Protein AF-A0A6V7Y2F0-F1 (afdb_monomer_lite)

Sequence (470 aa):
MSKYSEAANLLNNSITSSFLEENSQEMLNNNCFQNENLEDQQVGNEEQIQSLIEDQTLHFSKTYKDVIDEAKMKSLQEIKENEIEINNFDENLKEELENLKIENENLKKSKEESDQKLIEKLEENKEYFERLMENTEKLTISFEENIKLKKEKDKVLEELKKNNFIIKQLENEKLKNLNEYEGEIEKFQSKVEVLEKEKKCALDLYTNLEIKFEEDKNELISENFNLKADNDRLKIQVMEQSREEGLTSLKLSTENKKVQSENEQLKEKLKNYEFELTEYSVKHEDLKKSIDELNRQITLAKMVKLGEENAKLQADKDILIKRAEEAEFLMDEYSIEHGQLIETIATMDELIKNKEKELDEEKEKVEELNILNKSLDKEFNKIKTEHINLTAKNVKLTAKLENQSKGLHRFRLLEEQNITLTKTNSSLKEMNTEIKNELEKLNEELKKAKESYFKLIMDFFYRIFSGLMN

Radius of gyration: 94.75 Å; chains: 1; bounding box: 184×53×294 Å

pLDDT: mean 74.15, std 13.44, range [37.66, 92.0]

Organism: Meloidogyne enterolobii (NCBI:txid390850)

Secondary structure (DSSP, 8-state):
--SSSHHHHHHHTSSSSSSSSSSSSSSSSS-SS--SS-SSSSHHHHHHHHHHHHHHHHHHHHHHHHHHHHHHHHHHHHHHHHHHHHHHHHHHHHHHHHHHHHHHHHHHHHHHHHHHHHHHHHHHHHHHHHHHHHHHHHHHHHHHHHHHHHHHHHHHHHHHHHHHHHHHHHHHHHHHHHHHHHHHHHHHHHHHHHHHHHHHHHHHHHHHHHHHHHHHHHHHHHHHHHHHHHHTT-SS--SSSHHHHHHHHHHHHHHHHHHHHHHHHHHHHHHHHHHHHHHHHHHHHHHHHHHHHHHHHHHHHHHHHHHHHHHHHHHHHHHHHHHHHHHHHHHHHHHHHHHHHHHHHHHHHHHHHHHHHHHHHHHHHHHHHHHHHHHHHHHHHHHHHHHHHHHHHHHHHHHHHHHHHHHHHHHHHHHHHHHHHHHHHHHHHHHHHHHHHHHHHHHHHHHHHHHHHHHHHHHHHHHHHHHHT-

Foldseek 3Di:
DPDPPVVVVVVVVPPDDDDPPPPPVVVVPPPPDDDDDPPPPPPVVVVVVVVVVVVVVVVVVVVVVVVVVVVVVVVVVVVVVVVVVVVVVVVVVVVVVVVVVVVVVVVVVVVVVVVVVVVVVVVVVVVVVVVVVVVVVVVVVVVVVVVVVVVVVVVVVVVVVVVVVVVVVVVVVVVVVVVVLVVVLVVLVVVLVVLVVVLVVLVVVLVVLVVVLVVLVVVLVVLVVVVVVVVVVPPDDDDDPCVVSVVVNVVSVVVSVVSVVVSVVSVVVSVVSVVVSVVSVVVSVVSVVVVVVVVVVVVVVVVVVVVVVVVVVVVVVVVVVVVVVVVVVVVVVVVVVVVVVVVVVVVVVVVVVVVVVVVVVVVVVVVVVVVVVVVVVVVVVVVVVVVVVVVVVVVVVVVVVVVVVVVVVVVVVVVVVVVVVVVVVVVVVVVVVVVVVVVVVVVVVVVVVVVVVVVVVVVVVVVVVVVVVD

Structure (mmCIF, N/CA/C/O backbone):
data_AF-A0A6V7Y2F0-F1
#
_entry.id   AF-A0A6V7Y2F0-F1
#
loop_
_atom_site.group_PDB
_atom_site.id
_atom_site.type_symbol
_atom_site.label_atom_id
_atom_site.label_alt_id
_atom_site.label_comp_id
_atom_site.label_asym_id
_atom_site.label_entity_id
_atom_site.label_seq_id
_atom_site.pdbx_PDB_ins_code
_atom_site.Cartn_x
_atom_site.Cartn_y
_atom_site.Cartn_z
_atom_site.occupancy
_atom_site.B_iso_or_equiv
_atom_site.auth_seq_id
_atom_site.auth_comp_id
_atom_site.auth_asym_id
_atom_site.auth_atom_id
_atom_site.pdbx_PDB_model_num
ATOM 1 N N . MET A 1 1 ? -53.132 -24.143 59.338 1.00 44.47 1 MET A N 1
ATOM 2 C CA . MET A 1 1 ? -54.401 -24.266 60.096 1.00 44.47 1 MET A CA 1
ATOM 3 C C . MET A 1 1 ? -54.676 -25.755 60.304 1.00 44.47 1 MET A C 1
ATOM 5 O O . MET A 1 1 ? -54.351 -26.495 59.394 1.00 44.47 1 MET A O 1
ATOM 9 N N . SER A 1 2 ? -55.219 -26.140 61.474 1.00 46.97 2 SER A N 1
ATOM 10 C CA . SER A 1 2 ? -55.510 -27.506 61.998 1.00 46.97 2 SER A CA 1
ATOM 11 C C . SER A 1 2 ? -54.494 -28.257 62.900 1.00 46.97 2 SER A C 1
ATOM 13 O O . SER A 1 2 ? -54.605 -29.468 63.041 1.00 46.97 2 SER A O 1
ATOM 15 N N . LYS A 1 3 ? -53.574 -27.582 63.616 1.00 45.16 3 LYS A N 1
ATOM 16 C CA . LYS A 1 3 ? -52.798 -28.225 64.719 1.00 45.16 3 LYS A CA 1
ATOM 17 C C . LYS A 1 3 ? -52.707 -27.449 66.048 1.00 45.16 3 LYS A C 1
ATOM 19 O O . LYS A 1 3 ? -52.031 -27.887 66.964 1.00 45.16 3 LYS A O 1
ATOM 24 N N . TYR A 1 4 ? -53.422 -26.329 66.197 1.00 41.59 4 TYR A N 1
ATOM 25 C CA . TYR A 1 4 ? -53.378 -25.498 67.420 1.00 41.59 4 TYR A CA 1
ATOM 26 C C . TYR A 1 4 ? -54.684 -25.502 68.240 1.00 41.59 4 TYR A C 1
ATOM 28 O O . TYR A 1 4 ? -54.836 -24.705 69.157 1.00 41.59 4 TYR A O 1
ATOM 36 N N . SER A 1 5 ? -55.621 -26.408 67.933 1.00 49.03 5 SER A N 1
ATOM 37 C CA . SER A 1 5 ? -56.875 -26.583 68.692 1.00 49.03 5 SER A CA 1
ATOM 38 C C . SER A 1 5 ? -56.777 -27.657 69.784 1.00 49.03 5 SER A C 1
ATOM 40 O O . SER A 1 5 ? -57.563 -27.629 70.724 1.00 49.03 5 SER A O 1
ATOM 42 N N . GLU A 1 6 ? -55.826 -28.590 69.685 1.00 40.84 6 GLU A N 1
ATOM 43 C CA . GLU A 1 6 ? -55.647 -29.661 70.679 1.00 40.84 6 GLU A CA 1
ATOM 44 C C . GLU A 1 6 ? -54.831 -29.206 71.892 1.00 40.84 6 GLU A C 1
ATOM 46 O O . GLU A 1 6 ? -55.168 -29.564 73.014 1.00 40.84 6 GLU A O 1
ATOM 51 N N . ALA A 1 7 ? -53.840 -28.326 71.710 1.00 42.12 7 ALA A N 1
ATOM 52 C CA . ALA A 1 7 ? -53.070 -27.773 72.829 1.00 42.12 7 ALA A CA 1
ATOM 53 C C . ALA A 1 7 ? -53.915 -26.856 73.742 1.00 42.12 7 ALA A C 1
ATOM 55 O O . ALA A 1 7 ? -53.695 -26.815 74.948 1.00 42.12 7 ALA A O 1
ATOM 56 N N . ALA A 1 8 ? -54.925 -26.170 73.192 1.00 39.38 8 ALA A N 1
ATOM 57 C CA . ALA A 1 8 ? -55.861 -25.358 73.974 1.00 39.38 8 ALA A CA 1
ATOM 58 C C . ALA A 1 8 ? -56.905 -26.213 74.725 1.00 39.38 8 ALA A C 1
ATOM 60 O O . ALA A 1 8 ? -57.304 -25.844 75.827 1.00 39.38 8 ALA A O 1
ATOM 61 N N . ASN A 1 9 ? -57.285 -27.381 74.189 1.00 46.66 9 ASN A N 1
ATOM 62 C CA . ASN A 1 9 ? -58.114 -28.356 74.912 1.00 46.66 9 ASN A CA 1
ATOM 63 C C . ASN A 1 9 ? -57.324 -29.123 75.987 1.00 46.66 9 ASN A C 1
ATOM 65 O O . ASN A 1 9 ? -57.900 -29.490 77.005 1.00 46.66 9 ASN A O 1
ATOM 69 N N . LEU A 1 10 ? -56.011 -29.312 75.812 1.00 44.22 10 LEU A N 1
ATOM 70 C CA . LEU A 1 10 ? -55.128 -29.888 76.837 1.00 44.22 10 LEU A CA 1
ATOM 71 C C . LEU A 1 10 ? -54.867 -28.930 78.011 1.00 44.22 10 LEU A C 1
ATOM 73 O O . LEU A 1 10 ? -54.720 -29.395 79.135 1.00 44.22 10 LEU A O 1
ATOM 77 N N . LEU A 1 11 ? -54.886 -27.611 77.786 1.00 41.66 11 LEU A N 1
ATOM 78 C CA . LEU A 1 11 ? -54.768 -26.618 78.864 1.00 41.66 11 LEU A CA 1
ATOM 79 C C . LEU A 1 11 ? -56.094 -26.368 79.604 1.00 41.66 11 LEU A C 1
ATOM 81 O O . LEU A 1 11 ? -56.085 -26.083 80.797 1.00 41.66 11 LEU A O 1
ATOM 85 N N . ASN A 1 12 ? -57.236 -26.505 78.920 1.00 37.66 12 ASN A N 1
ATOM 86 C CA . ASN A 1 12 ? -58.557 -26.313 79.530 1.00 37.66 12 ASN A CA 1
ATOM 87 C C . ASN A 1 12 ? -59.043 -27.547 80.321 1.00 37.66 12 ASN A C 1
ATOM 89 O O . ASN A 1 12 ? -59.902 -27.414 81.181 1.00 37.66 12 ASN A O 1
ATOM 93 N N . ASN A 1 13 ? -58.448 -28.724 80.088 1.00 42.88 13 ASN A N 1
ATOM 94 C CA . ASN A 1 13 ? -58.724 -29.952 80.845 1.00 42.88 13 ASN A CA 1
ATOM 95 C C . ASN A 1 13 ? -57.702 -30.250 81.963 1.00 42.88 13 ASN A C 1
ATOM 97 O O . ASN A 1 13 ? -57.781 -31.315 82.566 1.00 42.88 13 ASN A O 1
ATOM 101 N N . SER A 1 14 ? -56.753 -29.350 82.267 1.00 42.59 14 SER A N 1
ATOM 102 C CA . SER A 1 14 ? -55.768 -29.568 83.346 1.00 42.59 14 SER A CA 1
ATOM 103 C C . SER A 1 14 ? -55.920 -28.640 84.563 1.00 42.59 14 SER A C 1
ATOM 105 O O . SER A 1 14 ? -55.108 -28.731 85.482 1.00 42.59 14 SER A O 1
ATOM 107 N N . ILE A 1 15 ? -56.919 -27.743 84.594 1.00 39.81 15 ILE A N 1
ATOM 108 C CA . ILE A 1 15 ? -57.130 -26.785 85.708 1.00 39.81 15 ILE A CA 1
ATOM 109 C C . ILE A 1 15 ? -58.567 -26.844 86.280 1.00 39.81 15 ILE A C 1
ATOM 111 O O . ILE A 1 15 ? -58.945 -26.042 87.127 1.00 39.81 15 ILE A O 1
ATOM 115 N N . THR A 1 16 ? -59.391 -27.828 85.911 1.00 46.00 16 THR A N 1
ATOM 116 C CA . THR A 1 16 ? -60.741 -27.964 86.494 1.00 46.00 16 THR A CA 1
ATOM 117 C C . THR A 1 16 ? -61.050 -29.397 86.932 1.00 46.00 16 THR A C 1
ATOM 119 O O . THR A 1 16 ? -61.082 -30.304 86.113 1.00 46.00 16 THR A O 1
ATOM 122 N N . SER A 1 17 ? -61.321 -29.543 88.238 1.00 47.41 17 SER A N 1
ATOM 123 C CA . SER A 1 17 ? -61.963 -30.684 88.924 1.00 47.41 17 SER A CA 1
ATOM 124 C C . SER A 1 17 ? -61.176 -32.007 89.022 1.00 47.41 17 SER A C 1
ATOM 126 O O . SER A 1 17 ? -61.432 -32.933 88.267 1.00 47.41 17 SER A O 1
ATOM 128 N N . SER A 1 18 ? -60.245 -32.110 89.994 1.00 43.97 18 SER A N 1
ATOM 129 C CA . SER A 1 18 ? -59.923 -33.378 90.711 1.00 43.97 18 SER A CA 1
ATOM 130 C C . SER A 1 18 ? -58.918 -33.212 91.885 1.00 43.97 18 SER A C 1
ATOM 132 O O . SER A 1 18 ? -58.053 -34.062 92.090 1.00 43.97 18 SER A O 1
ATOM 134 N N . PHE A 1 19 ? -58.963 -32.125 92.669 1.00 44.41 19 PHE A N 1
ATOM 135 C CA . PHE A 1 19 ? -58.170 -32.056 93.923 1.00 44.41 19 PHE A CA 1
ATOM 136 C C . PHE A 1 19 ? -58.885 -31.380 95.109 1.00 44.41 19 PHE A C 1
ATOM 138 O O . PHE A 1 19 ? -58.327 -31.283 96.194 1.00 44.41 19 PHE A O 1
ATOM 145 N N . LEU A 1 20 ? -60.139 -30.942 94.946 1.00 38.16 20 LEU A N 1
ATOM 146 C CA . LEU A 1 20 ? -60.903 -30.262 96.009 1.00 38.16 20 LEU A CA 1
ATOM 147 C C . LEU A 1 20 ? -62.302 -30.850 96.268 1.00 38.16 20 LEU A C 1
ATOM 149 O O . LEU A 1 20 ? -63.015 -30.345 97.131 1.00 38.16 20 LEU A O 1
ATOM 153 N N . GLU A 1 21 ? -62.680 -31.934 95.583 1.00 42.72 21 GLU A N 1
ATOM 154 C CA . GLU A 1 21 ? -64.010 -32.559 95.725 1.00 42.72 21 GLU A CA 1
ATOM 155 C C . GLU A 1 21 ? -64.007 -33.949 96.384 1.00 42.72 21 GLU A C 1
ATOM 157 O O . GLU A 1 21 ? -65.056 -34.382 96.841 1.00 42.72 21 GLU A O 1
ATOM 162 N N . GLU A 1 22 ? -62.858 -34.616 96.556 1.00 40.34 22 GLU A N 1
ATOM 163 C CA . GLU A 1 22 ? -62.812 -35.946 97.205 1.00 40.34 22 GLU A CA 1
ATOM 164 C C . GLU A 1 22 ? -62.387 -35.936 98.685 1.00 40.34 22 GLU A C 1
ATOM 166 O O . GLU A 1 22 ? -62.448 -36.971 99.334 1.00 40.34 22 GLU A O 1
ATOM 171 N N . ASN A 1 23 ? -62.040 -34.782 99.273 1.00 43.44 23 ASN A N 1
ATOM 172 C CA . ASN A 1 23 ? -61.664 -34.690 100.700 1.00 43.44 23 ASN A CA 1
ATOM 173 C C . ASN A 1 23 ? -62.688 -33.959 101.589 1.00 43.44 23 ASN A C 1
ATOM 175 O O . ASN A 1 23 ? -62.488 -33.837 102.795 1.00 43.44 23 ASN A O 1
ATOM 179 N N . SER A 1 24 ? -63.793 -33.463 101.025 1.00 41.41 24 SER A N 1
ATOM 180 C CA . SER A 1 24 ? -64.758 -32.608 101.737 1.00 41.41 24 SER A CA 1
ATOM 181 C C . SER A 1 24 ? -66.107 -33.277 102.036 1.00 41.41 24 SER A C 1
ATOM 183 O O . SER A 1 24 ? -66.883 -32.732 102.818 1.00 41.41 24 SER A O 1
ATOM 185 N N . GLN A 1 25 ? -66.382 -34.477 101.508 1.00 42.03 25 GLN A N 1
ATOM 186 C CA . GLN A 1 25 ? -67.642 -35.203 101.755 1.00 42.03 25 GLN A CA 1
ATOM 187 C C . GLN A 1 25 ? -67.540 -36.399 102.714 1.00 42.03 25 GLN A C 1
ATOM 189 O O . GLN A 1 25 ? -68.569 -36.864 103.202 1.00 42.03 25 GLN A O 1
ATOM 194 N N . GLU A 1 26 ? -66.335 -36.834 103.092 1.00 46.47 26 GLU A N 1
ATOM 195 C CA . GLU A 1 26 ? -66.145 -37.870 104.124 1.00 46.47 26 GLU A CA 1
ATOM 196 C C . GLU A 1 26 ? -65.926 -37.274 105.534 1.00 46.47 26 GLU A C 1
ATOM 198 O O . GLU A 1 26 ? -66.222 -37.915 106.541 1.00 46.47 26 GLU A O 1
ATOM 203 N N . MET A 1 27 ? -65.529 -35.996 105.632 1.00 49.66 27 MET A N 1
ATOM 204 C CA . MET A 1 27 ? -65.304 -35.296 106.912 1.00 49.66 27 MET A CA 1
ATOM 205 C C . MET A 1 27 ? -66.561 -34.617 107.494 1.00 49.66 27 MET A C 1
ATOM 207 O O . MET A 1 27 ? -66.572 -34.225 108.659 1.00 49.66 27 MET A O 1
ATOM 211 N N . LEU A 1 28 ? -67.638 -34.501 106.708 1.00 43.50 28 LEU A N 1
ATOM 212 C CA . LEU A 1 28 ? -68.918 -33.903 107.126 1.00 43.50 28 LEU A CA 1
ATOM 213 C C . LEU A 1 28 ? -69.929 -34.927 107.674 1.00 43.50 28 LEU A C 1
ATOM 215 O O . LEU A 1 28 ? -70.929 -34.531 108.266 1.00 43.50 28 LEU A O 1
ATOM 219 N N . ASN A 1 29 ? -69.659 -36.230 107.537 1.00 42.25 29 ASN A N 1
ATOM 220 C CA . ASN A 1 29 ? -70.584 -37.296 107.943 1.00 42.25 29 ASN A CA 1
ATOM 221 C C . ASN A 1 29 ? -70.225 -38.006 109.261 1.00 42.25 29 ASN A C 1
ATOM 223 O O . ASN A 1 29 ? -70.916 -38.950 109.634 1.00 42.25 29 ASN A O 1
ATOM 227 N N . ASN A 1 30 ? -69.196 -37.555 109.993 1.00 46.34 30 ASN A N 1
ATOM 228 C CA . ASN A 1 30 ? -68.717 -38.258 111.194 1.00 46.34 30 ASN A CA 1
ATOM 229 C C . ASN A 1 30 ? -68.550 -37.400 112.464 1.00 46.34 30 ASN A C 1
ATOM 231 O O . ASN A 1 30 ? -67.794 -37.774 113.349 1.00 46.34 30 ASN A O 1
ATOM 235 N N . ASN A 1 31 ? -69.273 -36.280 112.596 1.00 44.69 31 ASN A N 1
ATOM 236 C CA . ASN A 1 31 ? -69.247 -35.449 113.816 1.00 44.69 31 ASN A CA 1
ATOM 237 C C . ASN A 1 31 ? -70.643 -34.967 114.255 1.00 44.69 31 ASN A C 1
ATOM 239 O O . ASN A 1 31 ? -70.857 -33.800 114.573 1.00 44.69 31 ASN A O 1
ATOM 243 N N . CYS A 1 32 ? -71.619 -35.883 114.278 1.00 40.59 32 CYS A N 1
ATOM 244 C CA . CYS A 1 32 ? -72.956 -35.626 114.834 1.00 40.59 32 CYS A CA 1
ATOM 245 C C . CYS A 1 32 ? -73.286 -36.496 116.061 1.00 40.59 32 CYS A C 1
ATOM 247 O O . CYS A 1 32 ? -74.450 -36.746 116.340 1.00 40.59 32 CYS A O 1
ATOM 249 N N . PHE A 1 33 ? -72.282 -36.940 116.821 1.00 45.41 33 PHE A N 1
ATOM 250 C CA . PHE A 1 33 ? -72.449 -37.363 118.216 1.00 45.41 33 PHE A CA 1
ATOM 251 C C . PHE A 1 33 ? -71.146 -37.085 118.976 1.00 45.41 33 PHE A C 1
ATOM 253 O O . PHE A 1 33 ? -70.087 -37.466 118.497 1.00 45.41 33 PHE A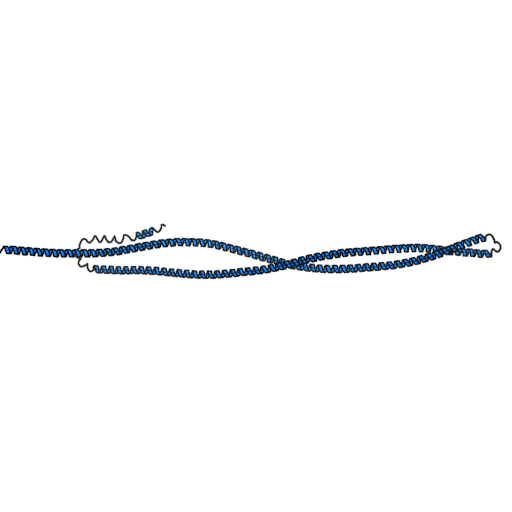 O 1
ATOM 260 N N . GLN A 1 34 ? -71.261 -36.487 120.170 1.00 45.22 34 GLN A N 1
ATOM 261 C CA . GLN A 1 34 ? -70.194 -36.105 121.120 1.00 45.22 34 GLN A CA 1
ATOM 262 C C . GLN A 1 34 ? -69.633 -34.674 120.989 1.00 45.22 34 GLN A C 1
ATOM 264 O O . GLN A 1 34 ? -68.443 -34.475 120.795 1.00 45.22 34 GLN A O 1
ATOM 269 N N . ASN A 1 35 ? -70.486 -33.663 121.194 1.00 42.56 35 ASN A N 1
ATOM 270 C CA . ASN A 1 35 ? -70.051 -32.297 121.515 1.00 42.56 35 ASN A CA 1
ATOM 271 C C . ASN A 1 35 ? -70.507 -31.922 122.926 1.00 42.56 35 ASN A C 1
ATOM 273 O O . ASN A 1 35 ? -71.529 -31.268 123.104 1.00 42.56 35 ASN A O 1
ATOM 277 N N . GLU A 1 36 ? -69.749 -32.372 123.924 1.00 40.03 36 GLU A N 1
ATOM 278 C CA . GLU A 1 36 ? -69.878 -31.900 125.307 1.00 40.03 36 GLU A CA 1
ATOM 279 C C . GLU A 1 36 ? -68.550 -32.128 126.067 1.00 40.03 36 GLU A C 1
ATOM 281 O O . GLU A 1 36 ? -68.549 -32.794 127.093 1.00 40.03 36 GLU A O 1
ATOM 286 N N . ASN A 1 37 ? -67.388 -31.709 125.513 1.00 48.41 37 ASN A N 1
ATOM 287 C CA . ASN A 1 37 ? -66.097 -31.669 126.253 1.00 48.41 37 ASN A CA 1
ATOM 288 C C . ASN A 1 37 ? -64.880 -31.023 125.521 1.00 48.41 37 ASN A C 1
ATOM 290 O O . ASN A 1 37 ? -63.759 -31.508 125.658 1.00 48.41 37 ASN A O 1
ATOM 294 N N . LEU A 1 38 ? -65.033 -29.949 124.731 1.00 48.34 38 LEU A N 1
ATOM 295 C CA . LEU A 1 38 ? -63.903 -29.362 123.968 1.00 48.34 38 LEU A CA 1
ATOM 296 C C . LEU A 1 38 ? -63.826 -27.822 124.018 1.00 48.34 38 LEU A C 1
ATOM 298 O O . LEU A 1 38 ? -63.637 -27.178 122.993 1.00 48.34 38 LEU A O 1
ATOM 302 N N . GLU A 1 39 ? -63.927 -27.220 125.206 1.00 46.78 39 GLU A N 1
ATOM 303 C CA . GLU A 1 39 ? -63.621 -25.783 125.389 1.00 46.78 39 GLU A CA 1
ATOM 304 C C . GLU A 1 39 ? -62.153 -25.505 125.782 1.00 46.78 39 GLU A C 1
ATOM 306 O O . GLU A 1 39 ? -61.693 -24.380 125.629 1.00 46.78 39 GLU A O 1
ATOM 311 N N . ASP A 1 40 ? -61.356 -26.522 126.140 1.00 48.59 40 ASP A N 1
ATOM 312 C CA . ASP A 1 40 ? -59.953 -26.325 126.565 1.00 48.59 40 ASP A CA 1
ATOM 313 C C . ASP A 1 40 ? -58.886 -26.658 125.493 1.00 48.59 40 ASP A C 1
ATOM 315 O O . ASP A 1 40 ? -57.689 -26.528 125.745 1.00 48.59 40 ASP A O 1
ATOM 319 N N . GLN A 1 41 ? -59.270 -27.055 124.270 1.00 47.56 41 GLN A N 1
ATOM 320 C CA . GLN A 1 41 ? -58.321 -27.414 123.189 1.00 47.56 41 GLN A CA 1
ATOM 321 C C . GLN A 1 41 ? -58.228 -26.400 122.031 1.00 47.56 41 GLN A C 1
ATOM 323 O O . GLN A 1 41 ? -57.467 -26.615 121.088 1.00 47.56 41 GLN A O 1
ATOM 328 N N . GLN A 1 42 ? -58.959 -25.283 122.089 1.00 48.12 42 GLN A N 1
ATOM 329 C CA . GLN A 1 42 ? -59.023 -24.305 120.993 1.00 48.12 42 GLN A CA 1
ATOM 330 C C . GLN A 1 42 ? -57.857 -23.300 120.954 1.00 48.12 42 GLN A C 1
ATOM 332 O O . GLN A 1 42 ? -57.557 -22.782 119.885 1.00 48.12 42 GLN A O 1
ATOM 337 N N . VAL A 1 43 ? -57.133 -23.082 122.057 1.00 51.25 43 VAL A N 1
ATOM 338 C CA . VAL A 1 43 ? -56.070 -22.053 122.113 1.00 51.25 43 VAL A CA 1
ATOM 339 C C . VAL A 1 43 ? -54.725 -22.542 121.539 1.00 51.25 43 VAL A C 1
ATOM 341 O O . VAL A 1 43 ? -53.956 -21.750 121.012 1.00 51.25 43 VAL A O 1
ATOM 344 N N . GLY A 1 44 ? -54.442 -23.852 121.560 1.00 47.34 44 GLY A N 1
ATOM 345 C CA . GLY A 1 44 ? -53.178 -24.407 121.037 1.00 47.34 44 GLY A CA 1
ATOM 346 C C . GLY A 1 44 ? -53.141 -24.640 119.518 1.00 47.34 44 GLY A C 1
ATOM 347 O O . GLY A 1 44 ? -52.063 -24.723 118.933 1.00 47.34 44 GLY A O 1
ATOM 348 N N . ASN A 1 45 ? -54.307 -24.734 118.869 1.00 53.66 45 ASN A N 1
ATOM 349 C CA . ASN A 1 45 ? -54.405 -25.013 117.432 1.00 53.66 45 ASN A CA 1
ATOM 350 C C . ASN A 1 45 ? -54.386 -23.741 116.567 1.00 53.66 45 ASN A C 1
ATOM 352 O O . ASN A 1 45 ? -53.984 -23.813 115.407 1.00 53.66 45 ASN A O 1
ATOM 356 N N . GLU A 1 46 ? -54.762 -22.577 117.106 1.00 53.19 46 GLU A N 1
ATOM 357 C CA . GLU A 1 46 ? -54.669 -21.305 116.373 1.00 53.19 46 GLU A CA 1
ATOM 358 C C . GLU A 1 46 ? -53.210 -20.874 116.146 1.00 53.19 46 GLU A C 1
ATOM 360 O O . GLU A 1 46 ? -52.876 -20.484 115.030 1.00 53.19 46 GLU A O 1
ATOM 365 N N . GLU A 1 47 ? -52.307 -21.059 117.120 1.00 55.59 47 GLU A N 1
ATOM 366 C CA . GLU A 1 47 ? -50.873 -20.748 116.955 1.00 55.59 47 GLU A CA 1
ATOM 367 C C . GLU A 1 47 ? -50.174 -21.653 115.923 1.00 55.59 47 GLU A C 1
ATOM 369 O O . GLU A 1 47 ? -49.339 -21.183 115.145 1.00 55.59 47 GLU A O 1
ATOM 374 N N . GLN A 1 48 ? -50.537 -22.939 115.847 1.00 55.28 48 GLN A N 1
ATOM 375 C CA . GLN A 1 48 ? -49.978 -23.855 114.841 1.00 55.28 48 GLN A CA 1
ATOM 376 C C . GLN A 1 48 ? -50.467 -23.532 113.427 1.00 55.28 48 GLN A C 1
ATOM 378 O O . GLN A 1 48 ? -49.689 -23.605 112.476 1.00 55.28 48 GLN A O 1
ATOM 383 N N . ILE A 1 49 ? -51.734 -23.139 113.275 1.00 53.97 49 ILE A N 1
ATOM 384 C CA . ILE A 1 49 ? -52.295 -22.743 111.979 1.00 53.97 49 ILE A CA 1
ATOM 385 C C . ILE A 1 49 ? -51.707 -21.401 111.523 1.00 53.97 49 ILE A C 1
ATOM 387 O O . ILE A 1 49 ? -51.367 -21.263 110.348 1.00 53.97 49 ILE A O 1
ATOM 391 N N . GLN A 1 50 ? -51.516 -20.437 112.430 1.00 54.78 50 GLN A N 1
ATOM 392 C CA . GLN A 1 50 ? -50.878 -19.160 112.097 1.00 54.78 50 GLN A CA 1
ATOM 393 C C . GLN A 1 50 ? -49.420 -19.343 111.674 1.00 54.78 50 GLN A C 1
ATOM 395 O O . GLN A 1 50 ? -49.046 -18.829 110.624 1.00 54.78 50 GLN A O 1
ATOM 400 N N . SER A 1 51 ? -48.642 -20.155 112.397 1.00 65.12 51 SER A N 1
ATOM 401 C CA . SER A 1 51 ? -47.268 -20.497 112.006 1.00 65.12 51 SER A CA 1
ATOM 402 C C . SER A 1 51 ? -47.205 -21.198 110.644 1.00 65.12 51 SER A C 1
ATOM 404 O O . SER A 1 51 ? -46.335 -20.875 109.838 1.00 65.12 51 SER A O 1
ATOM 406 N N . LEU A 1 52 ? -48.134 -22.114 110.347 1.00 63.81 52 LEU A N 1
ATOM 407 C CA . LEU A 1 52 ? -48.167 -22.831 109.069 1.00 63.81 52 LEU A CA 1
ATOM 408 C C . LEU A 1 52 ? -48.521 -21.906 107.893 1.00 63.81 52 LEU A C 1
ATOM 410 O O . LEU A 1 52 ? -47.958 -22.033 106.805 1.00 63.81 52 LEU A O 1
ATOM 414 N N . ILE A 1 53 ? -49.445 -20.964 108.104 1.00 59.53 53 ILE A N 1
ATOM 415 C CA . ILE A 1 53 ? -49.821 -19.961 107.101 1.00 59.53 53 ILE A CA 1
ATOM 416 C C . ILE A 1 53 ? -48.672 -18.979 106.882 1.00 59.53 53 ILE A C 1
ATOM 418 O O . ILE A 1 53 ? -48.389 -18.636 105.734 1.00 59.53 53 ILE A O 1
ATOM 422 N N . GLU A 1 54 ? -47.988 -18.543 107.939 1.00 68.75 54 GLU A N 1
ATOM 423 C CA . GLU A 1 54 ? -46.837 -17.645 107.829 1.00 68.75 54 GLU A CA 1
ATOM 424 C C . GLU A 1 54 ? -45.687 -18.316 107.066 1.00 68.75 54 GLU A C 1
ATOM 426 O O . GLU A 1 54 ? -45.178 -17.728 106.112 1.00 68.75 54 GLU A O 1
ATOM 431 N N . ASP A 1 55 ? -45.376 -19.581 107.371 1.00 66.56 55 ASP A N 1
ATOM 432 C CA . ASP A 1 55 ? -44.360 -20.367 106.658 1.00 66.56 55 ASP A CA 1
ATOM 433 C C . ASP A 1 55 ? -44.724 -20.599 105.183 1.00 66.56 55 ASP A C 1
ATOM 435 O O . ASP A 1 55 ? -43.880 -20.426 104.296 1.00 66.56 55 ASP A O 1
ATOM 439 N N . GLN A 1 56 ? -45.983 -20.928 104.873 1.00 57.81 56 GLN A N 1
ATOM 440 C CA . GLN A 1 56 ? -46.418 -21.096 103.482 1.00 57.81 56 GLN A CA 1
ATOM 441 C C . GLN A 1 56 ? -46.458 -19.771 102.716 1.00 57.81 56 GLN A C 1
ATOM 443 O O . GLN A 1 56 ? -46.093 -19.736 101.540 1.00 57.81 56 GLN A O 1
ATOM 448 N N . THR A 1 57 ? -46.827 -18.668 103.368 1.00 64.75 57 THR A N 1
ATOM 449 C CA . THR A 1 57 ? -46.832 -17.332 102.754 1.00 64.75 57 THR A CA 1
ATOM 450 C C . THR A 1 57 ? -45.407 -16.860 102.477 1.00 64.75 57 THR A C 1
ATOM 452 O O . THR A 1 57 ? -45.125 -16.334 101.397 1.00 64.75 57 THR A O 1
ATOM 455 N N . LEU A 1 58 ? -44.479 -17.104 103.408 1.00 67.94 58 LEU A N 1
ATOM 456 C CA . LEU A 1 58 ? -43.063 -16.795 103.237 1.00 67.94 58 LEU A CA 1
ATOM 457 C C . LEU A 1 58 ? -42.453 -17.617 102.093 1.00 67.94 58 LEU A C 1
ATOM 459 O O . LEU A 1 58 ? -41.728 -17.071 101.256 1.00 67.94 58 LEU A O 1
ATOM 463 N N . HIS A 1 59 ? -42.792 -18.908 102.012 1.00 73.56 59 HIS A N 1
ATOM 464 C CA . HIS A 1 59 ? -42.336 -19.778 100.933 1.00 73.56 59 HIS A CA 1
ATOM 465 C C . HIS A 1 59 ? -42.885 -19.325 99.578 1.00 73.56 59 HIS A C 1
ATOM 467 O O . HIS A 1 59 ? -42.116 -19.215 98.626 1.00 73.56 59 HIS A O 1
ATOM 473 N N . PHE A 1 60 ? -44.176 -18.996 99.480 1.00 64.12 60 PHE A N 1
ATOM 474 C CA . PHE A 1 60 ? -44.778 -18.538 98.226 1.00 64.12 60 PHE A CA 1
ATOM 475 C C . PHE A 1 60 ? -44.169 -17.215 97.754 1.00 64.12 60 PHE A C 1
ATOM 477 O O . PHE A 1 60 ? -43.855 -17.054 96.576 1.00 64.12 60 PHE A O 1
ATOM 484 N N . SER A 1 61 ? -43.938 -16.287 98.684 1.00 67.38 61 SER A N 1
ATOM 485 C CA . SER A 1 61 ? -43.321 -14.992 98.393 1.00 67.38 61 SER A CA 1
ATOM 486 C C . SER A 1 61 ? -41.873 -15.151 97.912 1.00 67.38 61 SER A C 1
ATOM 488 O O . SER A 1 61 ? -41.453 -14.489 96.961 1.00 67.38 61 SER A O 1
ATOM 490 N N . LYS A 1 62 ? -41.126 -16.096 98.500 1.00 73.50 62 LYS A N 1
ATOM 491 C CA . LYS A 1 62 ? -39.772 -16.447 98.057 1.00 73.50 62 LYS A CA 1
ATOM 492 C C . LYS A 1 62 ? -39.777 -17.097 96.671 1.00 73.50 62 LYS A C 1
ATOM 494 O O . LYS A 1 62 ? -39.078 -16.621 95.788 1.00 73.50 62 LYS A O 1
ATOM 499 N N . THR A 1 63 ? -40.616 -18.104 96.437 1.00 73.38 63 THR A N 1
ATOM 500 C CA . THR A 1 63 ? -40.687 -18.802 95.143 1.00 73.38 63 THR A CA 1
ATOM 501 C C . THR A 1 63 ? -41.162 -17.882 94.018 1.00 73.38 63 THR A C 1
ATOM 503 O O . THR A 1 63 ? -40.624 -17.926 92.917 1.00 73.38 63 THR A O 1
ATOM 506 N N . TYR A 1 64 ? -42.126 -17.000 94.284 1.00 63.25 64 TYR A N 1
ATOM 507 C CA . TYR A 1 64 ? -42.598 -16.027 93.300 1.00 63.25 64 TYR A CA 1
ATOM 508 C C . TYR A 1 64 ? -41.512 -15.008 92.937 1.00 63.25 64 TYR A C 1
ATOM 510 O O . TYR A 1 64 ? -41.342 -14.665 91.766 1.00 63.25 64 TYR A O 1
ATOM 518 N N . LYS A 1 65 ? -40.741 -14.556 93.932 1.00 75.50 65 LYS A N 1
ATOM 519 C CA . LYS A 1 65 ? -39.589 -13.686 93.705 1.00 75.50 65 LYS A CA 1
ATOM 520 C C . LYS A 1 65 ? -38.498 -14.394 92.900 1.00 75.50 65 LYS A C 1
ATOM 522 O O . LYS A 1 65 ? -38.033 -13.822 91.922 1.00 75.50 65 LYS A O 1
ATOM 527 N N . ASP A 1 66 ? -38.169 -15.637 93.244 1.00 75.81 66 ASP A N 1
ATOM 528 C CA . ASP A 1 66 ? -37.155 -16.428 92.540 1.00 75.81 66 ASP A CA 1
ATOM 529 C C . ASP A 1 66 ? -37.543 -16.654 91.063 1.00 75.81 66 ASP A C 1
ATOM 531 O O . ASP A 1 66 ? -36.710 -16.493 90.176 1.00 75.81 66 ASP A O 1
ATOM 535 N N . VAL A 1 67 ? -38.823 -16.916 90.769 1.00 70.56 67 VAL A N 1
ATOM 536 C CA . VAL A 1 67 ? -39.330 -17.060 89.388 1.00 70.56 67 VAL A CA 1
ATOM 537 C C . VAL A 1 67 ? -39.272 -15.739 88.611 1.00 70.56 67 VAL A C 1
ATOM 539 O O . VAL A 1 67 ? -38.926 -15.730 87.428 1.00 70.56 67 VAL A O 1
ATOM 542 N N . ILE A 1 68 ? -39.593 -14.610 89.251 1.00 68.06 68 ILE A N 1
ATOM 543 C CA . ILE A 1 68 ? -39.483 -13.286 88.619 1.00 68.06 68 ILE A CA 1
ATOM 544 C C . ILE A 1 68 ? -38.022 -12.932 88.343 1.00 68.06 68 ILE A C 1
ATOM 546 O O . ILE A 1 68 ? -37.713 -12.404 87.271 1.00 68.06 68 ILE A O 1
ATOM 550 N N . ASP A 1 69 ? -37.135 -13.215 89.292 1.00 76.62 69 ASP A N 1
ATOM 551 C CA . ASP A 1 69 ? -35.709 -12.948 89.160 1.00 76.62 69 ASP A CA 1
ATOM 552 C C . ASP A 1 69 ? -35.087 -13.852 88.076 1.00 76.62 69 ASP A C 1
ATOM 554 O O . ASP A 1 69 ? -34.299 -13.370 87.260 1.00 76.62 69 ASP A O 1
ATOM 558 N N . GLU A 1 70 ? -35.521 -15.113 87.955 1.00 72.75 70 GLU A N 1
ATOM 559 C CA . GLU A 1 70 ? -35.103 -16.023 86.880 1.00 72.75 70 GLU A CA 1
ATOM 560 C C . GLU A 1 70 ? -35.609 -15.572 85.497 1.00 72.75 70 GLU A C 1
ATOM 562 O O . GLU A 1 70 ? -34.849 -15.566 84.524 1.00 72.75 70 GLU A O 1
ATOM 567 N N . ALA A 1 71 ? -36.867 -15.133 85.392 1.00 65.38 71 ALA A N 1
ATOM 568 C CA . ALA A 1 71 ? -37.424 -14.608 84.145 1.00 65.38 71 ALA A CA 1
ATOM 569 C C . ALA A 1 71 ? -36.728 -13.307 83.704 1.00 65.38 71 ALA A C 1
ATOM 571 O O . ALA A 1 71 ? -36.440 -13.123 82.519 1.00 65.38 71 ALA A O 1
ATOM 572 N N . LYS A 1 72 ? -36.399 -12.422 84.657 1.00 70.44 72 LYS A N 1
ATOM 573 C CA . LYS A 1 72 ? -35.598 -11.217 84.396 1.00 70.44 72 LYS A CA 1
ATOM 574 C C . LYS A 1 72 ? -34.189 -11.558 83.932 1.00 70.44 72 LYS A C 1
ATOM 576 O O . LYS A 1 72 ? -33.726 -10.950 82.971 1.00 70.44 72 LYS A O 1
ATOM 581 N N . MET A 1 73 ? -33.522 -12.511 84.584 1.00 70.88 73 MET A N 1
ATOM 582 C CA . MET A 1 73 ? -32.175 -12.946 84.203 1.00 70.88 73 MET A CA 1
ATOM 583 C C . MET A 1 73 ? -32.153 -13.540 82.794 1.00 70.88 73 MET A C 1
ATOM 585 O O . MET A 1 73 ? -31.318 -13.132 81.992 1.00 70.88 73 MET A O 1
ATOM 589 N N . LYS A 1 74 ? -33.107 -14.419 82.454 1.00 73.12 74 LYS A N 1
ATOM 590 C CA . LYS A 1 74 ? -33.225 -14.992 81.102 1.00 73.12 74 LYS A CA 1
ATOM 591 C C . LYS A 1 74 ? -33.447 -13.919 80.034 1.00 73.12 74 LYS A C 1
ATOM 593 O O . LYS A 1 74 ? -32.746 -13.913 79.031 1.00 73.12 74 LYS A O 1
ATOM 598 N N . SER A 1 75 ? -34.344 -12.963 80.282 1.00 72.38 75 SER A N 1
ATOM 599 C CA . SER A 1 75 ? -34.586 -11.851 79.350 1.00 72.38 75 SER A CA 1
ATOM 600 C C . SER A 1 75 ? -33.361 -10.942 79.179 1.00 72.38 75 SER A C 1
ATOM 602 O O . SER A 1 75 ? -33.048 -10.537 78.064 1.00 72.38 75 SER A O 1
ATOM 604 N N . LEU A 1 76 ? -32.632 -10.640 80.259 1.00 74.44 76 LEU A N 1
ATOM 605 C CA . LEU A 1 76 ? -31.393 -9.853 80.200 1.00 74.44 76 LEU A CA 1
ATOM 606 C C . LEU A 1 76 ? -30.276 -10.564 79.427 1.00 74.44 76 LEU A C 1
ATOM 608 O O . LEU A 1 76 ? -29.469 -9.906 78.775 1.00 74.44 76 LEU A O 1
ATOM 612 N N . GLN A 1 77 ? -30.220 -11.890 79.511 1.00 75.19 77 GLN A N 1
ATOM 613 C CA . GLN A 1 77 ? -29.228 -12.703 78.817 1.00 75.19 77 GLN A CA 1
ATOM 614 C C . GLN A 1 77 ? -29.512 -12.761 77.309 1.00 75.19 77 GLN A C 1
ATOM 616 O O . GLN A 1 77 ? -28.604 -12.534 76.517 1.00 75.19 77 GLN A O 1
ATOM 621 N N . GLU A 1 78 ? -30.780 -12.915 76.926 1.00 75.12 78 GLU A N 1
ATOM 622 C CA . GLU A 1 78 ? -31.237 -12.887 75.530 1.00 75.12 78 GLU A CA 1
ATOM 623 C C . GLU A 1 78 ? -31.045 -11.498 74.885 1.00 75.12 78 GLU A C 1
ATOM 625 O O . GLU A 1 78 ? -30.662 -11.388 73.722 1.00 75.12 78 GLU A O 1
ATOM 630 N N . ILE A 1 79 ? -31.232 -10.408 75.645 1.00 72.25 79 ILE A N 1
ATOM 631 C CA . ILE A 1 79 ? -30.909 -9.047 75.178 1.00 72.25 79 ILE A CA 1
ATOM 632 C C . ILE A 1 79 ? -29.402 -8.900 74.927 1.00 72.25 79 ILE A C 1
ATOM 634 O O . ILE A 1 79 ? -29.020 -8.353 73.897 1.00 72.25 79 ILE A O 1
ATOM 638 N N . LYS A 1 80 ? -28.547 -9.411 75.824 1.00 76.44 80 LYS A N 1
ATOM 639 C CA . LYS A 1 80 ? -27.086 -9.354 75.648 1.00 76.44 80 LYS A CA 1
ATOM 640 C C . LYS A 1 80 ? -26.594 -10.192 74.471 1.00 76.44 80 LYS A C 1
ATOM 642 O O . LYS A 1 80 ? -25.691 -9.754 73.769 1.00 76.44 80 LYS A O 1
ATOM 647 N N . GLU A 1 81 ? -27.158 -11.377 74.254 1.00 79.00 81 GLU A N 1
ATOM 648 C CA . GLU A 1 81 ? -26.806 -12.222 73.106 1.00 79.00 81 GLU A CA 1
ATOM 649 C C . GLU A 1 81 ? -27.187 -11.548 71.784 1.00 79.00 81 GLU A C 1
ATOM 651 O O . GLU A 1 81 ? -26.352 -11.463 70.886 1.00 79.00 81 GLU A O 1
ATOM 656 N N . ASN A 1 82 ? -28.382 -10.954 71.707 1.00 76.06 82 ASN A N 1
ATOM 657 C CA . ASN A 1 82 ? -28.801 -10.182 70.535 1.00 76.06 82 ASN A CA 1
ATOM 658 C C . ASN A 1 82 ? -27.935 -8.929 70.310 1.00 76.06 82 ASN A C 1
ATOM 660 O O . ASN A 1 82 ? -27.638 -8.576 69.173 1.00 76.06 82 ASN A O 1
ATOM 664 N N . GLU A 1 83 ? -27.505 -8.249 71.375 1.00 75.12 83 GLU A N 1
ATOM 665 C CA . GLU A 1 83 ? -26.626 -7.075 71.280 1.00 75.12 83 GLU A CA 1
ATOM 666 C C . GLU A 1 83 ? -25.228 -7.451 70.749 1.00 75.12 83 GLU A C 1
ATOM 668 O O . GLU A 1 83 ? -24.640 -6.712 69.960 1.00 75.12 83 GLU A O 1
ATOM 673 N N . ILE A 1 84 ? -24.714 -8.631 71.114 1.00 76.06 84 ILE A N 1
ATOM 674 C CA . ILE A 1 84 ? -23.470 -9.187 70.557 1.00 76.06 84 ILE A CA 1
ATOM 675 C C . ILE A 1 84 ? -23.652 -9.560 69.079 1.00 76.06 84 ILE A C 1
ATOM 677 O O . ILE A 1 84 ? -22.782 -9.257 68.266 1.00 76.06 84 ILE A O 1
ATOM 681 N N . GLU A 1 85 ? -24.777 -10.178 68.711 1.00 78.25 85 GLU A N 1
ATOM 682 C CA . GLU A 1 85 ? -25.076 -10.539 67.318 1.00 78.25 85 GLU A CA 1
ATOM 683 C C . GLU A 1 85 ? -25.179 -9.309 66.407 1.00 78.25 85 GLU A C 1
ATOM 685 O O . GLU A 1 85 ? -24.620 -9.306 65.310 1.00 78.25 85 GLU A O 1
ATOM 690 N N . ILE A 1 86 ? -25.827 -8.240 66.881 1.00 75.31 86 ILE A N 1
ATOM 691 C CA . ILE A 1 86 ? -25.928 -6.969 66.153 1.00 75.31 86 ILE A CA 1
ATOM 692 C C . ILE A 1 86 ? -24.546 -6.328 65.983 1.00 75.31 86 ILE A C 1
ATOM 694 O O . ILE A 1 86 ? -24.222 -5.875 64.889 1.00 75.31 86 ILE A O 1
ATOM 698 N N . ASN A 1 87 ? -23.708 -6.332 67.023 1.00 77.75 87 ASN A N 1
ATOM 699 C CA . ASN A 1 87 ? -22.353 -5.784 66.919 1.00 77.75 87 ASN A CA 1
ATOM 700 C C . ASN A 1 87 ? -21.481 -6.581 65.938 1.00 77.75 87 ASN A C 1
ATOM 702 O O . ASN A 1 87 ? -20.796 -5.978 65.116 1.00 77.75 87 ASN A O 1
ATOM 706 N N . ASN A 1 88 ? -21.556 -7.915 65.959 1.00 81.44 88 ASN A N 1
ATOM 707 C CA . ASN A 1 88 ? -20.842 -8.756 64.993 1.00 81.44 88 ASN A CA 1
ATOM 708 C C . ASN A 1 88 ? -21.337 -8.532 63.557 1.00 81.44 88 ASN A C 1
ATOM 710 O O . ASN A 1 88 ? -20.549 -8.572 62.614 1.00 81.44 88 ASN A O 1
ATOM 714 N N . PHE A 1 89 ? -22.637 -8.288 63.373 1.00 88.19 89 PHE A N 1
ATOM 715 C CA . PHE A 1 89 ? -23.193 -7.946 62.069 1.00 88.19 89 PHE A CA 1
ATOM 716 C C . PHE A 1 89 ? -22.670 -6.596 61.565 1.00 88.19 89 PHE A C 1
ATOM 718 O O . PHE A 1 89 ? -22.228 -6.509 60.422 1.00 88.19 89 PHE A O 1
ATOM 725 N N . ASP A 1 90 ? -22.658 -5.568 62.415 1.00 84.31 90 ASP A N 1
ATOM 726 C CA . ASP A 1 90 ? -22.128 -4.243 62.071 1.00 84.31 90 ASP A CA 1
ATOM 727 C C . ASP A 1 90 ? -20.625 -4.279 61.751 1.00 84.31 90 ASP A C 1
ATOM 729 O O . ASP A 1 90 ? -20.154 -3.540 60.882 1.00 84.31 90 ASP A O 1
ATOM 733 N N . GLU A 1 91 ? -19.863 -5.131 62.437 1.00 83.81 91 GLU A N 1
ATOM 734 C CA . GLU A 1 91 ? -18.426 -5.296 62.215 1.00 83.81 91 GLU A CA 1
ATOM 735 C C . GLU A 1 91 ? -18.144 -6.017 60.887 1.00 83.81 91 GLU A C 1
ATOM 737 O O . GLU A 1 91 ? -17.360 -5.514 60.080 1.00 83.81 91 GLU A O 1
ATOM 742 N N . ASN A 1 92 ? -18.891 -7.084 60.579 1.00 85.50 92 ASN A N 1
ATOM 743 C CA . ASN A 1 92 ? -18.842 -7.743 59.268 1.00 85.50 92 ASN A CA 1
ATOM 744 C C . ASN A 1 92 ? -19.257 -6.801 58.128 1.00 85.50 92 ASN A C 1
ATOM 746 O O . ASN A 1 92 ? -18.607 -6.768 57.085 1.00 85.50 92 ASN A O 1
ATOM 750 N N . LEU A 1 93 ? -20.313 -6.002 58.321 1.00 84.25 93 LEU A N 1
ATOM 751 C CA . LEU A 1 93 ? -20.792 -5.066 57.301 1.00 84.25 93 LEU A CA 1
ATOM 752 C C . LEU A 1 93 ? -19.744 -3.986 56.991 1.00 84.25 93 LEU A C 1
ATOM 754 O O . LEU A 1 93 ? -19.592 -3.575 55.840 1.00 84.25 93 LEU A O 1
ATOM 758 N N . LYS A 1 94 ? -19.009 -3.522 58.012 1.00 87.81 94 LYS A N 1
ATOM 759 C CA . LYS A 1 94 ? -17.889 -2.589 57.829 1.00 87.81 94 LYS A CA 1
ATOM 760 C C . LYS A 1 94 ? -16.751 -3.224 57.044 1.00 87.81 94 LYS A C 1
ATOM 762 O O . LYS A 1 94 ? -16.227 -2.580 56.142 1.00 87.81 94 LYS A O 1
ATOM 767 N N . GLU A 1 95 ? -16.393 -4.462 57.361 1.00 87.81 95 GLU A N 1
ATOM 768 C CA . GLU A 1 95 ? -15.309 -5.171 56.679 1.00 87.81 95 GLU A CA 1
ATOM 769 C C . GLU A 1 95 ? -15.651 -5.438 55.201 1.00 87.81 95 GLU A C 1
ATOM 771 O O . GLU A 1 95 ? -14.829 -5.215 54.312 1.00 87.81 95 GLU A O 1
ATOM 776 N N . GLU A 1 96 ? -16.901 -5.804 54.908 1.00 87.38 96 GLU A N 1
ATOM 777 C CA . GLU A 1 96 ? -17.400 -6.008 53.544 1.00 87.38 96 GLU A CA 1
ATOM 778 C C . GLU A 1 96 ? -17.452 -4.691 52.741 1.00 87.38 96 GLU A C 1
ATOM 780 O O . GLU A 1 96 ? -17.067 -4.654 51.570 1.00 87.38 96 GLU A O 1
ATOM 785 N N . LEU A 1 97 ? -17.835 -3.579 53.384 1.00 84.19 97 LEU A N 1
ATOM 786 C CA . LEU A 1 97 ? -17.779 -2.235 52.793 1.00 84.19 97 LEU A CA 1
ATOM 787 C C . LEU A 1 97 ? -16.347 -1.777 52.495 1.00 84.19 97 LEU A C 1
ATOM 789 O O . LEU A 1 97 ? -16.113 -1.168 51.448 1.00 84.19 97 LEU A O 1
ATOM 793 N N . GLU A 1 98 ? -15.396 -2.050 53.388 1.00 87.31 98 GLU A N 1
ATOM 794 C CA . GLU A 1 98 ? -13.980 -1.724 53.187 1.00 87.31 98 GLU A CA 1
ATOM 795 C C . GLU A 1 98 ? -13.412 -2.528 52.003 1.00 87.31 98 GLU A C 1
ATOM 797 O O . GLU A 1 98 ? -12.781 -1.958 51.109 1.00 87.31 98 GLU A O 1
ATOM 802 N N . ASN A 1 99 ? -13.735 -3.824 51.926 1.00 87.25 99 ASN A N 1
ATOM 803 C CA . ASN A 1 99 ? -13.344 -4.700 50.819 1.00 87.25 99 ASN A CA 1
ATOM 804 C C . ASN A 1 99 ? -13.915 -4.226 49.474 1.00 87.25 99 ASN A C 1
ATOM 806 O O . ASN A 1 99 ? -13.168 -4.086 48.505 1.00 87.25 99 ASN A O 1
ATOM 810 N N . LEU A 1 100 ? -15.206 -3.882 49.419 1.00 81.31 100 LEU A N 1
ATOM 811 C CA . LEU A 1 100 ? -15.846 -3.340 48.212 1.00 81.31 100 LEU A CA 1
ATOM 812 C C . LEU A 1 100 ? -15.234 -2.007 47.762 1.00 81.31 100 LEU A C 1
ATOM 814 O O . LEU A 1 100 ? -15.204 -1.696 46.567 1.00 81.31 100 LEU A O 1
ATOM 818 N N . LYS A 1 101 ? -14.752 -1.198 48.708 1.00 89.69 101 LYS A N 1
ATOM 819 C CA . LYS A 1 101 ? -14.092 0.077 48.417 1.00 89.69 101 LYS A CA 1
ATOM 820 C C . LYS A 1 101 ? -12.721 -0.144 47.777 1.00 89.69 101 LYS A C 1
ATOM 822 O O . LYS A 1 101 ? -12.418 0.508 46.778 1.00 89.69 101 LYS A O 1
ATOM 827 N N . ILE A 1 102 ? -11.946 -1.093 48.304 1.00 87.31 102 ILE A N 1
ATOM 828 C CA . ILE A 1 102 ? -10.648 -1.508 47.749 1.00 87.31 102 ILE A CA 1
ATOM 829 C C . ILE A 1 102 ? -10.830 -2.113 46.350 1.00 87.31 102 ILE A C 1
ATOM 831 O O . ILE A 1 102 ? -10.098 -1.768 45.422 1.00 87.31 102 ILE A O 1
ATOM 835 N N . GLU A 1 103 ? -11.830 -2.976 46.165 1.00 85.94 103 GLU A N 1
ATOM 836 C CA . GLU A 1 103 ? -12.119 -3.609 44.875 1.00 85.94 103 GLU A CA 1
ATOM 837 C C . GLU A 1 103 ? -12.517 -2.578 43.805 1.00 85.94 103 GLU A C 1
ATOM 839 O O . GLU A 1 103 ? -12.014 -2.620 42.680 1.00 85.94 103 GLU A O 1
ATOM 844 N N . ASN A 1 104 ? -13.326 -1.575 44.169 1.00 83.31 104 ASN A N 1
ATOM 845 C CA . ASN A 1 104 ? -13.648 -0.456 43.279 1.00 83.31 104 ASN A CA 1
ATOM 846 C C . ASN A 1 104 ? -12.422 0.383 42.902 1.00 83.31 104 ASN A C 1
ATOM 848 O O . ASN A 1 104 ? -12.291 0.804 41.751 1.00 83.31 104 ASN A O 1
ATOM 852 N N . GLU A 1 105 ? -11.522 0.648 43.850 1.00 87.94 105 GLU A N 1
ATOM 853 C CA . GLU A 1 105 ? -10.288 1.389 43.570 1.00 87.94 105 GLU A CA 1
ATOM 854 C C . GLU A 1 105 ? -9.370 0.621 42.610 1.00 87.94 105 GLU A C 1
ATOM 856 O O . GLU A 1 105 ? -8.803 1.210 41.685 1.00 87.94 105 GLU A O 1
ATOM 861 N N . ASN A 1 106 ? -9.289 -0.702 42.768 1.00 85.81 106 ASN A N 1
ATOM 862 C CA . ASN A 1 106 ? -8.538 -1.575 41.870 1.00 85.81 106 ASN A CA 1
ATOM 863 C C . ASN A 1 106 ? -9.155 -1.628 40.467 1.00 85.81 106 ASN A C 1
ATOM 865 O O . ASN A 1 106 ? -8.430 -1.499 39.479 1.00 85.81 106 ASN A O 1
ATOM 869 N N . LEU A 1 107 ? -10.482 -1.744 40.359 1.00 81.62 107 LEU A N 1
ATOM 870 C CA . LEU A 1 107 ? -11.189 -1.691 39.075 1.00 81.62 107 LEU A CA 1
ATOM 871 C C . LEU A 1 107 ? -10.967 -0.354 38.360 1.00 81.62 107 LEU A C 1
ATOM 873 O O . LEU A 1 107 ? -10.756 -0.325 37.147 1.00 81.62 107 LEU A O 1
ATOM 877 N N . LYS A 1 108 ? -10.957 0.757 39.106 1.00 87.00 108 LYS A N 1
ATOM 878 C CA . LYS A 1 108 ? -10.707 2.087 38.545 1.00 87.00 108 LYS A CA 1
ATOM 879 C C . LYS A 1 108 ? -9.287 2.213 37.986 1.00 87.00 108 LYS A C 1
ATOM 881 O O . LYS A 1 108 ? -9.133 2.672 36.857 1.00 87.00 108 LYS A O 1
ATOM 886 N N . LYS A 1 109 ? -8.276 1.736 38.723 1.00 86.62 109 LYS A N 1
ATOM 887 C CA . LYS A 1 109 ? -6.883 1.684 38.242 1.00 86.62 109 LYS A CA 1
ATOM 888 C C . LYS A 1 109 ? -6.714 0.779 37.024 1.00 86.62 109 LYS A C 1
ATOM 890 O O . LYS A 1 109 ? -6.059 1.171 36.066 1.00 86.62 109 LYS A O 1
ATOM 895 N N . SER A 1 110 ? -7.323 -0.407 37.039 1.00 85.25 110 SER A N 1
ATOM 896 C CA . SER A 1 110 ? -7.254 -1.349 35.914 1.00 85.25 110 SER A CA 1
ATOM 897 C C . SER A 1 110 ? -7.875 -0.763 34.643 1.00 85.25 110 SER A C 1
ATOM 899 O O . SER A 1 110 ? -7.322 -0.915 33.552 1.00 85.25 110 SER A O 1
ATOM 901 N N . LYS A 1 111 ? -8.987 -0.033 34.782 1.00 86.00 111 LYS A N 1
ATOM 902 C CA . LYS A 1 111 ? -9.602 0.692 33.670 1.00 86.00 111 LYS A CA 1
ATOM 903 C C . LYS A 1 111 ? -8.691 1.798 33.134 1.00 86.00 111 LYS A C 1
ATOM 905 O O . LYS A 1 111 ? -8.506 1.875 31.926 1.00 86.00 111 LYS A O 1
ATOM 910 N N . GLU A 1 112 ? -8.096 2.608 34.010 1.00 87.38 112 GLU A N 1
ATOM 911 C CA . GLU A 1 112 ? -7.158 3.666 33.606 1.00 87.38 112 GLU A CA 1
ATOM 912 C C . GLU A 1 112 ? -5.930 3.098 32.866 1.00 87.38 112 GLU A C 1
ATOM 914 O O . GLU A 1 112 ? -5.551 3.631 31.827 1.00 87.38 112 GLU A O 1
ATOM 919 N N . GLU A 1 113 ? -5.364 1.971 33.313 1.00 83.81 113 GLU A N 1
ATOM 920 C CA . GLU A 1 113 ? -4.275 1.282 32.597 1.00 83.81 113 GLU A CA 1
ATOM 921 C C . GLU A 1 113 ? -4.701 0.753 31.221 1.00 83.81 113 GLU A C 1
ATOM 923 O O . GLU A 1 113 ? -3.932 0.820 30.258 1.00 83.81 113 GLU A O 1
ATOM 928 N N . SER A 1 114 ? -5.916 0.210 31.115 1.00 88.50 114 SER A N 1
ATOM 929 C CA . SER A 1 114 ? -6.462 -0.260 29.840 1.00 88.50 114 SER A CA 1
ATOM 930 C C . SER A 1 114 ? -6.674 0.898 28.863 1.00 88.50 114 SER A C 1
ATOM 932 O O . SER A 1 114 ? -6.293 0.794 27.695 1.00 88.50 114 SER A O 1
ATOM 934 N N . ASP A 1 115 ? -7.247 2.005 29.338 1.00 84.69 115 ASP A N 1
ATOM 935 C CA . ASP A 1 115 ? -7.481 3.206 28.536 1.00 84.69 115 ASP A CA 1
ATOM 936 C C . ASP A 1 115 ? -6.144 3.817 28.076 1.00 84.69 115 ASP A C 1
ATOM 938 O O . ASP A 1 115 ? -6.005 4.204 26.915 1.00 84.69 115 ASP A O 1
ATOM 942 N N . GLN A 1 116 ? -5.118 3.818 28.934 1.00 84.44 116 GLN A N 1
ATOM 943 C CA . GLN A 1 116 ? -3.786 4.316 28.588 1.00 84.44 116 GLN A CA 1
ATOM 944 C C . GLN A 1 116 ? -3.087 3.456 27.522 1.00 84.44 116 GLN A C 1
ATOM 946 O O . GLN A 1 116 ? -2.557 3.998 26.553 1.00 84.44 116 GLN A O 1
ATOM 951 N N . LYS A 1 117 ? -3.173 2.122 27.619 1.00 87.38 117 LYS A N 1
ATOM 952 C CA . LYS A 1 117 ? -2.669 1.209 26.573 1.00 87.38 117 LYS A CA 1
ATOM 953 C C . LYS A 1 117 ? -3.392 1.382 25.238 1.00 87.38 117 LYS A C 1
ATOM 955 O O . LYS A 1 117 ? -2.787 1.216 24.179 1.00 87.38 117 LYS A O 1
ATOM 960 N N . LEU A 1 118 ? -4.693 1.674 25.269 1.00 85.19 118 LEU A N 1
ATOM 961 C CA . LEU A 1 118 ? -5.464 1.935 24.056 1.00 85.19 118 LEU A CA 1
ATOM 962 C C . LEU A 1 118 ? -5.005 3.233 23.380 1.00 85.19 118 LEU A C 1
ATOM 964 O O . LEU A 1 118 ? -4.861 3.253 22.160 1.00 85.19 118 LEU A O 1
ATOM 968 N N . ILE A 1 119 ? -4.742 4.287 24.159 1.00 84.94 119 ILE A N 1
ATOM 969 C CA . ILE A 1 119 ? -4.219 5.561 23.647 1.00 84.94 119 ILE A CA 1
ATOM 970 C C . ILE A 1 119 ? -2.844 5.361 22.998 1.00 84.94 119 ILE A C 1
ATOM 972 O O . ILE A 1 119 ? -2.661 5.790 21.863 1.00 84.94 119 ILE A O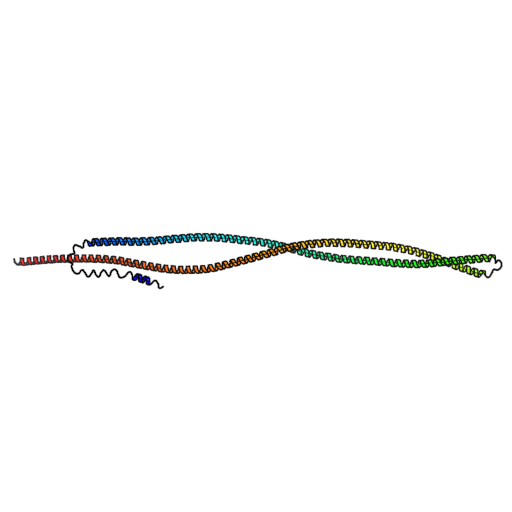 1
ATOM 976 N N . GLU A 1 120 ? -1.918 4.651 23.652 1.00 86.75 120 GLU A N 1
ATOM 977 C CA . GLU A 1 120 ? -0.590 4.358 23.084 1.00 86.75 120 GLU A CA 1
ATOM 978 C C . GLU A 1 120 ? -0.692 3.630 21.734 1.00 86.75 120 GLU A C 1
ATOM 980 O O . GLU A 1 120 ? -0.092 4.065 20.752 1.00 86.75 120 GLU A O 1
ATOM 985 N N . LYS A 1 121 ? -1.539 2.594 21.631 1.00 88.44 121 LYS A N 1
ATOM 986 C CA . LYS A 1 121 ? -1.779 1.889 20.357 1.00 88.44 121 LYS A CA 1
ATOM 987 C C . LYS A 1 121 ? -2.379 2.778 19.268 1.00 88.44 121 LYS A C 1
ATOM 989 O O . LYS A 1 121 ? -2.103 2.581 18.084 1.00 88.44 121 LYS A O 1
ATOM 994 N N . LEU A 1 122 ? -3.253 3.714 19.635 1.00 85.81 122 LEU A N 1
ATOM 995 C CA . LEU A 1 122 ? -3.835 4.654 18.676 1.00 85.81 122 LEU A CA 1
ATOM 996 C C . LEU A 1 122 ? -2.786 5.654 18.169 1.00 85.81 122 LEU A C 1
ATOM 998 O O . LEU A 1 122 ? -2.804 5.981 16.982 1.00 85.81 122 LEU A O 1
ATOM 1002 N N . GLU A 1 123 ? -1.861 6.089 19.025 1.00 87.38 123 GLU A N 1
ATOM 1003 C CA . GLU A 1 123 ? -0.747 6.971 18.654 1.00 87.38 123 GLU A CA 1
ATOM 1004 C C . GLU A 1 123 ? 0.250 6.250 17.724 1.00 87.38 123 GLU A C 1
ATOM 1006 O O . GLU A 1 123 ? 0.595 6.778 16.666 1.00 87.38 123 GLU A O 1
ATOM 1011 N N . GLU A 1 124 ? 0.622 5.002 18.039 1.00 87.62 124 GLU A N 1
ATOM 1012 C CA . GLU A 1 124 ? 1.480 4.164 17.182 1.00 87.62 124 GLU A CA 1
ATOM 1013 C C . GLU A 1 124 ? 0.875 3.969 15.782 1.00 87.62 124 GLU A C 1
ATOM 1015 O O . GLU A 1 124 ? 1.556 4.116 14.761 1.00 87.62 124 GLU A O 1
ATOM 1020 N N . ASN A 1 125 ? -0.431 3.689 15.716 1.00 83.06 125 ASN A N 1
ATOM 1021 C CA . ASN A 1 125 ? -1.141 3.545 14.447 1.00 83.06 125 ASN A CA 1
ATOM 1022 C C . ASN A 1 125 ? -1.179 4.856 13.658 1.00 83.06 125 ASN A C 1
ATOM 1024 O O . ASN A 1 125 ? -1.039 4.844 12.434 1.00 83.06 125 ASN A O 1
ATOM 1028 N N . LYS A 1 126 ? -1.354 5.993 14.335 1.00 88.75 126 LYS A N 1
ATOM 1029 C CA . LYS A 1 126 ? -1.337 7.307 13.689 1.00 88.75 126 LYS A CA 1
ATOM 1030 C C . LYS A 1 126 ? 0.021 7.585 13.037 1.00 88.75 126 LYS A C 1
ATOM 1032 O O . LYS A 1 126 ? 0.051 7.934 11.859 1.00 88.75 126 LYS A O 1
ATOM 1037 N N . GLU A 1 127 ? 1.128 7.354 13.744 1.00 88.06 127 GLU A N 1
ATOM 1038 C CA . GLU A 1 127 ? 2.478 7.508 13.178 1.00 88.06 127 GLU A CA 1
ATOM 1039 C C . GLU A 1 127 ? 2.750 6.541 12.017 1.00 88.06 127 GLU A C 1
ATOM 1041 O O . GLU A 1 127 ? 3.472 6.866 11.070 1.00 88.06 127 GLU A O 1
ATOM 1046 N N . TYR A 1 128 ? 2.199 5.326 12.073 1.00 90.12 128 TYR A N 1
ATOM 1047 C CA . TYR A 1 128 ? 2.273 4.385 10.958 1.00 90.12 128 TYR A CA 1
ATOM 1048 C C . TYR A 1 128 ? 1.546 4.924 9.716 1.00 90.12 128 TYR A C 1
ATOM 1050 O O . TYR A 1 128 ? 2.113 4.914 8.621 1.00 90.12 128 TYR A O 1
ATOM 1058 N N . PHE A 1 129 ? 0.327 5.452 9.873 1.00 82.38 129 PHE A N 1
ATOM 1059 C CA . PHE A 1 129 ? -0.432 6.030 8.761 1.00 82.38 129 PHE A CA 1
ATOM 1060 C C . PHE A 1 129 ? 0.221 7.287 8.180 1.00 82.38 129 PHE A C 1
ATOM 1062 O O . PHE A 1 129 ? 0.224 7.452 6.961 1.00 82.38 129 PHE A O 1
ATOM 1069 N N . GLU A 1 130 ? 0.810 8.148 9.013 1.00 85.81 130 GLU A N 1
ATOM 1070 C CA . GLU A 1 130 ? 1.562 9.318 8.543 1.00 85.81 130 GLU A CA 1
ATOM 1071 C C . GLU A 1 130 ? 2.762 8.899 7.677 1.00 85.81 130 GLU A C 1
ATOM 1073 O O . GLU A 1 130 ? 2.934 9.416 6.570 1.00 85.81 130 GLU A O 1
ATOM 1078 N N . ARG A 1 131 ? 3.522 7.880 8.102 1.00 87.75 131 ARG A N 1
ATOM 1079 C CA . ARG A 1 131 ? 4.620 7.308 7.299 1.00 87.75 131 ARG A CA 1
ATOM 1080 C C . ARG A 1 131 ? 4.134 6.683 5.991 1.00 87.75 131 ARG A C 1
ATOM 1082 O O . ARG A 1 131 ? 4.767 6.858 4.949 1.00 87.75 131 ARG A O 1
ATOM 1089 N N . LEU A 1 132 ? 3.012 5.963 6.023 1.00 84.56 132 LEU A N 1
ATOM 1090 C CA . LEU A 1 132 ? 2.412 5.364 4.829 1.00 84.56 132 LEU A CA 1
ATOM 1091 C C . LEU A 1 132 ? 2.006 6.444 3.810 1.00 84.56 132 LEU A C 1
ATOM 1093 O O . LEU A 1 132 ? 2.259 6.297 2.611 1.00 84.56 132 LEU A O 1
ATOM 1097 N N . MET A 1 133 ? 1.421 7.545 4.285 1.00 80.62 133 MET A N 1
ATOM 1098 C CA . MET A 1 133 ? 1.038 8.686 3.451 1.00 80.62 133 MET A CA 1
ATOM 1099 C C . MET A 1 133 ? 2.258 9.359 2.816 1.00 80.62 133 MET A C 1
ATOM 1101 O O . MET A 1 133 ? 2.266 9.568 1.603 1.00 80.62 133 MET A O 1
ATOM 1105 N N . GLU A 1 134 ? 3.314 9.616 3.592 1.00 86.56 134 GLU A N 1
ATOM 1106 C CA . GLU A 1 134 ? 4.551 10.222 3.080 1.00 86.56 134 GLU A CA 1
ATOM 1107 C C . GLU A 1 134 ? 5.213 9.345 1.999 1.00 86.56 134 GLU A C 1
ATOM 1109 O O . GLU A 1 134 ? 5.655 9.838 0.957 1.00 86.56 134 GLU A O 1
ATOM 1114 N N . ASN A 1 135 ? 5.237 8.024 2.200 1.00 82.25 135 ASN A N 1
ATOM 1115 C CA . ASN A 1 135 ? 5.758 7.088 1.203 1.00 82.25 135 ASN A CA 1
ATOM 1116 C C . ASN A 1 135 ? 4.908 7.064 -0.073 1.00 82.25 135 ASN A C 1
ATOM 1118 O O . ASN A 1 135 ? 5.453 6.996 -1.176 1.00 82.25 135 ASN A O 1
ATOM 1122 N N . THR A 1 136 ? 3.584 7.165 0.057 1.00 76.94 136 THR A N 1
ATOM 1123 C CA . THR A 1 136 ? 2.666 7.199 -1.091 1.00 76.94 136 THR A CA 1
ATOM 1124 C C . THR A 1 136 ? 2.869 8.464 -1.933 1.00 76.94 136 THR A C 1
ATOM 1126 O O . THR A 1 136 ? 2.864 8.406 -3.166 1.00 76.94 136 THR A O 1
ATOM 1129 N N . GLU A 1 137 ? 3.117 9.606 -1.288 1.00 81.38 137 GLU A N 1
ATOM 1130 C CA . GLU A 1 137 ? 3.419 10.869 -1.968 1.00 81.38 137 GLU A CA 1
ATOM 1131 C C . GLU A 1 137 ? 4.751 10.797 -2.730 1.00 81.38 137 GLU A C 1
ATOM 1133 O O . GLU A 1 137 ? 4.803 11.134 -3.916 1.00 81.38 137 GLU A O 1
ATOM 1138 N N . LYS A 1 138 ? 5.805 10.248 -2.108 1.00 84.25 138 LYS A N 1
ATOM 1139 C CA . LYS A 1 138 ? 7.099 10.006 -2.775 1.00 84.25 138 LYS A CA 1
ATOM 1140 C C . LYS A 1 138 ? 6.945 9.120 -4.012 1.00 84.25 138 LYS A C 1
ATOM 1142 O O . LYS A 1 138 ? 7.470 9.457 -5.072 1.00 84.25 138 LYS A O 1
ATOM 1147 N N . LEU A 1 139 ? 6.183 8.029 -3.902 1.00 72.56 139 LEU A N 1
ATOM 1148 C CA . LEU A 1 139 ? 5.941 7.110 -5.017 1.00 72.56 139 LEU A CA 1
ATOM 1149 C C . LEU A 1 139 ? 5.213 7.802 -6.181 1.00 72.56 139 LEU A C 1
ATOM 1151 O O . LEU A 1 139 ? 5.533 7.570 -7.348 1.00 72.56 139 LEU A O 1
ATOM 1155 N N . THR A 1 140 ? 4.265 8.685 -5.857 1.00 75.56 140 THR A N 1
ATOM 1156 C CA . THR A 1 140 ? 3.506 9.470 -6.841 1.00 75.56 140 THR A CA 1
ATOM 1157 C C . THR A 1 140 ? 4.426 10.414 -7.616 1.00 75.56 140 THR A C 1
ATOM 1159 O O . THR A 1 140 ? 4.409 10.409 -8.848 1.00 75.56 140 THR A O 1
ATOM 1162 N N . ILE A 1 141 ? 5.300 11.147 -6.916 1.00 81.12 141 ILE A N 1
ATOM 1163 C CA . ILE A 1 141 ? 6.299 12.033 -7.536 1.00 81.12 141 ILE A CA 1
ATOM 1164 C C . ILE A 1 141 ? 7.241 11.234 -8.454 1.00 81.12 141 ILE A C 1
ATOM 1166 O O . ILE A 1 141 ? 7.461 11.616 -9.606 1.00 81.12 141 ILE A O 1
ATOM 1170 N N . SER A 1 142 ? 7.754 10.089 -7.990 1.00 76.06 142 SER A N 1
ATOM 1171 C CA . SER A 1 142 ? 8.627 9.227 -8.801 1.00 76.06 142 SER A CA 1
ATOM 1172 C C . SER A 1 142 ? 7.932 8.688 -10.058 1.00 76.06 142 SER A C 1
ATOM 1174 O O . SER A 1 142 ? 8.563 8.544 -11.110 1.00 76.06 142 SER A O 1
ATOM 1176 N N . PHE A 1 143 ? 6.629 8.404 -9.989 1.00 75.56 143 PHE A N 1
ATOM 1177 C CA . PHE A 1 143 ? 5.857 7.952 -11.146 1.00 75.56 143 PHE A CA 1
ATOM 1178 C C . PHE A 1 143 ? 5.686 9.063 -12.194 1.00 75.56 143 PHE A C 1
ATOM 1180 O O . PHE A 1 143 ? 5.855 8.823 -13.395 1.00 75.56 143 PHE A O 1
ATOM 1187 N N . GLU A 1 144 ? 5.412 10.292 -11.754 1.00 79.75 144 GLU A N 1
ATOM 1188 C CA . GLU A 1 144 ? 5.321 11.462 -12.633 1.00 79.75 144 GLU A CA 1
ATOM 1189 C C . GLU A 1 144 ? 6.650 11.760 -13.342 1.00 79.75 144 GLU A C 1
ATOM 1191 O O . GLU A 1 144 ? 6.669 12.016 -14.554 1.00 79.75 144 GLU A O 1
ATOM 1196 N N . GLU A 1 145 ? 7.772 11.659 -12.625 1.00 85.69 145 GLU A N 1
ATOM 1197 C CA . GLU A 1 145 ? 9.109 11.824 -13.200 1.00 85.69 145 GLU A CA 1
ATOM 1198 C C . GLU A 1 145 ? 9.403 10.761 -14.272 1.00 85.69 145 GLU A C 1
ATOM 1200 O O . GLU A 1 145 ? 9.876 11.087 -15.365 1.00 85.69 145 GLU A O 1
ATOM 1205 N N . ASN A 1 146 ? 9.018 9.505 -14.036 1.00 74.75 146 ASN A N 1
ATOM 1206 C CA . ASN A 1 146 ? 9.168 8.429 -15.020 1.00 74.75 146 ASN A CA 1
ATOM 1207 C C . ASN A 1 146 ? 8.352 8.676 -16.301 1.00 74.75 146 ASN A C 1
ATOM 1209 O O . ASN A 1 146 ? 8.835 8.445 -17.416 1.00 74.75 146 ASN A O 1
ATOM 1213 N N . ILE A 1 147 ? 7.127 9.199 -16.175 1.00 76.00 147 ILE A N 1
ATOM 1214 C CA . ILE A 1 147 ? 6.312 9.597 -17.335 1.00 76.00 147 ILE A CA 1
ATOM 1215 C C . ILE A 1 147 ? 7.009 10.709 -18.127 1.00 76.00 147 ILE A C 1
ATOM 1217 O O . ILE A 1 147 ? 6.996 10.689 -19.364 1.00 76.00 147 ILE A O 1
ATOM 1221 N N . LYS A 1 148 ? 7.625 11.676 -17.439 1.00 84.25 148 LYS A N 1
ATOM 1222 C CA . LYS A 1 148 ? 8.367 12.767 -18.080 1.00 84.25 148 LYS A CA 1
ATOM 1223 C C . LYS A 1 148 ? 9.590 12.243 -18.840 1.00 84.25 148 LYS A C 1
ATOM 1225 O O . LYS A 1 148 ? 9.732 12.556 -20.023 1.00 84.25 148 LYS A O 1
ATOM 1230 N N . LEU A 1 149 ? 10.395 11.382 -18.217 1.00 75.88 149 LEU A N 1
ATOM 1231 C CA . LEU A 1 149 ? 11.565 10.755 -18.844 1.00 75.88 149 LEU A CA 1
ATOM 1232 C C . LEU A 1 149 ? 11.183 9.906 -20.062 1.00 75.88 149 LEU A C 1
ATOM 1234 O O . LEU A 1 149 ? 11.866 9.942 -21.087 1.00 75.88 149 LEU A O 1
ATOM 1238 N N . LYS A 1 150 ? 10.053 9.189 -20.004 1.00 80.31 150 LYS A N 1
ATOM 1239 C CA . LYS A 1 150 ? 9.534 8.430 -21.151 1.00 80.31 150 LYS A CA 1
ATOM 1240 C C . LYS A 1 150 ? 9.214 9.343 -22.339 1.00 80.31 150 LYS A C 1
ATOM 1242 O O . LYS A 1 150 ? 9.622 9.049 -23.459 1.00 80.31 150 LYS A O 1
ATOM 1247 N N . LYS A 1 151 ? 8.557 10.482 -22.094 1.00 84.69 151 LYS A N 1
ATOM 1248 C CA . LYS A 1 151 ? 8.259 11.476 -23.142 1.00 84.69 151 LYS A CA 1
ATOM 1249 C C . LYS A 1 151 ? 9.527 12.102 -23.730 1.00 84.69 151 LYS A C 1
ATOM 1251 O O . LYS A 1 151 ? 9.567 12.371 -24.927 1.00 84.69 151 LYS A O 1
ATOM 1256 N N . GLU A 1 152 ? 10.552 12.350 -22.917 1.00 84.06 152 GLU A N 1
ATOM 1257 C CA . GLU A 1 152 ? 11.845 12.853 -23.400 1.00 84.06 152 GLU A CA 1
ATOM 1258 C C . GLU A 1 152 ? 12.583 11.810 -24.249 1.00 84.06 152 GLU A C 1
ATOM 1260 O O . GLU A 1 152 ? 13.066 12.141 -25.332 1.00 84.06 152 GLU A O 1
ATOM 1265 N N . LYS A 1 153 ? 12.581 10.535 -23.838 1.00 81.81 153 LYS A N 1
ATOM 1266 C CA . LYS A 1 153 ? 13.134 9.427 -24.632 1.00 81.81 153 LYS A CA 1
ATOM 1267 C C . LYS A 1 153 ? 12.474 9.323 -26.008 1.00 81.81 153 LYS A C 1
ATOM 1269 O O . LYS A 1 153 ? 13.174 9.159 -27.007 1.00 81.81 153 LYS A O 1
ATOM 1274 N N . ASP A 1 154 ? 11.150 9.441 -26.069 1.00 82.62 154 ASP A N 1
ATOM 1275 C CA . ASP A 1 154 ? 10.412 9.363 -27.332 1.00 82.62 154 ASP A CA 1
ATOM 1276 C C . ASP A 1 154 ? 10.783 10.520 -28.280 1.00 82.62 154 ASP A C 1
ATOM 1278 O O . ASP A 1 154 ? 10.994 10.290 -29.472 1.00 82.62 154 ASP A O 1
ATOM 1282 N N . LYS A 1 155 ? 10.987 11.739 -27.754 1.00 85.75 155 LYS A N 1
ATOM 1283 C CA . LYS A 1 155 ? 11.484 12.884 -28.544 1.00 85.75 155 LYS A CA 1
ATOM 1284 C C . LYS A 1 155 ? 12.886 12.643 -29.105 1.00 85.75 155 LYS A C 1
ATOM 1286 O O . LYS A 1 155 ? 13.120 12.884 -30.288 1.00 85.75 155 LYS A O 1
ATOM 1291 N N . VAL A 1 156 ? 13.805 12.126 -28.286 1.00 76.50 156 VAL A N 1
ATOM 1292 C CA . VAL A 1 156 ? 15.174 11.804 -28.727 1.00 76.50 156 VAL A CA 1
ATOM 1293 C C . VAL A 1 156 ? 15.156 10.736 -29.828 1.00 76.50 156 VAL A C 1
ATOM 1295 O O . VAL A 1 156 ? 15.884 10.841 -30.816 1.00 76.50 156 VAL A O 1
ATOM 1298 N N . LEU A 1 157 ? 14.294 9.722 -29.711 1.00 74.25 157 LEU A N 1
ATOM 1299 C CA . LEU A 1 157 ? 14.133 8.694 -30.743 1.00 74.25 157 LEU A CA 1
ATOM 1300 C C . LEU A 1 157 ? 13.577 9.259 -32.059 1.00 74.25 157 LEU A C 1
ATOM 1302 O O . LEU A 1 157 ? 13.994 8.820 -33.134 1.00 74.25 157 LEU A O 1
ATOM 1306 N N . GLU A 1 158 ? 12.661 10.228 -32.007 1.00 80.81 158 GLU A N 1
ATOM 1307 C CA . GLU A 1 158 ? 12.174 10.916 -33.207 1.00 80.81 158 GLU A CA 1
ATOM 1308 C C . GLU A 1 158 ? 13.268 11.740 -33.897 1.00 80.81 158 GLU A C 1
ATOM 1310 O O . GLU A 1 158 ? 13.384 11.691 -35.125 1.00 80.81 158 GLU A O 1
ATOM 1315 N N . GLU A 1 159 ? 14.107 12.449 -33.140 1.00 78.62 159 GLU A N 1
ATOM 1316 C CA . GLU A 1 159 ? 15.255 13.177 -33.695 1.00 78.62 159 GLU A CA 1
ATOM 1317 C C . GLU A 1 159 ? 16.278 12.232 -34.336 1.00 78.62 159 GLU A C 1
ATOM 1319 O O . GLU A 1 159 ? 16.726 12.475 -35.459 1.00 78.62 159 GLU A O 1
ATOM 1324 N N . LEU A 1 160 ? 16.581 11.097 -33.697 1.00 71.25 160 LEU A N 1
ATOM 1325 C CA . LEU A 1 160 ? 17.460 10.074 -34.274 1.00 71.25 160 LEU A CA 1
ATOM 1326 C C . LEU A 1 160 ? 16.903 9.499 -35.584 1.00 71.25 160 LEU A C 1
ATOM 1328 O O . LEU A 1 160 ? 17.667 9.279 -36.527 1.00 71.25 160 LEU A O 1
ATOM 1332 N N . LYS A 1 161 ? 15.581 9.298 -35.691 1.00 76.88 161 LYS A N 1
ATOM 1333 C CA . LYS A 1 161 ? 14.940 8.867 -36.947 1.00 76.88 161 LYS A CA 1
ATOM 1334 C C . LYS A 1 161 ? 15.097 9.909 -38.055 1.00 76.88 161 LYS A C 1
ATOM 1336 O O . LYS A 1 161 ? 15.410 9.534 -39.186 1.00 76.88 161 LYS A O 1
ATOM 1341 N N . LYS A 1 162 ? 14.924 11.199 -37.740 1.00 80.38 162 LYS A N 1
ATOM 1342 C CA . LYS A 1 162 ? 15.150 12.298 -38.698 1.00 80.38 162 LYS A CA 1
ATOM 1343 C C . LYS A 1 162 ? 16.610 12.351 -39.154 1.00 80.38 162 LYS A C 1
ATOM 1345 O O . LYS A 1 162 ? 16.864 12.427 -40.353 1.00 80.38 162 LYS A O 1
ATOM 1350 N N . ASN A 1 163 ? 17.561 12.221 -38.232 1.00 71.56 163 ASN A N 1
ATOM 1351 C CA . ASN A 1 163 ? 18.986 12.232 -38.570 1.00 71.56 163 ASN A CA 1
ATOM 1352 C C . ASN A 1 163 ? 19.378 11.024 -39.437 1.00 71.56 163 ASN A C 1
ATOM 1354 O O . ASN A 1 163 ? 20.119 11.176 -40.406 1.00 71.56 163 ASN A O 1
ATOM 1358 N N . ASN A 1 164 ? 18.833 9.836 -39.156 1.00 73.00 164 ASN A N 1
ATOM 1359 C CA . ASN A 1 164 ? 19.072 8.642 -39.975 1.00 73.00 164 ASN A CA 1
ATOM 1360 C C . ASN A 1 164 ? 18.537 8.818 -41.411 1.00 73.00 164 ASN A C 1
ATOM 1362 O O . ASN A 1 164 ? 19.173 8.403 -42.377 1.00 73.00 164 ASN A O 1
ATOM 1366 N N . PHE A 1 165 ? 17.401 9.502 -41.578 1.00 77.44 165 PHE A N 1
ATOM 1367 C CA . PHE A 1 165 ? 16.887 9.845 -42.905 1.00 77.44 165 PHE A CA 1
ATOM 1368 C C . PHE A 1 165 ? 17.839 10.771 -43.684 1.00 77.44 165 PHE A C 1
ATOM 1370 O O . PHE A 1 165 ? 18.117 10.502 -44.852 1.00 77.44 165 PHE A O 1
ATOM 1377 N N . ILE A 1 166 ? 18.394 11.803 -43.036 1.00 72.00 166 ILE A N 1
ATOM 1378 C CA . ILE A 1 166 ? 19.377 12.715 -43.652 1.00 72.00 166 ILE A CA 1
ATOM 1379 C C . ILE A 1 166 ? 20.637 11.950 -44.083 1.00 72.00 166 ILE A C 1
ATOM 1381 O O . ILE A 1 166 ? 21.124 12.135 -45.197 1.00 72.00 166 ILE A O 1
ATOM 1385 N N . ILE A 1 167 ? 21.138 11.040 -43.241 1.00 67.19 167 ILE A N 1
ATOM 1386 C CA . ILE A 1 167 ? 22.306 10.207 -43.569 1.00 67.19 167 ILE A CA 1
ATOM 1387 C C . ILE A 1 167 ? 22.033 9.352 -44.813 1.00 67.19 167 ILE A C 1
ATOM 1389 O O . ILE A 1 167 ? 22.862 9.328 -45.720 1.00 67.19 167 ILE A O 1
ATOM 1393 N N . LYS A 1 168 ? 20.856 8.719 -44.910 1.00 75.12 168 LYS A N 1
ATOM 1394 C CA . LYS A 1 168 ? 20.471 7.944 -46.102 1.00 75.12 168 LYS A CA 1
ATOM 1395 C C . LYS A 1 168 ? 20.409 8.795 -47.371 1.00 75.12 168 LYS A C 1
ATOM 1397 O O . LYS A 1 168 ? 20.760 8.310 -48.443 1.00 75.12 168 LYS A O 1
ATOM 1402 N N . GLN A 1 169 ? 19.972 10.052 -47.273 1.00 73.25 169 GLN A N 1
ATOM 1403 C CA . GLN A 1 169 ? 19.984 10.965 -48.419 1.00 73.25 169 GLN A CA 1
ATOM 1404 C C . GLN A 1 169 ? 21.414 11.280 -48.879 1.00 73.25 169 GLN A C 1
ATOM 1406 O O . GLN A 1 169 ? 21.692 11.183 -50.072 1.00 73.25 169 GLN A O 1
ATOM 1411 N N . LEU A 1 170 ? 22.326 11.566 -47.945 1.00 70.06 170 LEU A N 1
ATOM 1412 C CA . LEU A 1 170 ? 23.739 11.828 -48.250 1.00 70.06 170 LEU A CA 1
ATOM 1413 C C . LEU A 1 170 ? 24.459 10.598 -48.828 1.00 70.06 170 LEU A C 1
ATOM 1415 O O . LEU A 1 170 ? 25.289 10.732 -49.727 1.00 70.06 170 LEU A O 1
ATOM 1419 N N . GLU A 1 171 ? 24.148 9.396 -48.335 1.00 71.06 171 GLU A N 1
ATOM 1420 C CA . GLU A 1 171 ? 24.680 8.142 -48.887 1.00 71.06 171 GLU A CA 1
ATOM 1421 C C . GLU A 1 171 ? 24.224 7.929 -50.337 1.00 71.06 171 GLU A C 1
ATOM 1423 O O . GLU A 1 171 ? 25.050 7.608 -51.193 1.00 71.06 171 GLU A O 1
ATOM 1428 N N . ASN A 1 172 ? 22.946 8.182 -50.638 1.00 74.62 172 ASN A N 1
ATOM 1429 C CA . ASN A 1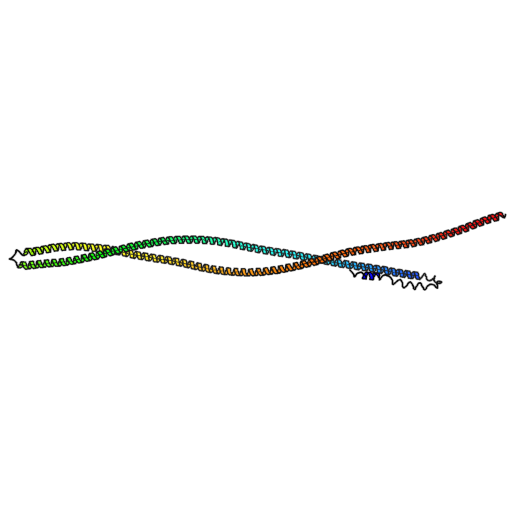 172 ? 22.412 8.085 -51.999 1.00 74.62 172 ASN A CA 1
ATOM 1430 C C . ASN A 1 172 ? 23.029 9.124 -52.949 1.00 74.62 172 ASN A C 1
ATOM 1432 O O . ASN A 1 172 ? 23.303 8.808 -54.106 1.00 74.62 172 ASN A O 1
ATOM 1436 N N . GLU A 1 173 ? 23.269 10.348 -52.475 1.00 76.69 173 GLU A N 1
ATOM 1437 C CA . GLU A 1 173 ? 23.901 11.407 -53.270 1.00 76.69 173 GLU A CA 1
ATOM 1438 C C . GLU A 1 173 ? 25.363 11.072 -53.606 1.00 76.69 173 GLU A C 1
ATOM 1440 O O . GLU A 1 173 ? 25.778 11.188 -54.758 1.00 76.69 173 GLU A O 1
ATOM 1445 N N . LYS A 1 174 ? 26.130 10.541 -52.642 1.00 74.38 174 LYS A N 1
ATOM 1446 C CA . LYS A 1 174 ? 27.492 10.045 -52.904 1.00 74.38 174 LYS A CA 1
ATOM 1447 C C . LYS A 1 174 ? 27.517 8.882 -53.894 1.00 74.38 174 LYS A C 1
ATOM 1449 O O . LYS A 1 174 ? 28.408 8.838 -54.738 1.00 74.38 174 LYS A O 1
ATOM 1454 N N . LEU A 1 175 ? 26.558 7.957 -53.803 1.00 72.31 175 LEU A N 1
ATOM 1455 C CA . LEU A 1 175 ? 26.462 6.821 -54.724 1.00 72.31 175 LEU A CA 1
ATOM 1456 C C . LEU A 1 175 ? 26.160 7.286 -56.155 1.00 72.31 175 LEU A C 1
ATOM 1458 O O . LEU A 1 175 ? 26.735 6.772 -57.110 1.00 72.31 175 LEU A O 1
ATOM 1462 N N . LYS A 1 176 ? 25.297 8.300 -56.297 1.00 77.56 176 LYS A N 1
ATOM 1463 C CA . LYS A 1 176 ? 25.001 8.928 -57.587 1.00 77.56 176 LYS A CA 1
ATOM 1464 C C . LYS A 1 176 ? 26.260 9.535 -58.216 1.00 77.56 176 LYS A C 1
ATOM 1466 O O . LYS A 1 176 ? 26.527 9.261 -59.380 1.00 77.56 176 LYS A O 1
ATOM 1471 N N . ASN A 1 177 ? 27.056 10.273 -57.441 1.00 71.06 177 ASN A N 1
ATOM 1472 C CA . ASN A 1 177 ? 28.305 10.866 -57.930 1.00 71.06 177 ASN A CA 1
ATOM 1473 C C . ASN A 1 177 ? 29.334 9.799 -58.339 1.00 71.06 177 ASN A C 1
ATOM 1475 O O . ASN A 1 177 ? 30.028 9.966 -59.335 1.00 71.06 177 ASN A O 1
ATOM 1479 N N . LEU A 1 178 ? 29.427 8.689 -57.597 1.00 70.19 178 LEU A N 1
ATOM 1480 C CA . LEU A 1 178 ? 30.334 7.586 -57.934 1.00 70.19 178 LEU A CA 1
ATOM 1481 C C . LEU A 1 178 ? 29.977 6.962 -59.294 1.00 70.19 178 LEU A C 1
ATOM 1483 O O . LEU A 1 178 ? 30.853 6.803 -60.138 1.00 70.19 178 LEU A O 1
ATOM 1487 N N . ASN A 1 179 ? 28.686 6.727 -59.541 1.00 71.38 179 ASN A N 1
ATOM 1488 C CA . ASN A 1 179 ? 28.198 6.220 -60.826 1.00 71.38 179 ASN A CA 1
ATOM 1489 C C . ASN A 1 179 ? 28.439 7.212 -61.983 1.00 71.38 179 ASN A C 1
ATOM 1491 O O . ASN A 1 179 ? 28.676 6.800 -63.117 1.00 71.38 179 ASN A O 1
ATOM 1495 N N . GLU A 1 180 ? 28.370 8.523 -61.719 1.00 73.00 180 GLU A N 1
ATOM 1496 C CA . GLU A 1 180 ? 28.685 9.555 -62.716 1.00 73.00 180 GLU A CA 1
ATOM 1497 C C . GLU A 1 180 ? 30.169 9.500 -63.124 1.00 73.00 180 GLU A C 1
ATOM 1499 O O . GLU A 1 180 ? 30.464 9.493 -64.321 1.00 73.00 180 GLU A O 1
ATOM 1504 N N . TYR A 1 181 ? 31.092 9.362 -62.163 1.00 72.25 181 TYR A N 1
ATOM 1505 C CA . TYR A 1 181 ? 32.527 9.205 -62.443 1.00 72.25 181 TYR A CA 1
ATOM 1506 C C . TYR A 1 181 ? 32.865 7.886 -63.155 1.00 72.25 181 TYR A C 1
ATOM 1508 O O . TYR A 1 181 ? 33.695 7.878 -64.066 1.00 72.25 181 TYR A O 1
ATOM 1516 N N . GLU A 1 182 ? 32.214 6.778 -62.790 1.00 67.31 182 GLU A N 1
ATOM 1517 C CA . GLU A 1 182 ? 32.364 5.496 -63.494 1.00 67.31 182 GLU A CA 1
ATOM 1518 C C . GLU A 1 182 ? 31.944 5.617 -64.969 1.00 67.31 182 GLU A C 1
ATOM 1520 O O . GLU A 1 182 ? 32.675 5.185 -65.864 1.00 67.31 182 GLU A O 1
ATOM 1525 N N . GLY A 1 183 ? 30.832 6.309 -65.248 1.00 73.94 183 GLY A N 1
ATOM 1526 C CA . GLY A 1 183 ? 30.384 6.583 -66.616 1.00 73.94 183 GLY A CA 1
ATOM 1527 C C . GLY A 1 183 ? 31.317 7.505 -67.417 1.00 73.94 183 GLY A C 1
ATOM 1528 O O . GLY A 1 183 ? 31.351 7.434 -68.648 1.00 73.94 183 GLY A O 1
ATOM 1529 N N . GLU A 1 184 ? 32.090 8.375 -66.763 1.00 72.94 184 GLU A N 1
ATOM 1530 C CA . GLU A 1 184 ? 33.130 9.172 -67.428 1.00 72.94 184 GLU A CA 1
ATOM 1531 C C . GLU A 1 184 ? 34.353 8.326 -67.808 1.00 72.94 184 GLU A C 1
ATOM 1533 O O . GLU A 1 184 ? 34.892 8.499 -68.904 1.00 72.94 184 GLU A O 1
ATOM 1538 N N . ILE A 1 185 ? 34.751 7.363 -66.970 1.00 65.38 185 ILE A N 1
ATOM 1539 C CA . ILE A 1 185 ? 35.849 6.429 -67.275 1.00 65.38 185 ILE A CA 1
ATOM 1540 C C . ILE A 1 185 ? 35.536 5.574 -68.498 1.00 65.38 185 ILE A C 1
ATOM 1542 O O . ILE A 1 185 ? 36.387 5.450 -69.380 1.00 65.38 185 ILE A O 1
ATOM 1546 N N . GLU A 1 186 ? 34.321 5.034 -68.599 1.00 72.38 186 GLU A N 1
ATOM 1547 C CA . GLU A 1 186 ? 33.909 4.236 -69.761 1.00 72.38 186 GLU A CA 1
ATOM 1548 C C . GLU A 1 186 ? 34.003 5.040 -71.069 1.00 72.38 186 GLU A C 1
ATOM 1550 O O . GLU A 1 186 ? 34.469 4.532 -72.094 1.00 72.38 186 GLU A O 1
ATOM 1555 N N . LYS A 1 187 ? 33.644 6.332 -71.035 1.00 73.50 187 LYS A N 1
ATOM 1556 C CA . LYS A 1 187 ? 33.790 7.235 -72.191 1.00 73.50 187 LYS A CA 1
ATOM 1557 C C . LYS A 1 187 ? 35.254 7.458 -72.565 1.00 73.50 187 LYS A C 1
ATOM 1559 O O . LYS A 1 187 ? 35.576 7.472 -73.755 1.00 73.50 187 LYS A O 1
ATOM 1564 N N . PHE A 1 188 ? 36.139 7.632 -71.582 1.00 72.62 188 PHE A N 1
ATOM 1565 C CA . PHE A 1 188 ? 37.575 7.772 -71.835 1.00 72.62 188 PHE A CA 1
ATOM 1566 C C . PHE A 1 188 ? 38.183 6.488 -72.404 1.00 72.62 188 PHE A C 1
ATOM 1568 O O . PHE A 1 188 ? 38.911 6.565 -73.392 1.00 72.62 188 PHE A O 1
ATOM 1575 N N . GLN A 1 189 ? 37.844 5.319 -71.853 1.00 66.12 189 GLN A N 1
ATOM 1576 C CA . GLN A 1 189 ? 38.323 4.025 -72.349 1.00 66.12 189 GLN A CA 1
ATOM 1577 C C . GLN A 1 189 ? 37.886 3.770 -73.792 1.00 66.12 189 GLN A C 1
ATOM 1579 O O . GLN A 1 189 ? 38.717 3.427 -74.630 1.00 66.12 189 GLN A O 1
ATOM 1584 N N . SER A 1 190 ? 36.615 4.027 -74.115 1.00 73.56 190 SER A N 1
ATOM 1585 C CA . SER A 1 190 ? 36.113 3.906 -75.487 1.00 73.56 190 SER A CA 1
ATOM 1586 C C . SER A 1 190 ? 36.845 4.844 -76.456 1.00 73.56 190 SER A C 1
ATOM 1588 O O . SER A 1 190 ? 37.177 4.449 -77.574 1.00 73.56 190 SER A O 1
ATOM 1590 N N . LYS A 1 191 ? 37.166 6.073 -76.028 1.00 74.31 191 LYS A N 1
ATOM 1591 C CA . LYS A 1 191 ? 37.906 7.035 -76.856 1.00 74.31 191 LYS A CA 1
ATOM 1592 C C . LYS A 1 191 ? 39.363 6.621 -77.079 1.00 74.31 191 LYS A C 1
ATOM 1594 O O . LYS A 1 191 ? 39.857 6.762 -78.195 1.00 74.31 191 LYS A O 1
ATOM 1599 N N . VAL A 1 192 ? 40.028 6.084 -76.055 1.00 71.56 192 VAL A N 1
ATOM 1600 C CA . VAL A 1 192 ? 41.379 5.511 -76.179 1.00 71.56 192 VAL A CA 1
ATOM 1601 C C . VAL A 1 192 ? 41.368 4.322 -77.142 1.00 71.56 192 VAL A C 1
ATOM 1603 O O . VAL A 1 192 ? 42.195 4.278 -78.046 1.00 71.56 192 VAL A O 1
ATOM 1606 N N . GLU A 1 193 ? 40.392 3.415 -77.032 1.00 73.69 193 GLU A N 1
ATOM 1607 C CA . GLU A 1 193 ? 40.283 2.248 -77.918 1.00 73.69 193 GLU A CA 1
ATOM 1608 C C . GLU A 1 193 ? 40.081 2.647 -79.393 1.00 73.69 193 GLU A C 1
ATOM 1610 O O . GLU A 1 193 ? 40.673 2.050 -80.297 1.00 73.69 193 GLU A O 1
ATOM 1615 N N . VAL A 1 194 ? 39.261 3.672 -79.658 1.00 78.19 194 VAL A N 1
ATOM 1616 C CA . VAL A 1 194 ? 39.069 4.213 -81.015 1.00 78.19 194 VAL A CA 1
ATOM 1617 C C . VAL A 1 194 ? 40.368 4.823 -81.545 1.00 78.19 194 VAL A C 1
ATOM 1619 O O . VAL A 1 194 ? 40.786 4.478 -82.650 1.00 78.19 194 VAL A O 1
ATOM 1622 N N . LEU A 1 195 ? 41.048 5.655 -80.749 1.00 72.06 195 LEU A N 1
ATOM 1623 C CA . LEU A 1 195 ? 42.316 6.283 -81.134 1.00 72.06 195 LEU A CA 1
ATOM 1624 C C . LEU A 1 195 ? 43.432 5.254 -81.381 1.00 72.06 195 LEU A C 1
ATOM 1626 O O . LEU A 1 195 ? 44.223 5.421 -82.306 1.00 72.06 195 LEU A O 1
ATOM 1630 N N . GLU A 1 196 ? 43.491 4.161 -80.616 1.00 72.38 196 GLU A N 1
ATOM 1631 C CA . GLU A 1 196 ? 44.440 3.065 -80.855 1.00 72.38 196 GLU A CA 1
ATOM 1632 C C . GLU A 1 196 ? 44.162 2.333 -82.175 1.00 72.38 196 GLU A C 1
ATOM 1634 O O . GLU A 1 196 ? 45.097 2.038 -82.928 1.00 72.38 196 GLU A O 1
ATOM 1639 N N . LYS A 1 197 ? 42.885 2.073 -82.498 1.00 80.81 197 LYS A N 1
ATOM 1640 C CA . LYS A 1 197 ? 42.485 1.465 -83.780 1.00 80.81 197 LYS A CA 1
ATOM 1641 C C . LYS A 1 197 ? 42.814 2.377 -84.962 1.00 80.81 197 LYS A C 1
ATOM 1643 O O . LYS A 1 197 ? 43.362 1.905 -85.959 1.00 80.81 197 LYS A O 1
ATOM 1648 N N . GLU A 1 198 ? 42.525 3.671 -84.847 1.00 76.62 198 GLU A N 1
ATOM 1649 C CA . GLU A 1 198 ? 42.824 4.670 -85.878 1.00 76.62 198 GLU A CA 1
ATOM 1650 C C . GLU A 1 198 ? 44.332 4.866 -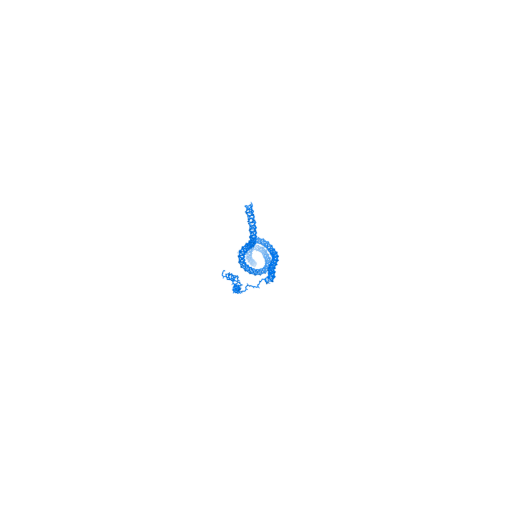86.065 1.00 76.62 198 GLU A C 1
ATOM 1652 O O . GLU A 1 198 ? 44.808 4.871 -87.203 1.00 76.62 198 GLU A O 1
ATOM 1657 N N . LYS A 1 199 ? 45.104 4.932 -84.969 1.00 78.44 199 LYS A N 1
ATOM 1658 C CA . LYS A 1 199 ? 46.571 4.984 -85.013 1.00 78.44 199 LYS A CA 1
ATOM 1659 C C . LYS A 1 199 ? 47.143 3.752 -85.706 1.00 78.44 199 LYS A C 1
ATOM 1661 O O . LYS A 1 199 ? 48.006 3.899 -86.567 1.00 78.44 199 LYS A O 1
ATOM 1666 N N . LYS A 1 200 ? 46.668 2.550 -85.362 1.00 79.69 200 LYS A N 1
ATOM 1667 C CA . LYS A 1 200 ? 47.124 1.304 -85.993 1.00 79.69 200 LYS A CA 1
ATOM 1668 C C . LYS A 1 200 ? 46.834 1.300 -87.494 1.00 79.69 200 LYS A C 1
ATOM 1670 O O . LYS A 1 200 ? 47.731 1.021 -88.277 1.00 79.69 200 LYS A O 1
ATOM 1675 N N . CYS A 1 201 ? 45.628 1.695 -87.901 1.00 76.50 201 CYS A N 1
ATOM 1676 C CA . CYS A 1 201 ? 45.266 1.797 -89.315 1.00 76.50 201 CYS A CA 1
ATOM 1677 C C . CYS A 1 201 ? 46.126 2.827 -90.069 1.00 76.50 201 CYS A C 1
ATOM 1679 O O . CYS A 1 201 ? 46.533 2.580 -91.204 1.00 76.50 201 CYS A O 1
ATOM 1681 N N . ALA A 1 202 ? 46.405 3.981 -89.455 1.00 73.88 202 ALA A N 1
ATOM 1682 C CA . ALA A 1 202 ? 47.271 5.004 -90.036 1.00 73.88 202 ALA A CA 1
ATOM 1683 C C . ALA A 1 202 ? 48.731 4.531 -90.138 1.00 73.88 202 ALA A C 1
ATOM 1685 O O . ALA A 1 202 ? 49.396 4.836 -91.125 1.00 73.88 202 ALA A O 1
ATOM 1686 N N . LEU A 1 203 ? 49.213 3.760 -89.158 1.00 75.12 203 LEU A N 1
ATOM 1687 C CA . LEU A 1 203 ? 50.555 3.180 -89.162 1.00 75.12 203 LEU A CA 1
ATOM 1688 C C . LEU A 1 203 ? 50.685 2.110 -90.251 1.00 75.12 203 LEU A C 1
ATOM 1690 O O . LEU A 1 203 ? 51.621 2.171 -91.037 1.00 75.12 203 LEU A O 1
ATOM 1694 N N . ASP A 1 204 ? 49.715 1.198 -90.353 1.00 77.94 204 ASP A N 1
ATOM 1695 C CA . ASP A 1 204 ? 49.678 0.168 -91.396 1.00 77.94 204 ASP A CA 1
ATOM 1696 C C . ASP A 1 204 ? 49.661 0.809 -92.799 1.00 77.94 204 ASP A C 1
ATOM 1698 O O . ASP A 1 204 ? 50.371 0.369 -93.704 1.00 77.94 204 ASP A O 1
ATOM 1702 N N . LEU A 1 205 ? 48.891 1.892 -92.986 1.00 77.94 205 LEU A N 1
ATOM 1703 C CA . LEU A 1 205 ? 48.853 2.639 -94.247 1.00 77.94 205 LEU A CA 1
ATOM 1704 C C . LEU A 1 205 ? 50.181 3.353 -94.540 1.00 77.94 205 LEU A C 1
ATOM 1706 O O . LEU A 1 205 ? 50.649 3.305 -95.675 1.00 77.94 205 LEU A O 1
ATOM 1710 N N . TYR A 1 206 ? 50.792 3.983 -93.531 1.00 76.25 206 TYR A N 1
ATOM 1711 C CA . TYR A 1 206 ? 52.113 4.608 -93.639 1.00 76.25 206 TYR A CA 1
ATOM 1712 C C . TYR A 1 206 ? 53.171 3.581 -94.058 1.00 76.25 206 TYR A C 1
ATOM 1714 O O . TYR A 1 206 ? 53.873 3.805 -95.039 1.00 76.25 206 TYR A O 1
ATOM 1722 N N . THR A 1 207 ? 53.235 2.427 -93.386 1.00 74.38 207 THR A N 1
ATOM 1723 C CA . THR A 1 207 ? 54.195 1.360 -93.701 1.00 74.38 207 THR A CA 1
ATOM 1724 C C . THR A 1 207 ? 53.983 0.814 -95.110 1.00 74.38 207 THR A C 1
ATOM 1726 O O . THR A 1 207 ? 54.948 0.651 -95.849 1.00 74.38 207 THR A O 1
ATOM 1729 N N . ASN A 1 208 ? 52.733 0.595 -95.529 1.00 76.75 208 ASN A N 1
ATOM 1730 C CA . ASN A 1 208 ? 52.437 0.148 -96.891 1.00 76.75 208 ASN A CA 1
ATOM 1731 C C . ASN A 1 208 ? 52.845 1.184 -97.953 1.00 76.75 208 ASN A C 1
ATOM 1733 O O . ASN A 1 208 ? 53.381 0.810 -98.994 1.00 76.75 208 ASN A O 1
ATOM 1737 N N . LEU A 1 209 ? 52.611 2.479 -97.709 1.00 75.94 209 LEU A N 1
ATOM 1738 C CA . LEU A 1 209 ? 53.039 3.551 -98.616 1.00 75.94 209 LEU A CA 1
ATOM 1739 C C . LEU A 1 209 ? 54.560 3.725 -98.636 1.00 75.94 209 LEU A C 1
ATOM 1741 O O . LEU A 1 209 ? 55.108 4.047 -99.683 1.00 75.94 209 LEU A O 1
ATOM 1745 N N . GLU A 1 210 ? 55.242 3.513 -97.511 1.00 73.31 210 GLU A N 1
ATOM 1746 C CA . GLU A 1 210 ? 56.703 3.583 -97.414 1.00 73.31 210 GLU A CA 1
ATOM 1747 C C . GLU A 1 210 ? 57.370 2.411 -98.145 1.00 73.31 210 GLU A C 1
ATOM 1749 O O . GLU A 1 210 ? 58.295 2.637 -98.921 1.00 73.31 210 GLU A O 1
ATOM 1754 N N . ILE A 1 211 ? 56.835 1.191 -98.002 1.00 73.94 211 ILE A N 1
ATOM 1755 C CA . ILE A 1 211 ? 57.260 0.024 -98.792 1.00 73.94 211 ILE A CA 1
ATOM 1756 C C . ILE A 1 211 ? 57.052 0.299 -100.281 1.00 73.94 211 ILE A C 1
ATOM 1758 O O . ILE A 1 211 ? 57.991 0.164 -101.060 1.00 73.94 211 ILE A O 1
ATOM 1762 N N . LYS A 1 212 ? 55.856 0.761 -100.673 1.00 74.19 212 LYS A N 1
ATOM 1763 C CA . LYS A 1 212 ? 55.559 1.095 -102.070 1.00 74.19 212 LYS A CA 1
ATOM 1764 C C . LYS A 1 212 ? 56.479 2.197 -102.606 1.00 74.19 212 LYS A C 1
ATOM 1766 O O . LYS A 1 212 ? 56.943 2.116 -103.732 1.00 74.19 212 LYS A O 1
ATOM 1771 N N . PHE A 1 213 ? 56.793 3.203 -101.791 1.00 74.62 213 PHE A N 1
ATOM 1772 C CA . PHE A 1 213 ? 57.743 4.256 -102.148 1.00 74.62 213 PHE A CA 1
ATOM 1773 C C . PHE A 1 213 ? 59.162 3.707 -102.360 1.00 74.62 213 PHE A C 1
ATOM 1775 O O . PHE A 1 213 ? 59.848 4.134 -103.289 1.00 74.62 213 PHE A O 1
ATOM 1782 N N . GLU A 1 214 ? 59.629 2.777 -101.520 1.00 73.81 214 GLU A N 1
ATOM 1783 C CA . GLU A 1 214 ? 60.929 2.123 -101.706 1.00 73.81 214 GLU A CA 1
ATOM 1784 C C . GLU A 1 214 ? 60.953 1.207 -102.935 1.00 73.81 214 GLU A C 1
ATOM 1786 O O . GLU A 1 214 ? 61.946 1.211 -103.666 1.00 73.81 214 GLU A O 1
ATOM 1791 N N . GLU A 1 215 ? 59.870 0.476 -103.201 1.00 73.06 215 GLU A N 1
ATOM 1792 C CA . GLU A 1 215 ? 59.679 -0.312 -104.423 1.00 73.06 215 GLU A CA 1
ATOM 1793 C C . GLU A 1 215 ? 59.717 0.587 -105.671 1.00 73.06 215 GLU A C 1
ATOM 1795 O O . GLU A 1 215 ? 60.587 0.389 -106.519 1.00 73.06 215 GLU A O 1
ATOM 1800 N N . ASP A 1 216 ? 58.898 1.645 -105.727 1.00 72.81 216 ASP A N 1
ATOM 1801 C CA . ASP A 1 216 ? 58.848 2.617 -106.833 1.00 72.81 216 ASP A CA 1
ATOM 1802 C C . ASP A 1 216 ? 60.205 3.328 -107.029 1.00 72.81 216 ASP A C 1
ATOM 1804 O O . ASP A 1 216 ? 60.633 3.621 -108.149 1.00 72.81 216 ASP A O 1
ATOM 1808 N N . LYS A 1 217 ? 60.932 3.619 -105.940 1.00 73.44 217 LYS A N 1
ATOM 1809 C CA . LYS A 1 217 ? 62.285 4.197 -105.997 1.00 73.44 217 LYS A CA 1
ATOM 1810 C C . LYS A 1 217 ? 63.298 3.204 -106.564 1.00 73.44 217 LYS A C 1
ATOM 1812 O O . LYS A 1 217 ? 64.174 3.608 -107.329 1.00 73.44 217 LYS A O 1
ATOM 1817 N N . ASN A 1 218 ? 63.205 1.932 -106.189 1.00 70.50 218 ASN A N 1
ATOM 1818 C CA . ASN A 1 218 ? 64.068 0.878 -106.714 1.00 70.50 218 ASN A CA 1
ATOM 1819 C C . ASN A 1 218 ? 63.754 0.590 -108.190 1.00 70.50 218 ASN A C 1
ATOM 1821 O O . ASN A 1 218 ? 64.691 0.393 -108.969 1.00 70.50 218 ASN A O 1
ATOM 1825 N N . GLU A 1 219 ? 62.485 0.662 -108.604 1.00 66.25 219 GLU A N 1
ATOM 1826 C CA . GLU A 1 219 ? 62.069 0.651 -110.014 1.00 66.25 219 GLU A CA 1
ATOM 1827 C C . GLU A 1 219 ? 62.651 1.849 -110.775 1.00 66.25 219 GLU A C 1
ATOM 1829 O O . GLU A 1 219 ? 63.327 1.661 -111.780 1.00 66.25 219 GLU A O 1
ATOM 1834 N N . LEU A 1 220 ? 62.546 3.073 -110.245 1.00 65.06 220 LEU A N 1
ATOM 1835 C CA . LEU A 1 220 ? 63.175 4.263 -110.841 1.00 65.06 220 LEU A CA 1
ATOM 1836 C C . LEU A 1 220 ? 64.700 4.136 -110.967 1.00 65.06 220 LEU A C 1
ATOM 1838 O O . LEU A 1 220 ? 65.290 4.626 -111.933 1.00 65.06 220 LEU A O 1
ATOM 1842 N N . ILE A 1 221 ? 65.370 3.524 -109.988 1.00 63.97 221 ILE A N 1
ATOM 1843 C CA . ILE A 1 221 ? 66.819 3.288 -110.041 1.00 63.97 221 ILE A CA 1
ATOM 1844 C C . ILE A 1 221 ? 67.149 2.244 -111.110 1.00 63.97 221 ILE A C 1
ATOM 1846 O O . ILE A 1 221 ? 68.114 2.439 -111.848 1.00 63.97 221 ILE A O 1
ATOM 1850 N N . SER A 1 222 ? 66.365 1.171 -111.223 1.00 62.53 222 SER A N 1
ATOM 1851 C CA . SER A 1 222 ? 66.582 0.105 -112.208 1.00 62.53 222 SER A CA 1
ATOM 1852 C C . SER A 1 222 ? 66.220 0.530 -113.636 1.00 62.53 222 SER A C 1
ATOM 1854 O O . SER A 1 222 ? 66.994 0.246 -114.550 1.00 62.53 222 SER A O 1
ATOM 1856 N N . GLU A 1 223 ? 65.163 1.324 -113.832 1.00 59.81 223 GLU A N 1
ATOM 1857 C CA . GLU A 1 223 ? 64.879 2.018 -115.095 1.00 59.81 223 GLU A CA 1
ATOM 1858 C C . GLU A 1 223 ? 66.028 2.963 -115.476 1.00 59.81 223 GLU A C 1
ATOM 1860 O O . GLU A 1 223 ? 66.518 2.912 -116.603 1.00 59.81 223 GLU A O 1
ATOM 1865 N N . ASN A 1 224 ? 66.546 3.765 -114.534 1.00 59.19 224 ASN A N 1
ATOM 1866 C CA . ASN A 1 224 ? 67.701 4.638 -114.789 1.00 59.19 224 ASN A CA 1
ATOM 1867 C C . ASN A 1 224 ? 69.000 3.864 -115.077 1.00 59.19 224 ASN A C 1
ATOM 1869 O O . ASN A 1 224 ? 69.850 4.353 -115.824 1.00 59.19 224 ASN A O 1
ATOM 1873 N N . PHE A 1 225 ? 69.189 2.682 -114.483 1.00 59.03 225 PHE A N 1
ATOM 1874 C CA . PHE A 1 225 ? 70.363 1.841 -114.731 1.00 59.03 225 PHE A CA 1
ATOM 1875 C C . PHE A 1 225 ? 70.299 1.191 -116.119 1.00 59.03 225 PHE A C 1
ATOM 1877 O O . PHE A 1 225 ? 71.305 1.196 -116.830 1.00 59.03 225 PHE A O 1
ATOM 1884 N N . ASN A 1 226 ? 69.114 0.736 -116.545 1.00 55.69 226 ASN A N 1
ATOM 1885 C CA . ASN A 1 226 ? 68.870 0.274 -117.915 1.00 55.69 226 ASN A CA 1
ATOM 1886 C C . ASN A 1 226 ? 69.066 1.417 -118.928 1.00 55.69 226 ASN A C 1
ATOM 1888 O O . ASN A 1 226 ? 69.815 1.260 -119.889 1.00 55.69 226 ASN A O 1
ATOM 1892 N N . LEU A 1 227 ? 68.554 2.621 -118.636 1.00 54.31 227 LEU A N 1
ATOM 1893 C CA . LEU A 1 227 ? 68.780 3.835 -119.438 1.00 54.31 227 LEU A CA 1
ATOM 1894 C C . LEU A 1 227 ? 70.262 4.240 -119.545 1.00 54.31 227 LEU A C 1
ATOM 1896 O O . LEU A 1 227 ? 70.652 4.902 -120.509 1.00 54.31 227 LEU A O 1
ATOM 1900 N N . LYS A 1 228 ? 71.115 3.857 -118.585 1.00 54.91 228 LYS A N 1
ATOM 1901 C CA . LYS A 1 228 ? 72.571 4.077 -118.657 1.00 54.91 228 LYS A CA 1
ATOM 1902 C C . LYS A 1 228 ? 73.304 2.978 -119.429 1.00 54.91 228 LYS A C 1
ATOM 1904 O O . LYS A 1 228 ? 74.258 3.295 -120.130 1.00 54.91 228 LYS A O 1
ATOM 1909 N N . ALA A 1 229 ? 72.854 1.726 -119.343 1.00 53.03 229 ALA A N 1
ATOM 1910 C CA . ALA A 1 229 ? 73.424 0.610 -120.100 1.00 53.03 229 ALA A CA 1
ATOM 1911 C C . ALA A 1 229 ? 73.067 0.662 -121.601 1.00 53.03 229 ALA A C 1
ATOM 1913 O O . ALA A 1 229 ? 73.888 0.278 -122.436 1.00 53.03 229 ALA A O 1
ATOM 1914 N N . ASP A 1 230 ? 71.902 1.213 -121.953 1.00 52.47 230 ASP A N 1
ATOM 1915 C CA . ASP A 1 230 ? 71.475 1.381 -123.348 1.00 52.47 230 ASP A CA 1
ATOM 1916 C C . ASP A 1 230 ? 72.025 2.664 -124.006 1.00 52.47 230 ASP A C 1
ATOM 1918 O O . ASP A 1 230 ? 72.219 2.703 -125.224 1.00 52.47 230 ASP A O 1
ATOM 1922 N N . ASN A 1 231 ? 72.413 3.683 -123.224 1.00 49.75 231 ASN A N 1
ATOM 1923 C CA . ASN A 1 231 ? 73.055 4.901 -123.749 1.00 49.75 231 ASN A CA 1
ATOM 1924 C C . ASN A 1 231 ? 74.478 4.675 -124.300 1.00 49.75 231 ASN A C 1
ATOM 1926 O O . ASN A 1 231 ? 74.873 5.357 -125.248 1.00 49.75 231 ASN A O 1
ATOM 1930 N N . ASP A 1 232 ? 75.233 3.694 -123.793 1.00 52.22 232 ASP A N 1
ATOM 1931 C CA . ASP A 1 232 ? 76.562 3.352 -124.334 1.00 52.22 232 ASP A CA 1
ATOM 1932 C C . ASP A 1 232 ? 76.487 2.481 -125.610 1.00 52.22 232 ASP A C 1
ATOM 1934 O O . ASP A 1 232 ? 77.496 2.276 -126.291 1.00 52.22 232 ASP A O 1
ATOM 1938 N N . ARG A 1 233 ? 75.283 2.018 -125.994 1.00 49.50 233 ARG A N 1
ATOM 1939 C CA . ARG A 1 233 ? 75.033 1.191 -127.191 1.00 49.50 233 ARG A CA 1
ATOM 1940 C C . ARG A 1 233 ? 74.272 1.888 -128.330 1.00 49.50 233 ARG A C 1
ATOM 1942 O O . ARG A 1 233 ? 74.299 1.370 -129.443 1.00 49.50 233 ARG A O 1
ATOM 1949 N N . LEU A 1 234 ? 73.665 3.060 -128.115 1.00 46.16 234 LEU A N 1
ATOM 1950 C CA . LEU A 1 234 ? 72.758 3.718 -129.079 1.00 46.16 234 LEU A CA 1
ATOM 1951 C C . LEU A 1 234 ? 73.184 5.136 -129.505 1.00 46.16 234 LEU A C 1
ATOM 1953 O O . LEU A 1 234 ? 72.375 6.039 -129.723 1.00 46.16 234 LEU A O 1
ATOM 1957 N N . LYS A 1 235 ? 74.483 5.323 -129.761 1.00 49.91 235 LYS A N 1
ATOM 1958 C CA . LYS A 1 235 ? 74.937 6.362 -130.696 1.00 49.91 235 LYS A CA 1
ATOM 1959 C C . LYS A 1 235 ? 74.613 5.847 -132.107 1.00 49.91 235 LYS A C 1
ATOM 1961 O O . LYS A 1 235 ? 75.359 5.024 -132.621 1.00 49.91 235 LYS A O 1
ATOM 1966 N N . ILE A 1 236 ? 73.518 6.345 -132.700 1.00 45.84 236 ILE A N 1
ATOM 1967 C CA . ILE A 1 236 ? 72.931 6.020 -134.031 1.00 45.84 236 ILE A CA 1
ATOM 1968 C C . ILE A 1 236 ? 71.633 5.173 -133.951 1.00 45.84 236 ILE A C 1
ATOM 1970 O O . ILE A 1 236 ? 71.593 4.045 -134.418 1.00 45.84 236 ILE A O 1
ATOM 1974 N N . GLN A 1 237 ? 70.562 5.735 -133.370 1.00 42.56 237 GLN A N 1
ATOM 1975 C CA . GLN A 1 237 ? 69.160 5.719 -133.861 1.00 42.56 237 GLN A CA 1
ATOM 1976 C C . GLN A 1 237 ? 68.244 6.306 -132.772 1.00 42.56 237 GLN A C 1
ATOM 1978 O O . GLN A 1 237 ? 67.742 5.606 -131.904 1.00 42.56 237 GLN A O 1
ATOM 1983 N N . VAL A 1 238 ? 68.031 7.620 -132.805 1.00 51.59 238 VAL A N 1
ATOM 1984 C CA . VAL A 1 238 ? 67.063 8.318 -131.947 1.00 51.59 238 VAL A CA 1
ATOM 1985 C C . VAL A 1 238 ? 66.005 8.913 -132.867 1.00 51.59 238 VAL A C 1
ATOM 1987 O O . VAL A 1 238 ? 66.390 9.597 -133.812 1.00 51.59 238 VAL A O 1
ATOM 1990 N N . MET A 1 239 ? 64.714 8.671 -132.595 1.00 48.94 239 MET A N 1
ATOM 1991 C CA . MET A 1 239 ? 63.711 9.751 -132.457 1.00 48.94 239 MET A CA 1
ATOM 1992 C C . MET A 1 239 ? 62.253 9.318 -132.200 1.00 48.94 239 MET A C 1
ATOM 1994 O O . MET A 1 239 ? 61.426 10.209 -132.031 1.00 48.94 239 MET A O 1
ATOM 1998 N N . GLU A 1 240 ? 61.912 8.027 -132.061 1.00 51.03 240 GLU A N 1
ATOM 1999 C CA . GLU A 1 240 ? 60.510 7.638 -131.762 1.00 51.03 240 GLU A CA 1
ATOM 2000 C C . GLU A 1 240 ? 60.276 6.824 -130.467 1.00 51.03 240 GLU A C 1
ATOM 2002 O O . GLU A 1 240 ? 59.166 6.873 -129.950 1.00 51.03 240 GLU A O 1
ATOM 2007 N N . GLN A 1 241 ? 61.288 6.207 -129.835 1.00 49.81 241 GLN A N 1
ATOM 2008 C CA . GLN A 1 241 ? 61.106 5.464 -128.563 1.00 49.81 241 GLN A CA 1
ATOM 2009 C C . GLN A 1 241 ? 61.328 6.286 -127.274 1.00 49.81 241 GLN A C 1
ATOM 2011 O O . GLN A 1 241 ? 60.752 5.969 -126.238 1.00 49.81 241 GLN A O 1
ATOM 2016 N N . SER A 1 242 ? 62.043 7.419 -127.320 1.00 51.50 242 SER A N 1
ATOM 2017 C CA . SER A 1 242 ? 62.303 8.247 -126.121 1.00 51.50 242 SER A CA 1
ATOM 2018 C C . SER A 1 242 ? 61.085 9.020 -125.592 1.00 51.50 242 SER A C 1
ATOM 2020 O O . SER A 1 242 ? 61.176 9.674 -124.553 1.00 51.50 242 SER A O 1
ATOM 2022 N N . ARG A 1 243 ? 59.948 9.000 -126.302 1.00 56.66 243 ARG A N 1
ATOM 2023 C CA . ARG A 1 243 ? 58.728 9.697 -125.870 1.00 56.66 243 ARG A CA 1
ATOM 2024 C C . ARG A 1 243 ? 57.860 8.849 -124.946 1.00 56.66 243 ARG A C 1
ATOM 2026 O O . ARG A 1 243 ? 57.320 9.411 -124.001 1.00 56.66 243 ARG A O 1
ATOM 2033 N N . GLU A 1 244 ? 57.751 7.542 -125.186 1.00 55.50 244 GLU A N 1
ATOM 2034 C CA . GLU A 1 244 ? 57.016 6.641 -124.288 1.00 55.50 244 GLU A CA 1
ATOM 2035 C C . GLU A 1 244 ? 57.771 6.457 -122.970 1.00 55.50 244 GLU A C 1
ATOM 2037 O O . GLU A 1 244 ? 57.201 6.771 -121.934 1.00 55.50 244 GLU A O 1
ATOM 2042 N N . GLU A 1 245 ? 59.068 6.130 -122.992 1.00 52.59 245 GLU A N 1
ATOM 2043 C CA . GLU A 1 245 ? 59.883 5.971 -121.769 1.00 52.59 245 GLU A CA 1
ATOM 2044 C C . GLU A 1 245 ? 59.993 7.267 -120.944 1.00 52.59 245 GLU A C 1
ATOM 2046 O O . GLU A 1 245 ? 59.933 7.251 -119.713 1.00 52.59 245 GLU A O 1
ATOM 2051 N N . GLY A 1 246 ? 60.070 8.425 -121.612 1.00 59.62 246 GLY A N 1
ATOM 2052 C CA . GLY A 1 246 ? 60.044 9.728 -120.946 1.00 59.62 246 GLY A CA 1
ATOM 2053 C C . GLY A 1 246 ? 58.690 10.063 -120.306 1.00 59.62 246 GLY A C 1
ATOM 2054 O O . GLY A 1 246 ? 58.659 10.710 -119.260 1.00 59.62 246 GLY A O 1
ATOM 2055 N N . LEU A 1 247 ? 57.571 9.616 -120.891 1.00 60.09 247 LEU A N 1
ATOM 2056 C CA . LEU A 1 247 ? 56.222 9.796 -120.336 1.00 60.09 247 LEU A CA 1
ATOM 2057 C C . LEU A 1 247 ? 55.959 8.860 -119.150 1.00 60.09 247 LEU A C 1
ATOM 2059 O O . LEU A 1 247 ? 55.358 9.307 -118.171 1.00 60.09 247 LEU A O 1
ATOM 2063 N N . THR A 1 248 ? 56.438 7.611 -119.189 1.00 56.62 248 THR A N 1
ATOM 2064 C CA . THR A 1 248 ? 56.367 6.687 -118.042 1.00 56.62 248 THR A CA 1
ATOM 2065 C C . THR A 1 248 ? 57.192 7.215 -116.872 1.00 56.62 248 THR A C 1
ATOM 2067 O O . THR A 1 248 ? 56.668 7.330 -115.766 1.00 56.62 248 THR A O 1
ATOM 2070 N N . SER A 1 249 ? 58.419 7.682 -117.128 1.00 59.88 249 SER A N 1
ATOM 2071 C CA . SER A 1 249 ? 59.284 8.287 -116.105 1.00 59.88 249 SER A CA 1
ATOM 2072 C C . SER A 1 249 ? 58.692 9.577 -115.503 1.00 59.88 249 SER A C 1
ATOM 2074 O O . SER A 1 249 ? 58.764 9.803 -114.291 1.00 59.88 249 SER A O 1
ATOM 2076 N N . LEU A 1 250 ? 58.015 10.415 -116.306 1.00 61.88 250 LEU A N 1
ATOM 2077 C CA . LEU A 1 250 ? 57.323 11.611 -115.800 1.00 61.88 250 LEU A CA 1
ATOM 2078 C C . LEU A 1 250 ? 56.073 11.266 -114.965 1.00 61.88 250 LEU A C 1
ATOM 2080 O O . LEU A 1 250 ? 55.761 11.969 -113.997 1.00 61.88 250 LEU A O 1
ATOM 2084 N N . LYS A 1 251 ? 55.357 10.192 -115.322 1.00 68.19 251 LYS A N 1
ATOM 2085 C CA . LYS A 1 251 ? 54.189 9.696 -114.579 1.00 68.19 251 LYS A CA 1
ATOM 2086 C C . LYS A 1 251 ? 54.603 9.085 -113.236 1.00 68.19 251 LYS A C 1
ATOM 2088 O O . LYS A 1 251 ? 54.036 9.459 -112.214 1.00 68.19 251 LYS A O 1
ATOM 2093 N N . LEU A 1 252 ? 55.665 8.278 -113.223 1.00 61.16 252 LEU A N 1
ATOM 2094 C CA . LEU A 1 252 ? 56.270 7.737 -112.001 1.00 61.16 252 LEU A CA 1
ATOM 2095 C C . LEU A 1 252 ? 56.790 8.861 -111.087 1.00 61.16 252 LEU A C 1
ATOM 2097 O O . LEU A 1 252 ? 56.535 8.861 -109.890 1.00 61.16 252 LEU A O 1
ATOM 2101 N N . SER A 1 253 ? 57.416 9.903 -111.642 1.00 63.34 253 SER A N 1
ATOM 2102 C CA . SER A 1 253 ? 57.854 11.098 -110.893 1.00 63.34 253 SER A CA 1
ATOM 2103 C C . SER A 1 253 ? 56.700 11.893 -110.255 1.00 63.34 253 SER A C 1
ATOM 2105 O O . SER A 1 253 ? 56.825 12.404 -109.136 1.00 63.34 253 SER A O 1
ATOM 2107 N N . THR A 1 254 ? 55.559 12.004 -110.942 1.00 67.44 254 THR A N 1
ATOM 2108 C CA . THR A 1 254 ? 54.378 12.712 -110.416 1.00 67.44 254 THR A CA 1
ATOM 2109 C C . THR A 1 254 ? 53.582 11.881 -109.413 1.00 67.44 254 THR A C 1
ATOM 2111 O O . THR A 1 254 ? 53.072 12.453 -108.449 1.00 67.44 254 THR A O 1
ATOM 2114 N N . GLU A 1 255 ? 53.512 10.560 -109.576 1.00 65.62 255 GLU A N 1
ATOM 2115 C CA . GLU A 1 255 ? 52.952 9.649 -108.569 1.00 65.62 255 GLU A CA 1
ATOM 2116 C C . GLU A 1 255 ? 53.826 9.608 -107.309 1.00 65.62 255 GLU A C 1
ATOM 2118 O O . GLU A 1 255 ? 53.303 9.757 -106.207 1.00 65.62 255 GLU A O 1
ATOM 2123 N N . ASN A 1 256 ? 55.151 9.586 -107.451 1.00 68.25 256 ASN A N 1
ATOM 2124 C CA . ASN A 1 256 ? 56.075 9.566 -106.318 1.00 68.25 256 ASN A CA 1
ATOM 2125 C C . ASN A 1 256 ? 55.994 10.852 -105.458 1.00 68.25 256 ASN A C 1
ATOM 2127 O O . ASN A 1 256 ? 55.942 10.801 -104.230 1.00 68.25 256 ASN A O 1
ATOM 2131 N N . LYS A 1 257 ? 55.845 12.031 -106.087 1.00 74.69 257 LYS A N 1
ATOM 2132 C CA . LYS A 1 257 ? 55.586 13.290 -105.354 1.00 74.69 257 LYS A CA 1
ATOM 2133 C C . LYS A 1 257 ? 54.242 13.307 -104.620 1.00 74.69 257 LYS A C 1
ATOM 2135 O O . LYS A 1 257 ? 54.142 13.940 -103.569 1.00 74.69 257 LYS A O 1
ATOM 2140 N N . LYS A 1 258 ? 53.210 12.643 -105.156 1.00 77.00 258 LYS A N 1
ATOM 2141 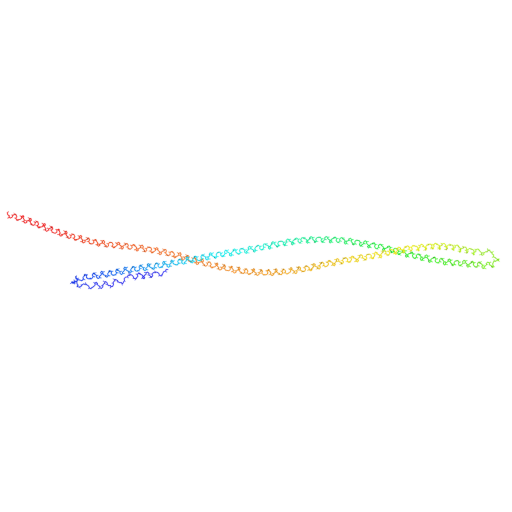C CA . LYS A 1 258 ? 51.918 12.501 -104.463 1.00 77.00 258 LYS A CA 1
ATOM 2142 C C . LYS A 1 258 ? 52.047 11.582 -103.254 1.00 77.00 258 LYS A C 1
ATOM 2144 O O . LYS A 1 258 ? 51.641 11.985 -102.170 1.00 77.00 258 LYS A O 1
ATOM 2149 N N . VAL A 1 259 ? 52.694 10.428 -103.418 1.00 74.19 259 VAL A N 1
ATOM 2150 C CA . VAL A 1 259 ? 52.963 9.486 -102.321 1.00 74.19 259 VAL A CA 1
ATOM 2151 C C . VAL A 1 259 ? 53.788 10.158 -101.219 1.00 74.19 259 VAL A C 1
ATOM 2153 O O . VAL A 1 259 ? 53.446 10.029 -100.050 1.00 74.19 259 VAL A O 1
ATOM 2156 N N . GLN A 1 260 ? 54.801 10.961 -101.560 1.00 71.06 260 GLN A N 1
ATOM 2157 C CA . GLN A 1 260 ? 55.585 11.717 -100.576 1.00 71.06 260 GLN A CA 1
ATOM 2158 C C . GLN A 1 260 ? 54.732 12.722 -99.780 1.00 71.06 260 GLN A C 1
ATOM 2160 O O . GLN A 1 260 ? 54.846 12.795 -98.557 1.00 71.06 260 GLN A O 1
ATOM 2165 N N . SER A 1 261 ? 53.853 13.473 -100.452 1.00 76.06 261 SER A N 1
ATOM 2166 C CA . SER A 1 261 ? 52.957 14.425 -99.782 1.00 76.06 261 SER A CA 1
ATOM 2167 C C . SER A 1 261 ? 51.916 13.729 -98.901 1.00 76.06 261 SER A C 1
ATOM 2169 O O . SER A 1 261 ? 51.583 14.244 -97.834 1.00 76.06 261 SER A O 1
ATOM 2171 N N . GLU A 1 262 ? 51.379 12.588 -99.335 1.00 75.12 262 GLU A N 1
ATOM 2172 C CA . GLU A 1 262 ? 50.437 11.785 -98.546 1.00 75.12 262 GLU A CA 1
ATOM 2173 C C . GLU A 1 262 ? 51.126 11.191 -97.311 1.00 75.12 262 GLU A C 1
ATOM 2175 O O . GLU A 1 262 ? 50.562 11.197 -96.217 1.00 75.12 262 GLU A O 1
ATOM 2180 N N . ASN A 1 263 ? 52.379 10.765 -97.462 1.00 76.88 263 ASN A N 1
ATOM 2181 C CA . ASN A 1 263 ? 53.199 10.215 -96.394 1.00 76.88 263 ASN A CA 1
ATOM 2182 C C . ASN A 1 263 ? 53.555 11.282 -95.328 1.00 76.88 263 ASN A C 1
ATOM 2184 O O . ASN A 1 263 ? 53.403 11.045 -94.127 1.00 76.88 263 ASN A O 1
ATOM 2188 N N . GLU A 1 264 ? 53.900 12.509 -95.740 1.00 79.00 264 GLU A N 1
ATOM 2189 C CA . GLU A 1 264 ? 54.106 13.631 -94.807 1.00 79.00 264 GLU A CA 1
ATOM 2190 C C . GLU A 1 264 ? 52.833 13.984 -94.013 1.00 79.00 264 GLU A C 1
ATOM 2192 O O . GLU A 1 264 ? 52.903 14.172 -92.796 1.00 79.00 264 GLU A O 1
ATOM 2197 N N . GLN A 1 265 ? 51.657 13.988 -94.654 1.00 76.81 265 GLN A N 1
ATOM 2198 C CA . GLN A 1 265 ? 50.375 14.213 -93.966 1.00 76.81 265 GLN A CA 1
ATOM 2199 C C . GLN A 1 265 ? 50.019 13.081 -92.987 1.00 76.81 265 GLN A C 1
ATOM 2201 O O . GLN A 1 265 ? 49.478 13.334 -91.908 1.00 76.81 265 GLN A O 1
ATOM 2206 N N . LEU A 1 266 ? 50.318 11.827 -93.338 1.00 77.62 266 LEU A N 1
ATOM 2207 C CA . LEU A 1 266 ? 50.134 10.665 -92.460 1.00 77.62 266 LEU A CA 1
ATOM 2208 C C . LEU A 1 266 ? 51.059 10.715 -91.243 1.00 77.62 266 LEU A C 1
ATOM 2210 O O . LEU A 1 266 ? 50.613 10.437 -90.130 1.00 77.62 266 LEU A O 1
ATOM 2214 N N . LYS A 1 267 ? 52.311 11.140 -91.425 1.00 76.88 267 LYS A N 1
ATOM 2215 C CA . LYS A 1 267 ? 53.278 11.324 -90.338 1.00 76.88 267 LYS A CA 1
ATOM 2216 C C . LYS A 1 267 ? 52.818 12.376 -89.327 1.00 76.88 267 LYS A C 1
ATOM 2218 O O . LYS A 1 267 ? 52.953 12.170 -88.121 1.00 76.88 267 LYS A O 1
ATOM 2223 N N . GLU A 1 268 ? 52.243 13.482 -89.797 1.00 80.38 268 GLU A N 1
ATOM 2224 C CA . GLU A 1 268 ? 51.681 14.515 -88.920 1.00 80.38 268 GLU A CA 1
ATOM 2225 C C . GLU A 1 268 ? 50.426 14.021 -88.180 1.00 80.38 268 GLU A C 1
ATOM 2227 O O . GLU A 1 268 ? 50.314 14.208 -86.968 1.00 80.38 268 GLU A O 1
ATOM 2232 N N . LYS A 1 269 ? 49.527 13.292 -88.859 1.00 79.69 269 LYS A N 1
ATOM 2233 C CA . LYS A 1 269 ? 48.365 12.650 -88.215 1.00 79.69 269 LYS A CA 1
ATOM 2234 C C . LYS A 1 269 ? 48.765 11.624 -87.151 1.00 79.69 269 LYS A C 1
ATOM 2236 O O . LYS A 1 269 ? 48.188 11.628 -86.068 1.00 79.69 269 LYS A O 1
ATOM 2241 N N . LEU A 1 270 ? 49.767 10.784 -87.421 1.00 75.88 270 LEU A N 1
ATOM 2242 C CA . LEU A 1 270 ? 50.293 9.814 -86.453 1.00 75.88 270 LEU A CA 1
ATOM 2243 C C . LEU A 1 270 ? 50.871 10.501 -85.211 1.00 75.88 270 LEU A C 1
ATOM 2245 O O . LEU A 1 270 ? 50.604 10.065 -84.092 1.00 75.88 270 LEU A O 1
ATOM 2249 N N . LYS A 1 271 ? 51.595 11.611 -85.398 1.00 80.44 271 LYS A N 1
ATOM 2250 C CA . LYS A 1 271 ? 52.120 12.423 -84.294 1.00 80.44 271 LYS A CA 1
ATOM 2251 C C . LYS A 1 271 ? 50.999 13.027 -83.437 1.00 80.44 271 LYS A C 1
ATOM 2253 O O . LYS A 1 271 ? 51.127 13.073 -82.215 1.00 80.44 271 LYS A O 1
ATOM 2258 N N . ASN A 1 272 ? 49.895 13.450 -84.055 1.00 78.00 272 ASN A N 1
ATOM 2259 C CA . ASN A 1 272 ? 48.730 13.964 -83.330 1.00 78.00 272 ASN A CA 1
ATOM 2260 C C . ASN A 1 272 ? 48.025 12.863 -82.526 1.00 78.00 272 ASN A C 1
ATOM 2262 O O . ASN A 1 272 ? 47.752 13.068 -81.347 1.00 78.00 272 ASN A O 1
ATOM 2266 N N . TYR A 1 273 ? 47.819 11.673 -83.101 1.00 78.81 273 TYR A N 1
ATOM 2267 C CA . TYR A 1 273 ? 47.268 10.537 -82.351 1.00 78.81 273 TYR A CA 1
ATOM 2268 C C . TYR A 1 273 ? 48.154 10.130 -81.168 1.00 78.81 273 TYR A C 1
ATOM 2270 O O . TYR A 1 273 ? 47.642 9.794 -80.104 1.00 78.81 273 TYR A O 1
ATOM 2278 N N . GLU A 1 274 ? 49.480 10.188 -81.310 1.00 73.62 274 GLU A N 1
ATOM 2279 C CA . GLU A 1 274 ? 50.412 9.936 -80.202 1.00 73.62 274 GLU A CA 1
ATOM 2280 C C . GLU A 1 274 ? 50.289 10.949 -79.068 1.00 73.62 274 GLU A C 1
ATOM 2282 O O . GLU A 1 274 ? 50.305 10.570 -77.893 1.00 73.62 274 GLU A O 1
ATOM 2287 N N . PHE A 1 275 ? 50.138 12.226 -79.412 1.00 78.00 275 PHE A N 1
ATOM 2288 C CA . PHE A 1 275 ? 49.926 13.280 -78.432 1.00 78.00 275 PHE A CA 1
ATOM 2289 C C . PHE A 1 275 ? 48.590 13.103 -77.697 1.00 78.00 275 PHE A C 1
ATOM 2291 O O . PHE A 1 275 ? 48.568 13.098 -76.467 1.00 78.00 275 PHE A O 1
ATOM 2298 N N . GLU A 1 276 ? 47.498 12.877 -78.431 1.00 75.44 276 GLU A N 1
ATOM 2299 C CA . GLU A 1 276 ? 46.167 12.675 -77.849 1.00 75.44 276 GLU A CA 1
ATOM 2300 C C . GLU A 1 276 ? 46.114 11.425 -76.959 1.00 75.44 276 GLU A C 1
ATOM 2302 O O . GLU A 1 276 ? 45.614 11.494 -75.837 1.00 75.44 276 GLU A O 1
ATOM 2307 N N . LEU A 1 277 ? 46.692 10.298 -77.394 1.00 72.50 277 LEU A N 1
ATOM 2308 C CA . LEU A 1 277 ? 46.780 9.082 -76.576 1.00 72.50 277 LEU A CA 1
ATOM 2309 C C . LEU A 1 277 ? 47.561 9.317 -75.280 1.00 72.50 277 LEU A C 1
ATOM 2311 O O . LEU A 1 277 ? 47.159 8.832 -74.224 1.00 72.50 277 LEU A O 1
ATOM 2315 N N . THR A 1 278 ? 48.647 10.089 -75.339 1.00 75.94 278 THR A N 1
ATOM 2316 C CA . THR A 1 278 ? 49.425 10.439 -74.144 1.00 75.94 278 THR A CA 1
ATOM 2317 C C . THR A 1 278 ? 48.604 11.318 -73.196 1.00 75.94 278 THR A C 1
ATOM 2319 O O . THR A 1 278 ? 48.567 11.054 -71.996 1.00 75.94 278 THR A O 1
ATOM 2322 N N . GLU A 1 279 ? 47.890 12.320 -73.716 1.00 77.62 279 GLU A N 1
ATOM 2323 C CA . GLU A 1 279 ? 47.052 13.216 -72.912 1.00 77.62 279 GLU A CA 1
ATOM 2324 C C . GLU A 1 279 ? 45.896 12.471 -72.220 1.00 77.62 279 GLU A C 1
ATOM 2326 O O . GLU A 1 279 ? 45.681 12.637 -71.016 1.00 77.62 279 GLU A O 1
ATOM 2331 N N . TYR A 1 280 ? 45.158 11.630 -72.952 1.00 74.69 280 TYR A N 1
ATOM 2332 C CA . TYR A 1 280 ? 44.044 10.866 -72.383 1.00 74.69 280 TYR A CA 1
ATOM 2333 C C . TYR A 1 280 ? 44.516 9.755 -71.435 1.00 74.69 280 TYR A C 1
ATOM 2335 O O . TYR A 1 280 ? 43.842 9.498 -70.439 1.00 74.69 280 TYR A O 1
ATOM 2343 N N . SER A 1 281 ? 45.681 9.148 -71.684 1.00 68.81 281 SER A N 1
ATOM 2344 C CA . SER A 1 281 ? 46.276 8.145 -70.789 1.00 68.81 281 SER A CA 1
ATOM 2345 C C . SER A 1 281 ? 46.675 8.744 -69.435 1.00 68.81 281 SER A C 1
ATOM 2347 O O . SER A 1 281 ? 46.340 8.185 -68.391 1.00 68.81 281 SER A O 1
ATOM 2349 N N . VAL A 1 282 ? 47.289 9.937 -69.429 1.00 74.50 282 VAL A N 1
ATOM 2350 C CA . VAL A 1 282 ? 47.612 10.660 -68.184 1.00 74.50 282 VAL A CA 1
ATOM 2351 C C . VAL A 1 282 ? 46.339 11.017 -67.409 1.00 74.50 282 VAL A C 1
ATOM 2353 O O . VAL A 1 282 ? 46.250 10.730 -66.217 1.00 74.50 282 VAL A O 1
ATOM 2356 N N . LYS A 1 283 ? 45.313 11.559 -68.083 1.00 74.94 283 LYS A N 1
ATOM 2357 C CA . LYS A 1 283 ? 44.026 11.887 -67.439 1.00 74.94 283 LYS A CA 1
ATOM 2358 C C . LYS A 1 283 ? 43.324 10.655 -66.857 1.00 74.94 283 LYS A C 1
ATOM 2360 O O . LYS A 1 283 ? 42.752 10.741 -65.774 1.00 74.94 283 LYS A O 1
ATOM 2365 N N . HIS A 1 284 ? 43.372 9.516 -67.550 1.00 75.19 284 HIS A N 1
ATOM 2366 C CA . HIS A 1 284 ? 42.796 8.259 -67.069 1.00 75.19 284 HIS A CA 1
ATOM 2367 C C . HIS A 1 284 ? 43.516 7.742 -65.813 1.00 75.19 284 HIS A C 1
ATOM 2369 O O . HIS A 1 284 ? 42.862 7.321 -64.859 1.00 75.19 284 HIS A O 1
ATOM 2375 N N . GLU A 1 285 ? 44.848 7.806 -65.777 1.00 73.44 285 GLU A N 1
ATOM 2376 C CA . GLU A 1 285 ? 45.640 7.353 -64.628 1.00 73.44 285 GLU A CA 1
ATOM 2377 C C . GLU A 1 285 ? 45.435 8.238 -63.384 1.00 73.44 285 GLU A C 1
ATOM 2379 O O . GLU A 1 285 ? 45.313 7.726 -62.268 1.00 73.44 285 GLU A O 1
ATOM 2384 N N . ASP A 1 286 ? 45.322 9.557 -63.562 1.00 74.31 286 ASP A N 1
ATOM 2385 C CA . ASP A 1 286 ? 45.022 10.490 -62.467 1.00 74.31 286 ASP A CA 1
ATOM 2386 C C . ASP A 1 286 ? 43.603 10.285 -61.906 1.00 74.31 286 ASP A C 1
ATOM 2388 O O . ASP A 1 286 ? 43.391 10.311 -60.686 1.00 74.31 286 ASP A O 1
ATOM 2392 N N . LEU A 1 287 ? 42.627 10.013 -62.780 1.00 72.44 287 LEU A N 1
ATOM 2393 C CA . LEU A 1 287 ? 41.254 9.713 -62.374 1.00 72.44 287 LEU A CA 1
ATOM 2394 C C . LEU A 1 287 ? 41.171 8.374 -61.624 1.00 72.44 287 LEU A C 1
ATOM 2396 O O . LEU A 1 287 ? 40.521 8.290 -60.582 1.00 72.44 287 LEU A O 1
ATOM 2400 N N . LYS A 1 288 ? 41.903 7.352 -62.081 1.00 76.88 288 LYS A N 1
ATOM 2401 C CA . LYS A 1 288 ? 41.988 6.044 -61.416 1.00 76.88 288 LYS A CA 1
ATOM 2402 C C . LYS A 1 288 ? 42.569 6.148 -60.004 1.00 76.88 288 LYS A C 1
ATOM 2404 O O . LYS A 1 288 ? 41.970 5.636 -59.062 1.00 76.88 288 LYS A O 1
ATOM 2409 N N . LYS A 1 289 ? 43.677 6.879 -59.829 1.00 77.69 289 LYS A N 1
ATOM 2410 C CA . LYS A 1 289 ? 44.258 7.141 -58.497 1.00 77.69 289 LYS A CA 1
ATOM 2411 C C . LYS A 1 289 ? 43.286 7.876 -57.573 1.00 77.69 289 LYS A C 1
ATOM 2413 O O . LYS A 1 289 ? 43.239 7.585 -56.380 1.00 77.69 289 LYS A O 1
ATOM 2418 N N . SER A 1 290 ? 42.501 8.803 -58.119 1.00 75.25 290 SER A N 1
ATOM 2419 C CA . SER A 1 290 ? 41.488 9.544 -57.358 1.00 75.25 290 SER A CA 1
ATOM 2420 C C . SER A 1 290 ? 40.346 8.638 -56.883 1.00 75.25 290 SER A C 1
ATOM 2422 O O . SER A 1 290 ? 39.888 8.776 -55.749 1.00 75.25 290 SER A O 1
ATOM 2424 N N . ILE A 1 291 ? 39.923 7.670 -57.704 1.00 71.25 291 ILE A N 1
ATOM 2425 C CA . ILE A 1 291 ? 38.925 6.657 -57.322 1.00 71.25 291 ILE A CA 1
ATOM 2426 C C . ILE A 1 291 ? 39.471 5.695 -56.268 1.00 71.25 291 ILE A C 1
ATOM 2428 O O . ILE A 1 291 ? 38.781 5.412 -55.288 1.00 71.25 291 ILE A O 1
ATOM 2432 N N . ASP A 1 292 ? 40.706 5.219 -56.427 1.00 75.62 292 ASP A N 1
ATOM 2433 C CA . ASP A 1 292 ? 41.332 4.319 -55.454 1.00 75.62 292 ASP A CA 1
ATOM 2434 C C . ASP A 1 292 ? 41.462 4.990 -54.074 1.00 75.62 292 ASP A C 1
ATOM 2436 O O . ASP A 1 292 ? 41.148 4.381 -53.045 1.00 75.62 292 ASP A O 1
ATOM 2440 N N . GLU A 1 293 ? 41.836 6.272 -54.037 1.00 81.06 293 GLU A N 1
ATOM 2441 C CA . GLU A 1 293 ? 41.902 7.056 -52.800 1.00 81.06 293 GLU A CA 1
ATOM 2442 C C . GLU A 1 293 ? 40.508 7.317 -52.201 1.00 81.06 293 GLU A C 1
ATOM 2444 O O . GLU A 1 293 ? 40.314 7.144 -50.994 1.00 81.06 293 GLU A O 1
ATOM 2449 N N . LEU A 1 294 ? 39.502 7.645 -53.022 1.00 73.69 294 LEU A N 1
ATOM 2450 C CA . LEU A 1 294 ? 38.114 7.790 -52.565 1.00 73.69 294 LEU A CA 1
ATOM 2451 C C . LEU A 1 294 ? 37.580 6.488 -51.952 1.00 73.69 294 LEU A C 1
ATOM 2453 O O . LEU A 1 294 ? 36.993 6.508 -50.868 1.00 73.69 294 LEU A O 1
ATOM 2457 N N . ASN A 1 295 ? 37.829 5.345 -52.587 1.00 73.62 295 ASN A N 1
ATOM 2458 C CA . ASN A 1 295 ? 37.411 4.036 -52.087 1.00 73.62 295 ASN A CA 1
ATOM 2459 C C . ASN A 1 295 ? 38.117 3.660 -50.781 1.00 73.62 295 ASN A C 1
ATOM 2461 O O . ASN A 1 295 ? 37.482 3.135 -49.855 1.00 73.62 295 ASN A O 1
ATOM 2465 N N . ARG A 1 296 ? 39.410 3.976 -50.656 1.00 77.88 296 ARG A N 1
ATOM 2466 C CA . ARG A 1 296 ? 40.158 3.814 -49.405 1.00 77.88 296 ARG A CA 1
ATOM 2467 C C . ARG A 1 296 ? 39.558 4.667 -48.282 1.00 77.88 296 ARG A C 1
ATOM 2469 O O . ARG A 1 296 ? 39.347 4.151 -47.182 1.00 77.88 296 ARG A O 1
ATOM 2476 N N . GLN A 1 297 ? 39.236 5.934 -48.543 1.00 73.50 297 GLN A N 1
ATOM 2477 C CA . GLN A 1 297 ? 38.622 6.833 -47.557 1.00 73.50 297 GLN A CA 1
ATOM 2478 C C . GLN A 1 297 ? 37.209 6.387 -47.158 1.00 73.50 297 GLN A C 1
ATOM 2480 O O . GLN A 1 297 ? 36.879 6.387 -45.971 1.00 73.50 297 GLN A O 1
ATOM 2485 N N . ILE A 1 298 ? 36.393 5.933 -48.115 1.00 69.94 298 ILE A N 1
ATOM 2486 C CA . ILE A 1 298 ? 35.061 5.366 -47.848 1.00 69.94 298 ILE A CA 1
ATOM 2487 C C . ILE A 1 298 ? 35.172 4.117 -46.964 1.00 69.94 298 ILE A C 1
ATOM 2489 O O . ILE A 1 298 ? 34.407 3.963 -46.010 1.00 69.94 298 ILE A O 1
ATOM 2493 N N . THR A 1 299 ? 36.135 3.238 -47.247 1.00 75.62 299 THR A N 1
ATOM 2494 C CA . THR A 1 299 ? 36.357 2.006 -46.476 1.00 75.62 299 THR A CA 1
ATOM 2495 C C . THR A 1 299 ? 36.799 2.310 -45.045 1.00 75.62 299 THR A C 1
ATOM 2497 O O . THR A 1 299 ? 36.245 1.752 -44.096 1.00 75.62 299 THR A O 1
ATOM 2500 N N . LEU A 1 300 ? 37.740 3.242 -44.870 1.00 75.62 300 LEU A N 1
ATOM 2501 C CA . LEU A 1 300 ? 38.188 3.700 -43.552 1.00 75.62 300 LEU A CA 1
ATOM 2502 C C . LEU A 1 300 ? 37.047 4.339 -42.749 1.00 75.62 300 LEU A C 1
ATOM 2504 O O . LEU A 1 300 ? 36.851 3.991 -41.586 1.00 75.62 300 LEU A O 1
ATOM 2508 N N . ALA A 1 301 ? 36.245 5.208 -43.367 1.00 71.00 301 ALA A N 1
ATOM 2509 C CA . ALA A 1 301 ? 35.114 5.853 -42.700 1.00 71.00 301 ALA A CA 1
ATOM 2510 C C . ALA A 1 301 ? 34.042 4.844 -42.244 1.00 71.00 301 ALA A C 1
ATOM 2512 O O . ALA A 1 301 ? 33.505 4.968 -41.142 1.00 71.00 301 ALA A O 1
ATOM 2513 N N . LYS A 1 302 ? 33.757 3.810 -43.052 1.00 76.62 302 LYS A N 1
ATOM 2514 C CA . LYS A 1 302 ? 32.829 2.727 -42.678 1.00 76.62 302 LYS A CA 1
ATOM 2515 C C . LYS A 1 302 ? 33.336 1.910 -41.489 1.00 76.62 302 LYS A C 1
ATOM 2517 O O . LYS A 1 302 ? 32.552 1.599 -40.597 1.00 76.62 302 LYS A O 1
ATOM 2522 N N . MET A 1 303 ? 34.631 1.588 -41.460 1.00 75.62 303 MET A N 1
ATOM 2523 C CA . MET A 1 303 ? 35.258 0.853 -40.352 1.00 75.62 303 MET A CA 1
ATOM 2524 C C . MET A 1 303 ? 35.206 1.639 -39.036 1.00 75.62 303 MET A C 1
ATOM 2526 O O . MET A 1 303 ? 34.852 1.069 -38.008 1.00 75.62 303 MET A O 1
ATOM 2530 N N . VAL A 1 304 ? 35.510 2.942 -39.064 1.00 77.06 304 VAL A N 1
ATOM 2531 C CA . VAL A 1 304 ? 35.446 3.805 -37.869 1.00 77.06 304 VAL A CA 1
ATOM 2532 C C . VAL A 1 304 ? 34.018 3.878 -37.330 1.00 77.06 304 VAL A C 1
ATOM 2534 O O . VAL A 1 304 ? 33.808 3.642 -36.144 1.00 77.06 304 VAL A O 1
ATOM 2537 N N . LYS A 1 305 ? 33.026 4.089 -38.203 1.00 78.50 305 LYS A N 1
ATOM 2538 C CA . LYS A 1 305 ? 31.611 4.134 -37.808 1.00 78.50 305 LYS A CA 1
ATOM 2539 C C . LYS A 1 305 ? 31.124 2.806 -37.216 1.00 78.50 305 LYS A C 1
ATOM 2541 O O . LYS A 1 305 ? 30.453 2.812 -36.192 1.00 78.50 305 LYS A O 1
ATOM 2546 N N . LEU A 1 306 ? 31.496 1.670 -37.814 1.00 76.56 306 LEU A N 1
ATOM 2547 C CA . LEU A 1 306 ? 31.192 0.345 -37.257 1.00 76.56 306 LEU A CA 1
ATOM 2548 C C . LEU A 1 306 ? 31.867 0.121 -35.897 1.00 76.56 306 LEU A C 1
ATOM 2550 O O . LEU A 1 306 ? 31.272 -0.492 -35.014 1.00 76.56 306 LEU A O 1
ATOM 2554 N N . GLY A 1 307 ? 33.090 0.624 -35.713 1.00 81.88 307 GLY A N 1
ATOM 2555 C CA . GLY A 1 307 ? 33.783 0.606 -34.426 1.00 81.88 307 GLY A CA 1
ATOM 2556 C C . GLY A 1 307 ? 33.062 1.431 -33.356 1.00 81.88 307 GLY A C 1
ATOM 2557 O O . GLY A 1 307 ? 32.859 0.940 -32.247 1.00 81.88 307 GLY A O 1
ATOM 2558 N N . GLU A 1 308 ? 32.625 2.646 -33.694 1.00 80.31 308 GLU A N 1
ATOM 2559 C CA . GLU A 1 308 ? 31.864 3.532 -32.800 1.00 80.31 308 GLU A CA 1
ATOM 2560 C C . GLU A 1 308 ? 30.483 2.959 -32.447 1.00 80.31 308 GLU A C 1
ATOM 2562 O O . GLU A 1 308 ? 30.099 2.954 -31.276 1.00 80.31 308 GLU A O 1
ATOM 2567 N N . GLU A 1 309 ? 29.749 2.430 -33.432 1.00 81.44 309 GLU A N 1
ATOM 2568 C CA . GLU A 1 309 ? 28.454 1.775 -33.212 1.00 81.44 309 GLU A CA 1
ATOM 2569 C C . GLU A 1 309 ? 28.602 0.532 -32.325 1.00 81.44 309 GLU A C 1
ATOM 2571 O O . GLU A 1 309 ? 27.826 0.365 -31.384 1.00 81.44 309 GLU A O 1
ATOM 2576 N N . ASN A 1 310 ? 29.630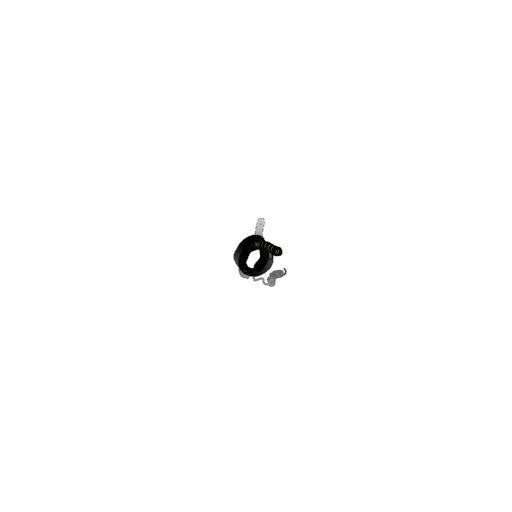 -0.295 -32.544 1.00 81.62 310 ASN A N 1
ATOM 2577 C CA . ASN A 1 310 ? 29.906 -1.449 -31.685 1.00 81.62 310 ASN A CA 1
ATOM 2578 C C . ASN A 1 310 ? 30.301 -1.045 -30.261 1.00 81.62 310 ASN A C 1
ATOM 2580 O O . ASN A 1 310 ? 29.819 -1.652 -29.307 1.00 81.62 310 ASN A O 1
ATOM 2584 N N . ALA A 1 311 ? 31.145 -0.023 -30.092 1.00 79.69 311 ALA A N 1
ATOM 2585 C CA . ALA A 1 311 ? 31.524 0.467 -28.767 1.00 79.69 311 ALA A CA 1
ATOM 2586 C C . ALA A 1 311 ? 30.306 1.001 -27.999 1.00 79.69 311 ALA A C 1
ATOM 2588 O O . ALA A 1 311 ? 30.145 0.721 -26.810 1.00 79.69 311 ALA A O 1
ATOM 2589 N N . LYS A 1 312 ? 29.410 1.714 -28.691 1.00 85.06 312 LYS A N 1
ATOM 2590 C CA . LYS A 1 312 ? 28.160 2.209 -28.112 1.00 85.06 312 LYS A CA 1
ATOM 2591 C C . LYS A 1 312 ? 27.209 1.072 -27.735 1.00 85.06 312 LYS A C 1
ATOM 2593 O O . LYS A 1 312 ? 26.702 1.063 -26.620 1.00 85.06 312 LYS A O 1
ATOM 2598 N N . LEU A 1 313 ? 27.012 0.094 -28.621 1.00 80.69 313 LEU A N 1
ATOM 2599 C CA . LEU A 1 313 ? 26.183 -1.083 -28.339 1.00 80.69 313 LEU A CA 1
ATOM 2600 C C . LEU A 1 313 ? 26.725 -1.901 -27.163 1.00 80.69 313 LEU A C 1
ATOM 2602 O O . LEU A 1 313 ? 25.942 -2.408 -26.363 1.00 80.69 313 LEU A O 1
ATOM 2606 N N . GLN A 1 314 ? 28.048 -2.008 -27.032 1.00 82.62 314 GLN A N 1
ATOM 2607 C CA . GLN A 1 314 ? 28.676 -2.685 -25.901 1.00 82.62 314 GLN A CA 1
ATOM 2608 C C . GLN A 1 314 ? 28.441 -1.922 -24.588 1.00 82.62 314 GLN A C 1
ATOM 2610 O O . GLN A 1 314 ? 28.054 -2.537 -23.599 1.00 82.62 314 GLN A O 1
ATOM 2615 N N . ALA A 1 315 ? 28.581 -0.592 -24.588 1.00 85.69 315 ALA A N 1
ATOM 2616 C CA . ALA A 1 315 ? 28.280 0.231 -23.416 1.00 85.69 315 ALA A CA 1
ATOM 2617 C C . ALA A 1 315 ? 26.797 0.145 -23.008 1.00 85.69 315 ALA A C 1
ATOM 2619 O O . ALA A 1 315 ? 26.489 -0.040 -21.831 1.00 85.69 315 ALA A O 1
ATOM 2620 N N . ASP A 1 316 ? 25.877 0.215 -23.976 1.00 83.06 316 ASP A N 1
ATOM 2621 C CA . ASP A 1 316 ? 24.438 0.073 -23.730 1.00 83.06 316 ASP A CA 1
ATOM 2622 C C . ASP A 1 316 ? 24.102 -1.324 -23.177 1.00 83.06 316 ASP A C 1
ATOM 2624 O O . ASP A 1 316 ? 23.304 -1.446 -22.244 1.00 83.06 316 ASP A O 1
ATOM 2628 N N . LYS A 1 317 ? 24.742 -2.380 -23.700 1.00 86.44 317 LYS A N 1
ATOM 2629 C CA . LYS A 1 317 ? 24.603 -3.752 -23.194 1.00 86.44 317 LYS A CA 1
ATOM 2630 C C . LYS A 1 317 ? 25.061 -3.864 -21.739 1.00 86.44 317 LYS A C 1
ATOM 2632 O O . LYS A 1 317 ? 24.330 -4.432 -20.933 1.00 86.44 317 LYS A O 1
ATOM 2637 N N . ASP A 1 318 ? 26.223 -3.317 -21.393 1.00 86.50 318 ASP A N 1
ATOM 2638 C CA . ASP A 1 318 ? 26.763 -3.403 -20.032 1.00 86.50 318 ASP A CA 1
ATOM 2639 C C . ASP A 1 318 ? 25.894 -2.624 -19.024 1.00 86.50 318 ASP A C 1
ATOM 2641 O O . ASP A 1 318 ? 25.692 -3.075 -17.897 1.00 86.50 318 ASP A O 1
ATOM 2645 N N . ILE A 1 319 ? 25.304 -1.493 -19.436 1.00 88.00 319 ILE A N 1
ATOM 2646 C CA . ILE A 1 319 ? 24.322 -0.750 -18.627 1.00 88.00 319 ILE A CA 1
ATOM 2647 C C . ILE A 1 319 ? 23.046 -1.571 -18.418 1.00 88.00 319 ILE A C 1
ATOM 2649 O O . ILE A 1 319 ? 22.511 -1.606 -17.311 1.00 88.00 319 ILE A O 1
ATOM 2653 N N . LEU A 1 320 ? 22.537 -2.218 -19.470 1.00 82.50 320 LEU A N 1
ATOM 2654 C CA . LEU A 1 320 ? 21.329 -3.039 -19.378 1.00 82.50 320 LEU A CA 1
ATOM 2655 C C . LEU A 1 320 ? 21.535 -4.272 -18.498 1.00 82.50 320 LEU A C 1
ATOM 2657 O O . LEU A 1 320 ? 20.633 -4.602 -17.737 1.00 82.50 320 LEU A O 1
ATOM 2661 N N . ILE A 1 321 ? 22.706 -4.912 -18.568 1.00 84.75 321 ILE A N 1
ATOM 2662 C CA . ILE A 1 321 ? 23.057 -6.037 -17.691 1.00 84.75 321 ILE A CA 1
ATOM 2663 C C . ILE A 1 321 ? 23.075 -5.578 -16.234 1.00 84.75 321 ILE A C 1
ATOM 2665 O O . ILE A 1 321 ? 22.362 -6.159 -15.426 1.00 84.75 321 ILE A O 1
ATOM 2669 N N . LYS A 1 322 ? 23.776 -4.482 -15.911 1.00 87.44 322 LYS A N 1
ATOM 2670 C CA . LYS A 1 322 ? 23.794 -3.948 -14.539 1.00 87.44 322 LYS A CA 1
ATOM 2671 C C . LYS A 1 322 ? 22.401 -3.608 -14.018 1.00 87.44 322 LYS A C 1
ATOM 2673 O O . LYS A 1 322 ? 22.075 -3.928 -12.886 1.00 87.44 322 LYS A O 1
ATOM 2678 N N . ARG A 1 323 ? 21.551 -3.003 -14.853 1.00 85.31 323 ARG A N 1
ATOM 2679 C CA . ARG A 1 323 ? 20.157 -2.713 -14.478 1.00 85.31 323 ARG A CA 1
ATOM 2680 C C . ARG A 1 323 ? 19.323 -3.973 -14.274 1.00 85.31 323 ARG A C 1
ATOM 2682 O O . ARG A 1 323 ? 18.414 -3.954 -13.454 1.00 85.31 323 ARG A O 1
ATOM 2689 N N . ALA A 1 324 ? 19.583 -5.032 -15.039 1.00 79.00 324 ALA A N 1
ATOM 2690 C CA . ALA A 1 324 ? 18.915 -6.313 -14.853 1.00 79.00 324 ALA A CA 1
ATOM 2691 C C . ALA A 1 324 ? 19.350 -6.969 -13.536 1.00 79.00 324 ALA A C 1
ATOM 2693 O O . ALA A 1 324 ? 18.486 -7.408 -12.788 1.00 79.00 324 ALA A O 1
ATOM 2694 N N . GLU A 1 325 ? 20.648 -6.946 -13.220 1.00 86.12 325 GLU A N 1
ATOM 2695 C CA . GLU A 1 325 ? 21.196 -7.434 -11.946 1.00 86.12 325 GLU A CA 1
ATOM 2696 C C . GLU A 1 325 ? 20.638 -6.643 -10.747 1.00 86.12 325 GLU A C 1
ATOM 2698 O O . GLU A 1 325 ? 20.204 -7.237 -9.765 1.00 86.12 325 GLU A O 1
ATOM 2703 N N . GLU A 1 326 ? 20.572 -5.308 -10.836 1.00 85.56 326 GLU A N 1
ATOM 2704 C CA . GLU A 1 326 ? 19.949 -4.453 -9.811 1.00 85.56 326 GLU A CA 1
ATOM 2705 C C . GLU A 1 326 ? 18.453 -4.759 -9.640 1.00 85.56 326 GLU A C 1
ATOM 2707 O O . GLU A 1 326 ? 17.954 -4.820 -8.518 1.00 85.56 326 GLU A O 1
ATOM 2712 N N . ALA A 1 327 ? 17.723 -4.965 -10.740 1.00 80.38 327 ALA A N 1
ATOM 2713 C CA . ALA A 1 327 ? 16.300 -5.291 -10.691 1.00 80.38 327 ALA A CA 1
ATOM 2714 C C . ALA A 1 327 ? 16.034 -6.690 -10.114 1.00 80.38 327 ALA A C 1
ATOM 2716 O O . ALA A 1 327 ? 15.051 -6.864 -9.399 1.00 80.38 327 ALA A O 1
ATOM 2717 N N . GLU A 1 328 ? 16.885 -7.672 -10.417 1.00 82.31 328 GLU A N 1
ATOM 2718 C CA . GLU A 1 328 ? 16.811 -9.024 -9.853 1.00 82.31 328 GLU A CA 1
ATOM 2719 C C . GLU A 1 328 ? 17.081 -8.992 -8.345 1.00 82.31 328 GLU A C 1
ATOM 2721 O O . GLU A 1 328 ? 16.277 -9.509 -7.575 1.00 82.31 328 GLU A O 1
ATOM 2726 N N . PHE A 1 329 ? 18.112 -8.259 -7.915 1.00 88.50 329 PHE A N 1
ATOM 2727 C CA . PHE A 1 329 ? 18.402 -8.046 -6.496 1.00 88.50 329 PHE A CA 1
ATOM 2728 C C . PHE A 1 329 ? 17.234 -7.383 -5.748 1.00 88.50 329 PHE A C 1
ATOM 2730 O O . PHE A 1 329 ? 16.821 -7.861 -4.694 1.00 88.50 329 PHE A O 1
ATOM 2737 N N . LEU A 1 330 ? 16.651 -6.318 -6.310 1.00 82.94 330 LEU A N 1
ATOM 2738 C CA . LEU A 1 330 ? 15.486 -5.659 -5.714 1.00 82.94 330 LEU A CA 1
ATOM 2739 C C . LEU A 1 330 ? 14.263 -6.585 -5.672 1.00 82.94 330 LEU A C 1
ATOM 2741 O O . LEU A 1 330 ? 13.511 -6.555 -4.703 1.00 82.94 330 LEU A O 1
ATOM 2745 N N . MET A 1 331 ? 14.042 -7.409 -6.703 1.00 79.69 331 MET A N 1
ATOM 2746 C CA . MET A 1 331 ? 12.952 -8.390 -6.694 1.00 79.69 331 MET A CA 1
ATOM 2747 C C . MET A 1 331 ? 13.137 -9.447 -5.602 1.00 79.69 331 MET A C 1
ATOM 2749 O O . MET A 1 331 ? 12.151 -9.805 -4.955 1.00 79.69 331 MET A O 1
ATOM 2753 N N . ASP A 1 332 ? 14.366 -9.899 -5.356 1.00 83.19 332 ASP A N 1
ATOM 2754 C CA . ASP A 1 332 ? 14.672 -10.813 -4.254 1.00 83.19 332 ASP A CA 1
ATOM 2755 C C . ASP A 1 332 ? 14.418 -10.156 -2.887 1.00 83.19 332 ASP A C 1
ATOM 2757 O O . ASP A 1 332 ? 13.762 -10.761 -2.035 1.00 83.19 332 ASP A O 1
ATOM 2761 N N . GLU A 1 333 ? 14.844 -8.901 -2.686 1.00 84.62 333 GLU A N 1
ATOM 2762 C CA . GLU A 1 333 ? 14.545 -8.142 -1.459 1.00 84.62 333 GLU A CA 1
ATOM 2763 C C . GLU A 1 333 ? 13.033 -7.996 -1.240 1.00 84.62 333 GLU A C 1
ATOM 2765 O O . GLU A 1 333 ? 12.525 -8.340 -0.169 1.00 84.62 333 GLU A O 1
ATOM 2770 N N . TYR A 1 334 ? 12.287 -7.591 -2.272 1.00 83.56 334 TYR A N 1
ATOM 2771 C CA . TYR A 1 334 ? 10.828 -7.494 -2.199 1.00 83.56 334 TYR A CA 1
ATOM 2772 C C . TYR A 1 334 ? 10.162 -8.844 -1.927 1.00 83.56 334 TYR A C 1
ATOM 2774 O O . TYR A 1 334 ? 9.171 -8.901 -1.199 1.00 83.56 334 TYR A O 1
ATOM 2782 N N . SER A 1 335 ? 10.679 -9.939 -2.489 1.00 84.25 335 SER A N 1
ATOM 2783 C CA . SER A 1 335 ? 10.151 -11.278 -2.224 1.00 84.25 335 SER A CA 1
ATOM 2784 C C . SER A 1 335 ? 10.356 -11.685 -0.763 1.00 84.25 335 SER A C 1
ATOM 2786 O O . SER A 1 335 ? 9.476 -12.324 -0.181 1.00 84.25 335 SER A O 1
ATOM 2788 N N . ILE A 1 336 ? 11.492 -11.322 -0.160 1.00 86.81 336 ILE A N 1
ATOM 2789 C CA . ILE A 1 336 ? 11.777 -11.582 1.256 1.00 86.81 336 ILE A CA 1
ATOM 2790 C C . ILE A 1 336 ? 10.845 -10.753 2.146 1.00 86.81 336 ILE A C 1
ATOM 2792 O O . ILE A 1 336 ? 10.192 -11.317 3.026 1.00 86.81 336 ILE A O 1
ATOM 2796 N N . GLU A 1 337 ? 10.726 -9.447 1.894 1.00 83.81 337 GLU A N 1
ATOM 2797 C CA . GLU A 1 337 ? 9.808 -8.569 2.635 1.00 83.81 337 GLU A CA 1
ATOM 2798 C C . GLU A 1 337 ? 8.354 -9.042 2.512 1.00 83.81 337 GLU A C 1
ATOM 2800 O O . GLU A 1 337 ? 7.616 -9.092 3.498 1.00 83.81 337 GLU A O 1
ATOM 2805 N N . HIS A 1 338 ? 7.938 -9.459 1.313 1.00 86.50 338 HIS A N 1
ATOM 2806 C CA . HIS A 1 338 ? 6.602 -10.001 1.089 1.00 86.50 338 HIS A CA 1
ATOM 2807 C C . HIS A 1 338 ? 6.366 -11.291 1.885 1.00 86.50 338 HIS A C 1
ATOM 2809 O O . HIS A 1 338 ? 5.308 -11.448 2.495 1.00 86.50 338 HIS A O 1
ATOM 2815 N N . GLY A 1 339 ? 7.358 -12.186 1.940 1.00 85.88 339 GLY A N 1
ATOM 2816 C CA . GLY A 1 339 ? 7.308 -13.383 2.780 1.00 85.88 339 GLY A CA 1
ATOM 2817 C C . GLY A 1 339 ? 7.136 -13.056 4.268 1.00 85.88 339 GLY A C 1
ATOM 2818 O O . GLY A 1 339 ? 6.265 -13.628 4.923 1.00 85.88 339 GLY A O 1
ATOM 2819 N N . GLN A 1 340 ? 7.890 -12.081 4.784 1.00 86.25 340 GLN A N 1
ATOM 2820 C CA . GLN A 1 340 ? 7.786 -11.626 6.179 1.00 86.25 340 GLN A CA 1
ATOM 2821 C C . GLN A 1 340 ? 6.414 -11.018 6.497 1.00 86.25 340 GLN A C 1
ATOM 2823 O O . GLN A 1 340 ? 5.853 -11.252 7.572 1.00 86.25 340 GLN A O 1
ATOM 2828 N N . LEU A 1 341 ? 5.842 -10.257 5.560 1.00 85.62 341 LEU A N 1
ATOM 2829 C CA . LEU A 1 341 ? 4.494 -9.712 5.707 1.00 85.62 341 LEU A CA 1
ATOM 2830 C C . LEU A 1 341 ? 3.437 -10.821 5.750 1.00 85.62 341 LEU A C 1
ATOM 2832 O O . LEU A 1 341 ? 2.530 -10.745 6.575 1.00 85.62 341 LEU A O 1
ATOM 2836 N N . ILE A 1 342 ? 3.562 -11.867 4.925 1.00 87.56 342 ILE A N 1
ATOM 2837 C CA . ILE A 1 342 ? 2.643 -13.018 4.953 1.00 87.56 342 ILE A CA 1
ATOM 2838 C C . ILE A 1 342 ? 2.714 -13.745 6.302 1.00 87.56 342 ILE A C 1
ATOM 2840 O O . ILE A 1 342 ? 1.667 -14.047 6.877 1.00 87.56 342 ILE A O 1
ATOM 2844 N N . GLU A 1 343 ? 3.912 -13.991 6.841 1.00 86.06 343 GLU A N 1
ATOM 2845 C CA . GLU A 1 343 ? 4.065 -14.587 8.179 1.00 86.06 343 GLU A CA 1
ATOM 2846 C C . GLU A 1 343 ? 3.461 -13.696 9.274 1.00 86.06 343 GLU A C 1
ATOM 2848 O O . GLU A 1 343 ? 2.755 -14.176 10.166 1.00 86.06 343 GLU A O 1
ATOM 2853 N N . THR A 1 344 ? 3.668 -12.382 9.184 1.00 88.19 344 THR A N 1
ATOM 2854 C CA . THR A 1 344 ? 3.092 -11.418 10.132 1.00 88.19 344 THR A CA 1
ATOM 2855 C C . THR A 1 344 ? 1.561 -11.411 10.068 1.00 88.19 344 THR A C 1
ATOM 2857 O O . THR A 1 344 ? 0.898 -11.407 11.101 1.00 88.19 344 THR A O 1
ATOM 2860 N N . ILE A 1 345 ? 0.972 -11.477 8.871 1.00 87.06 345 ILE A N 1
ATOM 2861 C CA . ILE A 1 345 ? -0.483 -11.587 8.706 1.00 87.06 345 ILE A CA 1
ATOM 2862 C C . ILE A 1 345 ? -0.990 -12.898 9.316 1.00 87.06 345 ILE A C 1
ATOM 2864 O O . ILE A 1 345 ? -1.962 -12.875 10.064 1.00 87.06 345 ILE A O 1
ATOM 2868 N N . ALA A 1 346 ? -0.316 -14.023 9.063 1.00 87.75 346 ALA A N 1
ATOM 2869 C CA . ALA A 1 346 ? -0.714 -15.319 9.611 1.00 87.75 346 ALA A CA 1
ATOM 2870 C C . ALA A 1 346 ? -0.695 -15.335 11.152 1.00 87.75 346 ALA A C 1
ATOM 2872 O O . ALA A 1 346 ? -1.637 -15.819 11.779 1.00 87.75 346 ALA A O 1
ATOM 2873 N N . THR A 1 347 ? 0.347 -14.763 11.763 1.00 90.12 347 THR A N 1
ATOM 2874 C CA . THR A 1 347 ? 0.445 -14.639 13.230 1.00 90.12 347 THR A CA 1
ATOM 2875 C C . THR A 1 347 ? -0.612 -13.702 13.819 1.00 90.12 347 THR A C 1
ATOM 2877 O O . THR A 1 347 ? -1.185 -14.009 14.865 1.00 90.12 347 THR A O 1
ATOM 2880 N N . MET A 1 348 ? -0.925 -12.590 13.146 1.00 86.94 348 MET A N 1
ATOM 2881 C CA . MET A 1 348 ? -2.007 -11.690 13.562 1.00 86.94 348 MET A CA 1
ATOM 2882 C C . MET A 1 348 ? -3.381 -12.364 13.463 1.00 86.94 348 MET A C 1
ATOM 2884 O O . MET A 1 348 ? -4.187 -12.223 14.379 1.00 86.94 348 MET A O 1
ATOM 2888 N N . ASP A 1 349 ? -3.630 -13.148 12.412 1.00 89.44 349 ASP A N 1
ATOM 2889 C CA . ASP A 1 349 ? -4.863 -13.927 12.241 1.00 89.44 349 ASP A CA 1
ATOM 2890 C C . ASP A 1 349 ? -5.058 -14.957 13.365 1.00 89.44 349 ASP A C 1
ATOM 2892 O O . ASP A 1 349 ? -6.167 -15.143 13.872 1.00 89.44 349 ASP A O 1
ATOM 2896 N N . GLU A 1 350 ? -3.984 -15.628 13.788 1.00 90.88 350 GLU A N 1
ATOM 2897 C CA . GLU A 1 350 ? -4.024 -16.551 14.927 1.00 90.88 350 GLU A CA 1
ATOM 2898 C C . GLU A 1 350 ? -4.320 -15.814 16.242 1.00 90.88 350 GLU A C 1
ATOM 2900 O O . GLU A 1 350 ? -5.136 -16.268 17.049 1.00 90.88 350 GLU A O 1
ATOM 2905 N N . LEU A 1 351 ? -3.717 -14.639 16.439 1.00 90.06 351 LEU A N 1
ATOM 2906 C CA . LEU A 1 351 ? -3.953 -13.812 17.619 1.00 90.06 351 LEU A CA 1
ATOM 2907 C C . LEU A 1 351 ? -5.398 -13.294 17.679 1.00 90.06 351 LEU A C 1
ATOM 2909 O O . LEU A 1 351 ? -5.998 -13.304 18.755 1.00 90.06 351 LEU A O 1
ATOM 2913 N N . ILE A 1 352 ? -5.974 -12.903 16.538 1.00 88.44 352 ILE A N 1
ATOM 2914 C CA . ILE A 1 352 ? -7.386 -12.510 16.428 1.00 88.44 352 ILE A CA 1
ATOM 2915 C C . ILE A 1 352 ? -8.288 -13.676 16.825 1.00 88.44 352 ILE A C 1
ATOM 2917 O O . ILE A 1 352 ? -9.120 -13.505 17.711 1.00 88.44 352 ILE A O 1
ATOM 2921 N N . LYS A 1 353 ? -8.077 -14.875 16.268 1.00 91.12 353 LYS A N 1
ATOM 2922 C CA . LYS A 1 353 ? -8.879 -16.063 16.613 1.00 91.12 353 LYS A CA 1
ATOM 2923 C C . LYS A 1 353 ? -8.813 -16.404 18.099 1.00 91.12 353 LYS A C 1
ATOM 2925 O O . LYS A 1 353 ? -9.828 -16.746 18.702 1.00 91.12 353 LYS A O 1
ATOM 2930 N N . ASN A 1 354 ? -7.633 -16.288 18.707 1.00 92.00 354 ASN A N 1
ATOM 2931 C CA . ASN A 1 354 ? -7.481 -16.499 20.145 1.00 92.00 354 ASN A CA 1
ATOM 2932 C C . ASN A 1 354 ? -8.257 -15.448 20.955 1.00 92.00 354 ASN A C 1
ATOM 2934 O O . ASN A 1 354 ? -8.917 -15.802 21.929 1.00 92.00 354 ASN A O 1
ATOM 2938 N N . LYS A 1 355 ? -8.243 -14.176 20.535 1.00 89.19 355 LYS A N 1
ATOM 2939 C CA . LYS A 1 355 ? -9.009 -13.107 21.196 1.00 89.19 355 LYS A CA 1
ATOM 2940 C C . LYS A 1 355 ? -10.513 -13.208 20.989 1.00 89.19 355 LYS A C 1
ATOM 2942 O O . LYS A 1 355 ? -11.262 -12.906 21.912 1.00 89.19 355 LYS A O 1
ATOM 2947 N N . GLU A 1 356 ? -10.961 -13.667 19.828 1.00 89.50 356 GLU A N 1
ATOM 2948 C CA . GLU A 1 356 ? -12.368 -13.990 19.590 1.00 89.50 356 GLU A CA 1
ATOM 2949 C C . GLU A 1 356 ? -12.833 -15.111 20.522 1.00 89.50 356 GLU A C 1
ATOM 2951 O O . GLU A 1 356 ? -13.884 -14.990 21.147 1.00 89.50 356 GLU A O 1
ATOM 2956 N N . LYS A 1 357 ? -12.009 -16.150 20.702 1.00 91.81 357 LYS A N 1
ATOM 2957 C CA . LYS A 1 357 ? -12.305 -17.235 21.640 1.00 91.81 357 LYS A CA 1
ATOM 2958 C C . LYS A 1 357 ? -12.368 -16.754 23.094 1.00 91.81 357 LYS A C 1
ATOM 2960 O O . LYS A 1 357 ? -13.319 -17.088 23.791 1.00 91.81 357 LYS A O 1
ATOM 2965 N N . GLU A 1 358 ? -11.400 -15.950 23.542 1.00 89.25 358 GLU A N 1
ATOM 2966 C CA . GLU A 1 358 ? -11.434 -15.340 24.883 1.00 89.25 358 GLU A CA 1
ATOM 2967 C C . GLU A 1 358 ? -12.700 -14.488 25.087 1.00 89.25 358 GLU A C 1
ATOM 2969 O O . GLU A 1 358 ? -13.315 -14.528 26.150 1.00 89.25 358 GLU A O 1
ATOM 2974 N N . LEU A 1 359 ? -13.112 -13.728 24.066 1.00 90.25 359 LEU A N 1
ATOM 2975 C CA . LEU A 1 359 ? -14.323 -12.912 24.122 1.00 90.25 359 LEU A CA 1
ATOM 2976 C C . LEU A 1 359 ? -15.587 -13.769 24.248 1.00 90.25 359 LEU A C 1
ATOM 2978 O O . LEU A 1 359 ? -16.504 -13.391 24.976 1.00 90.25 359 LEU A O 1
ATOM 2982 N N . ASP A 1 360 ? -15.657 -14.893 23.541 1.00 90.75 360 ASP A N 1
ATOM 2983 C CA . ASP A 1 360 ? -16.793 -15.808 23.640 1.00 90.75 360 ASP A CA 1
ATOM 2984 C C . ASP A 1 360 ? -16.850 -16.500 25.012 1.00 90.75 360 ASP A C 1
ATOM 2986 O O . ASP A 1 360 ? -17.923 -16.543 25.613 1.00 90.75 360 ASP A O 1
ATOM 2990 N N . GLU A 1 361 ? -15.708 -16.914 25.570 1.00 90.38 361 GLU A N 1
ATOM 2991 C CA . GLU A 1 361 ? -15.625 -17.427 26.949 1.00 90.38 361 GLU A CA 1
ATOM 2992 C C . GLU A 1 361 ? -16.095 -16.377 27.977 1.00 90.38 361 GLU A C 1
ATOM 2994 O O . GLU A 1 361 ? -16.803 -16.695 28.935 1.00 90.38 361 GLU A O 1
ATOM 2999 N N . GLU A 1 362 ? -15.751 -15.102 27.783 1.00 87.12 362 GLU A N 1
ATOM 3000 C CA . GLU A 1 362 ? -16.175 -14.031 28.689 1.00 87.12 362 GLU A CA 1
ATOM 3001 C C . GLU A 1 362 ? -17.674 -13.708 28.555 1.00 87.12 362 GLU A C 1
ATOM 3003 O O . GLU A 1 362 ? -18.342 -13.435 29.555 1.00 87.12 362 GLU A O 1
ATOM 3008 N N . LYS A 1 363 ? -18.245 -13.800 27.344 1.00 89.31 363 LYS A N 1
ATOM 3009 C CA . LYS A 1 363 ? -19.702 -13.696 27.144 1.00 89.31 363 LYS A CA 1
ATOM 3010 C C . LYS A 1 363 ? -20.450 -14.804 27.881 1.00 89.31 363 LYS A C 1
ATOM 3012 O O . LYS A 1 363 ? -21.466 -14.505 28.509 1.00 89.31 363 LYS A O 1
ATOM 3017 N N . GLU A 1 364 ? -19.951 -16.041 27.836 1.00 89.44 364 GLU A N 1
ATOM 3018 C CA . GLU A 1 364 ? -20.549 -17.162 28.571 1.00 89.44 364 GLU A CA 1
ATOM 3019 C C . GLU A 1 364 ? -20.562 -16.888 30.081 1.00 89.44 364 GLU A C 1
ATOM 3021 O O . GLU A 1 364 ? -21.615 -16.995 30.712 1.00 89.44 364 GLU A O 1
ATOM 3026 N N . LYS A 1 365 ? -19.452 -16.403 30.660 1.00 90.06 365 LYS A N 1
ATOM 3027 C CA . LYS A 1 365 ? -19.406 -16.015 32.085 1.00 90.06 365 LYS A CA 1
ATOM 3028 C C . LYS A 1 365 ? -20.407 -14.914 32.433 1.00 90.06 365 LYS A C 1
ATOM 3030 O O . LYS A 1 365 ? -21.047 -14.960 33.484 1.00 90.06 365 LYS A O 1
ATOM 3035 N N . VAL A 1 366 ? -20.566 -13.913 31.567 1.00 88.38 366 VAL A N 1
ATOM 3036 C CA . VAL A 1 366 ? -21.560 -12.845 31.767 1.00 88.38 366 VAL A CA 1
ATOM 3037 C C . VAL A 1 366 ? -22.983 -13.407 31.731 1.00 88.38 366 VAL A C 1
ATOM 3039 O O . VAL A 1 366 ? -23.846 -12.970 32.499 1.00 88.38 366 VAL A O 1
ATOM 3042 N N . GLU A 1 367 ? -23.257 -14.378 30.863 1.00 89.75 367 GLU A N 1
ATOM 3043 C CA . GLU A 1 367 ? -24.558 -15.040 30.801 1.00 89.75 367 GLU A CA 1
ATOM 3044 C C . GLU A 1 367 ? -24.833 -15.879 32.060 1.00 89.75 367 GLU A C 1
ATOM 3046 O O . GLU A 1 367 ? -25.917 -15.764 32.644 1.00 89.75 367 GLU A O 1
ATOM 3051 N N . GLU A 1 368 ? -23.838 -16.616 32.560 1.00 89.25 368 GLU A N 1
ATOM 3052 C CA . GLU A 1 368 ? -23.910 -17.334 33.840 1.00 89.25 368 GLU A CA 1
ATOM 3053 C C . GLU A 1 368 ? -24.181 -16.389 35.021 1.00 89.25 368 GLU A C 1
ATOM 3055 O O . GLU A 1 368 ? -25.097 -16.630 35.817 1.00 89.25 368 GLU A O 1
ATOM 3060 N N . LEU A 1 369 ? -23.458 -15.267 35.106 1.00 88.19 369 LEU A N 1
ATOM 3061 C CA . LEU A 1 369 ? -23.676 -14.242 36.132 1.00 88.19 369 LEU A CA 1
ATOM 3062 C C . LEU A 1 369 ? -25.082 -13.639 36.048 1.00 88.19 369 LEU A C 1
ATOM 3064 O O . LEU A 1 369 ? -25.724 -13.414 37.075 1.00 88.19 369 LEU A O 1
ATOM 3068 N N . ASN A 1 370 ? -25.610 -13.425 34.841 1.00 87.00 370 ASN A N 1
ATOM 3069 C CA . ASN A 1 370 ? -26.977 -12.939 34.654 1.00 87.00 370 ASN A CA 1
ATOM 3070 C C . ASN A 1 370 ? -28.034 -13.955 35.113 1.00 87.00 370 ASN A C 1
ATOM 3072 O O . ASN A 1 370 ? -29.068 -13.563 35.668 1.00 87.00 370 ASN A O 1
ATOM 3076 N N . ILE A 1 371 ? -27.803 -15.254 34.898 1.00 90.62 371 ILE A N 1
ATOM 3077 C CA . ILE A 1 371 ? -28.677 -16.321 35.407 1.00 90.62 371 ILE A CA 1
ATOM 3078 C C . ILE A 1 371 ? -28.642 -16.345 36.938 1.00 90.62 371 ILE A C 1
ATOM 3080 O O . ILE A 1 371 ? -29.702 -16.380 37.573 1.00 90.62 371 ILE A O 1
ATOM 3084 N N . LEU A 1 372 ? -27.447 -16.269 37.531 1.00 91.06 372 LEU A N 1
ATOM 3085 C CA . LEU A 1 372 ? -27.269 -16.229 38.980 1.00 91.06 372 LEU A CA 1
ATOM 3086 C C . LEU A 1 372 ? -27.958 -15.005 39.594 1.00 91.06 372 LEU A C 1
ATOM 3088 O O . LEU A 1 372 ? -28.711 -15.152 40.556 1.00 91.06 372 LEU A O 1
ATOM 3092 N N . ASN A 1 373 ? -27.788 -13.823 39.000 1.00 87.81 373 ASN A N 1
ATOM 3093 C CA . ASN A 1 373 ? -28.406 -12.590 39.482 1.00 87.81 373 ASN A CA 1
ATOM 3094 C C . ASN A 1 373 ? -29.943 -12.677 39.465 1.00 87.81 373 ASN A C 1
ATOM 3096 O O . ASN A 1 373 ? -30.603 -12.397 40.462 1.00 87.81 373 ASN A O 1
ATOM 3100 N N . LYS A 1 374 ? -30.533 -13.212 38.385 1.00 89.75 374 LYS A N 1
ATOM 3101 C CA . LYS A 1 374 ? -31.983 -13.485 38.332 1.00 89.75 374 LYS A CA 1
ATOM 3102 C C . LYS A 1 374 ? -32.443 -14.479 39.402 1.00 89.75 374 LYS A C 1
ATOM 3104 O O . LYS A 1 374 ? -33.594 -14.416 39.841 1.00 89.75 374 LYS A O 1
ATOM 3109 N N . SER A 1 375 ? -31.595 -15.432 39.785 1.00 89.94 375 SER A N 1
ATOM 3110 C CA . SER A 1 375 ? -31.889 -16.375 40.867 1.00 89.94 375 SER A CA 1
ATOM 3111 C C . SER A 1 375 ? -31.843 -15.688 42.233 1.00 89.94 375 SER A C 1
ATOM 3113 O O . SER A 1 375 ? -32.765 -15.861 43.032 1.00 89.94 375 SER A O 1
ATOM 3115 N N . LEU A 1 376 ? -30.822 -14.864 42.477 1.00 89.00 376 LEU A N 1
ATOM 3116 C CA . LEU A 1 376 ? -30.687 -14.068 43.697 1.00 89.00 376 LEU A CA 1
ATOM 3117 C C . LEU A 1 376 ? -31.859 -13.096 43.864 1.00 89.00 376 LEU A C 1
ATOM 3119 O O . LEU A 1 376 ? -32.456 -13.055 44.936 1.00 89.00 376 LEU A O 1
ATOM 3123 N N . ASP A 1 377 ? -32.282 -12.418 42.796 1.00 88.06 377 ASP A N 1
ATOM 3124 C CA . ASP A 1 377 ? -33.465 -11.549 42.808 1.00 88.06 377 ASP A CA 1
ATOM 3125 C C . ASP A 1 377 ? -34.741 -12.300 43.218 1.00 88.06 377 ASP A C 1
ATOM 3127 O O . ASP A 1 377 ? -35.593 -11.771 43.941 1.00 88.06 377 ASP A O 1
ATOM 3131 N N . LYS A 1 378 ? -34.907 -13.554 42.778 1.00 90.19 378 LYS A N 1
ATOM 3132 C CA . LYS A 1 378 ? -36.053 -14.382 43.185 1.00 90.19 378 LYS A CA 1
ATOM 3133 C C . LYS A 1 378 ? -35.995 -14.731 44.668 1.00 90.19 378 LYS A C 1
ATOM 3135 O O . LYS A 1 378 ? -37.024 -14.633 45.337 1.00 90.19 378 LYS A O 1
ATOM 3140 N N . GLU A 1 379 ? -34.832 -15.126 45.178 1.00 87.88 379 GLU A N 1
ATOM 3141 C CA . GLU A 1 379 ? -34.654 -15.435 46.601 1.00 87.88 379 GLU A CA 1
ATOM 3142 C C . GLU A 1 379 ? -34.833 -14.191 47.477 1.00 87.88 379 GLU A C 1
ATOM 3144 O O . GLU A 1 379 ? -35.577 -14.228 48.457 1.00 87.88 379 GLU A O 1
ATOM 3149 N N . PHE A 1 380 ? -34.283 -13.047 47.070 1.00 88.38 380 PHE A N 1
ATOM 3150 C CA . PHE A 1 380 ? -34.473 -11.781 47.771 1.00 88.38 380 PHE A CA 1
ATOM 3151 C C . PHE A 1 380 ? -35.955 -11.397 47.861 1.00 88.38 380 PHE A C 1
ATOM 3153 O O . PHE A 1 380 ? -36.451 -11.012 48.922 1.00 88.38 380 PHE A O 1
ATOM 3160 N N . ASN A 1 381 ? -36.711 -11.572 46.773 1.00 87.06 381 ASN A N 1
ATOM 3161 C CA . ASN A 1 381 ? -38.151 -11.322 46.779 1.00 87.06 381 ASN A CA 1
ATOM 3162 C C . ASN A 1 381 ? -38.929 -12.292 47.685 1.00 87.06 381 ASN A C 1
ATOM 3164 O O . ASN A 1 381 ? -39.898 -11.871 48.332 1.00 87.06 381 ASN A O 1
ATOM 3168 N N . LYS A 1 382 ? -38.514 -13.563 47.783 1.00 89.56 382 LYS A N 1
ATOM 3169 C CA . LYS A 1 382 ? -39.090 -14.507 48.755 1.00 89.56 382 LYS A CA 1
ATOM 3170 C C . LYS A 1 382 ? -38.827 -14.043 50.184 1.00 89.56 382 LYS A C 1
ATOM 3172 O O . LYS A 1 382 ? -39.786 -13.898 50.938 1.00 89.56 382 LYS A O 1
ATOM 3177 N N . ILE A 1 383 ? -37.575 -13.727 50.523 1.00 86.00 383 ILE A N 1
ATOM 3178 C CA . ILE A 1 383 ? -37.179 -13.244 51.856 1.00 86.00 383 ILE A CA 1
ATOM 3179 C C . ILE A 1 383 ? -37.960 -11.981 52.222 1.00 86.00 383 ILE A C 1
ATOM 3181 O O . ILE A 1 383 ? -38.539 -11.894 53.303 1.00 86.00 383 ILE A O 1
ATOM 3185 N N . LYS A 1 384 ? -38.059 -11.018 51.301 1.00 90.44 384 LYS A N 1
ATOM 3186 C CA . LYS A 1 384 ? -38.834 -9.788 51.500 1.00 90.44 384 LYS A CA 1
ATOM 3187 C C . LYS A 1 384 ? -40.305 -10.081 51.805 1.00 90.44 384 LYS A C 1
ATOM 3189 O O . LYS A 1 384 ? -40.889 -9.468 52.698 1.00 90.44 384 LYS A O 1
ATOM 3194 N N . THR A 1 385 ? -40.903 -11.027 51.085 1.00 87.94 385 THR A N 1
ATOM 3195 C CA . THR A 1 385 ? -42.299 -11.440 51.298 1.00 87.94 385 THR A CA 1
ATOM 3196 C C . THR A 1 385 ? -42.478 -12.145 52.645 1.00 87.94 385 THR A C 1
ATOM 3198 O O . THR A 1 385 ? -43.425 -11.855 53.378 1.00 87.94 385 THR A O 1
ATOM 3201 N N . GLU A 1 386 ? -41.557 -13.041 53.000 1.00 87.88 386 GLU A N 1
ATOM 3202 C CA . GLU A 1 386 ? -41.516 -13.738 54.290 1.00 87.88 386 GLU A CA 1
ATOM 3203 C C . GLU A 1 386 ? -41.406 -12.741 55.450 1.00 87.88 386 GLU A C 1
ATOM 3205 O O . GLU A 1 386 ? -42.192 -12.802 56.396 1.00 87.88 386 GLU A O 1
ATOM 3210 N N . HIS A 1 387 ? -40.506 -11.761 55.333 1.00 88.38 387 HIS A N 1
ATOM 3211 C CA . HIS A 1 387 ? -40.323 -10.703 56.318 1.00 88.38 387 HIS A CA 1
ATOM 3212 C C . HIS A 1 387 ? -41.615 -9.909 56.525 1.00 88.38 387 HIS A C 1
ATOM 3214 O O . HIS A 1 387 ? -42.082 -9.798 57.655 1.00 88.38 387 HIS A O 1
ATOM 3220 N N . ILE A 1 388 ? -42.260 -9.432 55.451 1.00 87.69 388 ILE A N 1
ATOM 3221 C CA . ILE A 1 388 ? -43.551 -8.724 55.543 1.00 87.69 388 ILE A CA 1
ATOM 3222 C C . ILE A 1 388 ? -44.596 -9.578 56.283 1.00 87.69 388 ILE A C 1
ATOM 3224 O O . ILE A 1 388 ? -45.309 -9.077 57.158 1.00 87.69 388 ILE A O 1
ATOM 3228 N N . ASN A 1 389 ? -44.667 -10.876 55.976 1.00 86.81 389 ASN A N 1
ATOM 3229 C CA . ASN A 1 389 ? -45.590 -11.800 56.635 1.00 86.81 389 ASN A CA 1
ATOM 3230 C C . ASN A 1 389 ? -45.272 -11.988 58.126 1.00 86.81 389 ASN A C 1
ATOM 3232 O O . ASN A 1 389 ? -46.193 -12.035 58.949 1.00 86.81 389 ASN A O 1
ATOM 3236 N N . LEU A 1 390 ? -43.993 -12.096 58.489 1.00 86.69 390 LEU A N 1
ATOM 3237 C CA . LEU A 1 390 ? -43.543 -12.204 59.875 1.00 86.69 390 LEU A CA 1
ATOM 3238 C C . LEU A 1 390 ? -43.813 -10.914 60.652 1.00 86.69 390 LEU A C 1
ATOM 3240 O O . LEU A 1 390 ? -44.391 -10.986 61.736 1.00 86.69 390 LEU A O 1
ATOM 3244 N N . THR A 1 391 ? -43.514 -9.742 60.085 1.00 85.19 391 THR A N 1
ATOM 3245 C CA . THR A 1 391 ? -43.831 -8.444 60.698 1.00 85.19 391 THR A CA 1
ATOM 3246 C C . THR A 1 391 ? -45.333 -8.315 60.944 1.00 85.19 391 THR A C 1
ATOM 3248 O O . THR A 1 391 ? -45.754 -7.968 62.046 1.00 85.19 391 THR A O 1
ATOM 3251 N N . ALA A 1 392 ? -46.168 -8.678 59.965 1.00 84.56 392 ALA A N 1
ATOM 3252 C CA . ALA A 1 392 ? -47.621 -8.643 60.115 1.00 84.56 392 ALA A CA 1
ATOM 3253 C C . ALA A 1 392 ? -48.131 -9.603 61.208 1.00 84.56 392 ALA A C 1
ATOM 3255 O O . ALA A 1 392 ? -49.067 -9.270 61.942 1.00 84.56 392 ALA A O 1
ATOM 3256 N N . LYS A 1 393 ? -47.533 -10.797 61.340 1.00 88.31 393 LYS A N 1
ATOM 3257 C CA . LYS A 1 393 ? -47.836 -11.725 62.444 1.00 88.31 393 LYS A CA 1
ATOM 3258 C C . LYS A 1 393 ? -47.413 -11.148 63.791 1.00 88.31 393 LYS A C 1
ATOM 3260 O O . LYS A 1 393 ? -48.189 -11.250 64.739 1.00 88.31 393 LYS A O 1
ATOM 3265 N N . ASN A 1 394 ? -46.234 -10.535 63.861 1.00 83.62 394 ASN A N 1
ATOM 3266 C CA . ASN A 1 394 ? -45.706 -9.958 65.090 1.00 83.62 394 ASN A CA 1
ATOM 3267 C C . ASN A 1 394 ? -46.608 -8.818 65.580 1.00 83.62 394 ASN A C 1
ATOM 3269 O O . ASN A 1 394 ? -47.132 -8.904 66.682 1.00 83.62 394 ASN A O 1
ATOM 3273 N N . VAL A 1 395 ? -46.971 -7.868 64.708 1.00 86.38 395 VAL A N 1
ATOM 3274 C CA . VAL A 1 395 ? -47.928 -6.788 65.031 1.00 86.38 395 VAL A CA 1
ATOM 3275 C C . VAL A 1 395 ? -49.253 -7.338 65.582 1.00 86.38 395 VAL A C 1
ATOM 3277 O O . VAL A 1 395 ? -49.777 -6.837 66.579 1.00 86.38 395 VAL A O 1
ATOM 3280 N N . LYS A 1 396 ? -49.797 -8.407 64.980 1.00 85.56 396 LYS A N 1
ATOM 3281 C CA . LYS A 1 396 ? -51.019 -9.063 65.483 1.00 85.56 396 LYS A CA 1
ATOM 3282 C C . LYS A 1 396 ? -50.826 -9.701 66.861 1.00 85.56 396 LYS A C 1
ATOM 3284 O O . LYS A 1 396 ? -51.758 -9.680 67.664 1.00 85.56 396 LYS A O 1
ATOM 3289 N N . LEU A 1 397 ? -49.668 -10.304 67.124 1.00 84.19 397 LEU A N 1
ATOM 3290 C CA . LEU A 1 397 ? -49.341 -10.892 68.424 1.00 84.19 397 LEU A CA 1
ATOM 3291 C C . LEU A 1 397 ? -49.160 -9.811 69.492 1.00 84.19 397 LEU A C 1
ATOM 3293 O O . LEU A 1 397 ? -49.742 -9.944 70.565 1.00 84.19 397 LEU A O 1
ATOM 3297 N N . THR A 1 398 ? -48.463 -8.716 69.183 1.00 79.06 398 THR A N 1
ATOM 3298 C CA . THR A 1 398 ? -48.295 -7.574 70.092 1.00 79.06 398 THR A CA 1
ATOM 3299 C C . THR A 1 398 ? -49.647 -6.986 70.488 1.00 79.06 398 THR A C 1
ATOM 3301 O O . THR A 1 398 ? -49.916 -6.816 71.674 1.00 79.06 398 THR A O 1
ATOM 3304 N N . ALA A 1 399 ? -50.552 -6.783 69.524 1.00 82.12 399 ALA A N 1
ATOM 3305 C CA . ALA A 1 399 ? -51.904 -6.297 69.805 1.00 82.12 399 ALA A CA 1
ATOM 3306 C C . ALA A 1 399 ? -52.715 -7.265 70.692 1.00 82.12 399 ALA A C 1
ATOM 3308 O O . ALA A 1 399 ? -53.482 -6.837 71.557 1.00 82.12 399 ALA A O 1
ATOM 3309 N N . LYS A 1 400 ? -52.551 -8.585 70.509 1.00 85.69 400 LYS A N 1
ATOM 3310 C CA . LYS A 1 400 ? -53.182 -9.592 71.380 1.00 85.69 400 LYS A CA 1
ATOM 3311 C C . LYS A 1 400 ? -52.623 -9.556 72.801 1.00 85.69 400 LYS A C 1
ATOM 3313 O O . LYS A 1 400 ? -53.415 -9.588 73.740 1.00 85.69 400 LYS A O 1
ATOM 3318 N N . LEU A 1 401 ? -51.302 -9.472 72.953 1.00 83.31 401 LEU A N 1
ATOM 3319 C CA . LEU A 1 401 ? -50.639 -9.374 74.257 1.00 83.31 401 LEU A CA 1
ATOM 3320 C C . LEU A 1 401 ? -51.048 -8.100 74.996 1.00 83.31 401 LEU A C 1
ATOM 3322 O O . LEU A 1 401 ? -51.366 -8.154 76.180 1.00 83.31 401 LEU A O 1
ATOM 3326 N N . GLU A 1 402 ? -51.125 -6.969 74.296 1.00 82.88 402 GLU A N 1
ATOM 3327 C CA . GLU A 1 402 ? -51.581 -5.710 74.884 1.00 82.88 402 GLU A CA 1
ATOM 3328 C C . GLU A 1 402 ? -53.034 -5.813 75.381 1.00 82.88 402 GLU A C 1
ATOM 3330 O O . GLU A 1 402 ? -53.351 -5.371 76.485 1.00 82.88 402 GLU A O 1
ATOM 3335 N N . ASN A 1 403 ? -53.917 -6.463 74.615 1.00 81.31 403 ASN A N 1
ATOM 3336 C CA . ASN A 1 403 ? -55.298 -6.707 75.038 1.00 81.31 403 ASN A CA 1
ATOM 3337 C C . ASN A 1 403 ? -55.396 -7.659 76.238 1.00 81.31 403 ASN A C 1
ATOM 3339 O O . ASN A 1 403 ? -56.192 -7.408 77.143 1.00 81.31 403 ASN A O 1
ATOM 3343 N N . GLN A 1 404 ? -54.590 -8.723 76.278 1.00 80.25 404 GLN A N 1
ATOM 3344 C CA . GLN A 1 404 ? -54.518 -9.615 77.439 1.00 80.25 404 GLN A CA 1
ATOM 3345 C C . GLN A 1 404 ? -53.993 -8.881 78.677 1.00 80.25 404 GLN A C 1
ATOM 3347 O O . GLN A 1 404 ? -54.564 -9.029 79.753 1.00 80.25 404 GLN A O 1
ATOM 3352 N N . SER A 1 405 ? -52.978 -8.028 78.516 1.00 82.25 405 SER A N 1
ATOM 3353 C CA . SER A 1 405 ? -52.437 -7.181 79.583 1.00 82.25 405 SER A CA 1
ATOM 3354 C C . SER A 1 405 ? -53.492 -6.211 80.134 1.00 82.25 405 SER A C 1
ATOM 3356 O O . SER A 1 405 ? -53.718 -6.162 81.344 1.00 82.25 405 SER A O 1
ATOM 3358 N N . LYS A 1 406 ? -54.236 -5.516 79.259 1.00 81.69 406 LYS A N 1
ATOM 3359 C CA . LYS A 1 406 ? -55.369 -4.656 79.660 1.00 81.69 406 LYS A CA 1
ATOM 3360 C C . LYS A 1 406 ? -56.471 -5.448 80.369 1.00 81.69 406 LYS A C 1
ATOM 3362 O O . LYS A 1 406 ? -57.033 -4.970 81.355 1.00 81.69 406 LYS A O 1
ATOM 3367 N N . GLY A 1 407 ? -56.765 -6.659 79.891 1.00 80.69 407 GLY A N 1
ATOM 3368 C CA . GLY A 1 407 ? -57.707 -7.581 80.526 1.00 80.69 407 GLY A CA 1
ATOM 3369 C C . GLY A 1 407 ? -57.276 -7.981 81.940 1.00 80.69 407 GLY A C 1
ATOM 3370 O O . GLY A 1 407 ? -58.073 -7.879 82.870 1.00 80.69 407 GLY A O 1
ATOM 3371 N N . LEU A 1 408 ? -56.006 -8.354 82.117 1.00 80.12 408 LEU A N 1
ATOM 3372 C CA . LEU A 1 408 ? -55.426 -8.730 83.409 1.00 80.12 408 LEU A CA 1
ATOM 3373 C C . LEU A 1 408 ? -55.418 -7.553 84.392 1.00 80.12 408 LEU A C 1
ATOM 3375 O O . LEU A 1 408 ? -55.763 -7.712 85.560 1.00 80.12 408 LEU A O 1
ATOM 3379 N N . HIS A 1 409 ? -55.080 -6.351 83.919 1.00 81.62 409 HIS A N 1
ATOM 3380 C CA . HIS A 1 409 ? -55.115 -5.153 84.752 1.00 81.62 409 HIS A CA 1
ATOM 3381 C C . HIS A 1 409 ? -56.536 -4.834 85.233 1.00 81.62 409 HIS A C 1
ATOM 3383 O O . HIS A 1 409 ? -56.740 -4.547 86.411 1.00 81.62 409 HIS A O 1
ATOM 3389 N N . ARG A 1 410 ? -57.539 -4.954 84.352 1.00 77.50 410 ARG A N 1
ATOM 3390 C CA . ARG A 1 410 ? -58.947 -4.782 84.733 1.00 77.50 410 ARG A CA 1
ATOM 3391 C C . ARG A 1 410 ? -59.395 -5.833 85.747 1.00 77.50 410 ARG A C 1
ATOM 3393 O O . ARG A 1 410 ? -60.133 -5.493 86.664 1.00 77.50 410 ARG A O 1
ATOM 3400 N N . PHE A 1 411 ? -58.941 -7.076 85.598 1.00 76.81 411 PHE A N 1
ATOM 3401 C CA . PHE A 1 411 ? -59.199 -8.131 86.575 1.00 76.81 411 PHE A CA 1
ATOM 3402 C C . PHE A 1 411 ? -58.606 -7.784 87.948 1.00 76.81 411 PHE A C 1
ATOM 3404 O O . PHE A 1 411 ? -59.335 -7.810 88.934 1.00 76.81 411 PHE A O 1
ATOM 3411 N N . ARG A 1 412 ? -57.339 -7.345 88.007 1.00 78.38 412 ARG A N 1
ATOM 3412 C CA . ARG A 1 412 ? -56.701 -6.903 89.260 1.00 78.38 412 ARG A CA 1
ATOM 3413 C C . ARG A 1 412 ? -57.460 -5.747 89.922 1.00 78.38 412 ARG A C 1
ATOM 3415 O O . ARG A 1 412 ? -57.687 -5.790 91.123 1.00 78.38 412 ARG A O 1
ATOM 3422 N N . LEU A 1 413 ? -57.901 -4.745 89.156 1.00 80.81 413 LEU A N 1
ATOM 3423 C CA . LEU A 1 413 ? -58.694 -3.634 89.703 1.00 80.81 413 LEU A CA 1
ATOM 3424 C C . LEU A 1 413 ? -60.031 -4.106 90.301 1.00 80.81 413 LEU A C 1
ATOM 3426 O O . LEU A 1 413 ? -60.458 -3.590 91.330 1.00 80.81 413 LEU A O 1
ATOM 3430 N N . LEU A 1 414 ? -60.695 -5.083 89.673 1.00 77.75 414 LEU A N 1
ATOM 3431 C CA . LEU A 1 414 ? -61.928 -5.672 90.209 1.00 77.75 414 LEU A CA 1
ATOM 3432 C C . LEU A 1 414 ? -61.665 -6.473 91.490 1.00 77.75 414 LEU A C 1
ATOM 3434 O O . LEU A 1 414 ? -62.468 -6.421 92.417 1.00 77.75 414 LEU A O 1
ATOM 3438 N N . GLU A 1 415 ? -60.543 -7.187 91.557 1.00 76.44 415 GLU A N 1
ATOM 3439 C CA . GLU A 1 415 ? -60.119 -7.923 92.748 1.00 76.44 415 GLU A CA 1
ATOM 3440 C C . GLU A 1 415 ? -59.813 -6.972 93.916 1.00 76.44 415 GLU A C 1
ATOM 3442 O O . GLU A 1 415 ? -60.330 -7.162 95.017 1.00 76.44 415 GLU A O 1
ATOM 3447 N N . GLU A 1 416 ? -59.075 -5.887 93.660 1.00 79.25 416 GLU A N 1
ATOM 3448 C CA . GLU A 1 416 ? -58.823 -4.819 94.636 1.00 79.25 416 GLU A CA 1
ATOM 3449 C C . GLU A 1 416 ? -60.135 -4.200 95.144 1.00 79.25 416 GLU A C 1
ATOM 3451 O O . GLU A 1 416 ? -60.335 -4.081 96.354 1.00 79.25 416 GLU A O 1
ATOM 3456 N N . GLN A 1 417 ? -61.072 -3.881 94.241 1.00 79.38 417 GLN A N 1
ATOM 3457 C CA . GLN A 1 417 ? -62.401 -3.385 94.616 1.00 79.38 417 GLN A CA 1
ATOM 3458 C C . GLN A 1 417 ? -63.179 -4.388 95.476 1.00 79.38 417 GLN A C 1
ATOM 3460 O O . GLN A 1 417 ? -63.843 -3.986 96.432 1.00 79.38 417 GLN A O 1
ATOM 3465 N N . ASN A 1 418 ? -63.091 -5.685 95.171 1.00 76.69 418 ASN A N 1
ATOM 3466 C CA . ASN A 1 418 ? -63.773 -6.734 95.924 1.00 76.69 418 ASN A CA 1
ATOM 3467 C C . ASN A 1 418 ? -63.203 -6.889 97.346 1.00 76.69 418 ASN A C 1
ATOM 3469 O O . ASN A 1 418 ? -63.955 -7.032 98.314 1.00 76.69 418 ASN A O 1
ATOM 3473 N N . ILE A 1 419 ? -61.879 -6.785 97.501 1.00 75.44 419 ILE A N 1
ATOM 3474 C CA . ILE A 1 419 ? -61.225 -6.759 98.817 1.00 75.44 419 ILE A CA 1
ATOM 3475 C C . ILE A 1 419 ? -61.725 -5.559 99.628 1.00 75.44 419 ILE A C 1
ATOM 3477 O O . ILE A 1 419 ? -62.072 -5.713 100.801 1.00 75.44 419 ILE A O 1
ATOM 3481 N N . THR A 1 420 ? -61.808 -4.373 99.017 1.00 79.06 420 THR A N 1
ATOM 3482 C CA . THR A 1 420 ? -62.352 -3.181 99.683 1.00 79.06 420 THR A CA 1
ATOM 3483 C C . THR A 1 420 ? -63.802 -3.398 100.109 1.00 79.06 420 THR A C 1
ATOM 3485 O O . THR A 1 420 ? -64.117 -3.166 101.271 1.00 79.06 420 THR A O 1
ATOM 3488 N N . LEU A 1 421 ? -64.657 -3.919 99.224 1.00 75.69 421 LEU A N 1
ATOM 3489 C CA . LEU A 1 421 ? -66.059 -4.246 99.519 1.00 75.69 421 LEU A CA 1
ATOM 3490 C C . LEU A 1 421 ? -66.197 -5.234 100.682 1.00 75.69 421 LEU A C 1
ATOM 3492 O O . LEU A 1 421 ? -67.034 -5.041 101.561 1.00 75.69 421 LEU A O 1
ATOM 3496 N N . THR A 1 422 ? -65.347 -6.260 100.720 1.00 77.19 422 THR A N 1
ATOM 3497 C CA . THR A 1 422 ? -65.325 -7.254 101.800 1.00 77.19 422 THR A CA 1
ATOM 3498 C C . THR A 1 422 ? -64.953 -6.606 103.132 1.00 77.19 422 THR A C 1
ATOM 3500 O O . THR A 1 422 ? -65.636 -6.824 104.131 1.00 77.19 422 THR A O 1
ATOM 3503 N N . LYS A 1 423 ? -63.930 -5.741 103.143 1.00 78.00 423 LYS A N 1
ATOM 3504 C CA . LYS A 1 423 ? -63.545 -4.973 104.337 1.00 78.00 423 LYS A CA 1
ATOM 3505 C C . LYS A 1 423 ? -64.667 -4.043 104.795 1.00 78.00 423 LYS A C 1
ATOM 3507 O O . LYS A 1 423 ? -64.986 -4.028 105.978 1.00 78.00 423 LYS A O 1
ATOM 3512 N N . THR A 1 424 ? -65.306 -3.322 103.871 1.00 77.44 424 THR A N 1
ATOM 3513 C CA . THR A 1 424 ? -66.445 -2.450 104.190 1.00 77.44 424 THR A CA 1
ATOM 3514 C C . THR A 1 424 ? -67.616 -3.247 104.765 1.00 77.44 424 THR A C 1
ATOM 3516 O O . THR A 1 424 ? -68.219 -2.812 105.740 1.00 77.44 424 THR A O 1
ATOM 3519 N N . ASN A 1 425 ? -67.907 -4.436 104.228 1.00 72.38 425 ASN A N 1
ATOM 3520 C CA . ASN A 1 425 ? -68.941 -5.322 104.765 1.00 72.38 425 ASN A CA 1
ATOM 3521 C C . ASN A 1 425 ? -68.611 -5.826 106.175 1.00 72.38 425 ASN A C 1
ATOM 3523 O O . ASN A 1 425 ? -69.505 -5.865 107.020 1.00 72.38 425 ASN A O 1
ATOM 3527 N N . SER A 1 426 ? -67.350 -6.172 106.455 1.00 76.44 426 SER A N 1
ATOM 3528 C CA . SER A 1 426 ? -66.920 -6.522 107.814 1.00 76.44 426 SER A CA 1
ATOM 3529 C C . SER A 1 426 ? -67.115 -5.353 108.782 1.00 76.44 426 SER A C 1
ATOM 3531 O O . SER A 1 426 ? -67.753 -5.536 109.816 1.00 76.44 426 SER A O 1
ATOM 3533 N N . SER A 1 427 ? -66.698 -4.137 108.410 1.00 77.38 427 SER A N 1
ATOM 3534 C CA . SER A 1 427 ? -66.913 -2.937 109.235 1.00 77.38 427 SER A CA 1
ATOM 3535 C C . SER A 1 427 ? -68.399 -2.617 109.447 1.00 77.38 427 SER A C 1
ATOM 3537 O O . SER A 1 427 ? -68.805 -2.236 110.540 1.00 77.38 427 SER A O 1
ATOM 3539 N N . LEU A 1 428 ? -69.247 -2.817 108.432 1.00 78.00 428 LEU A N 1
ATOM 3540 C CA . LEU A 1 428 ? -70.699 -2.657 108.570 1.00 78.00 428 LEU A CA 1
ATOM 3541 C C . LEU A 1 428 ? -71.308 -3.691 109.524 1.00 78.00 428 LEU A C 1
ATOM 3543 O O . LEU A 1 428 ? -72.240 -3.371 110.261 1.00 78.00 428 LEU A O 1
ATOM 3547 N N . LYS A 1 429 ? -70.796 -4.926 109.530 1.00 81.19 429 LYS A N 1
ATOM 3548 C CA . LYS A 1 429 ? -71.242 -5.976 110.455 1.00 81.19 429 LYS A CA 1
ATOM 3549 C C . LYS A 1 429 ? -70.854 -5.649 111.899 1.00 81.19 429 LYS A C 1
ATOM 3551 O O . LYS A 1 429 ? -71.672 -5.843 112.799 1.00 81.19 429 LYS A O 1
ATOM 3556 N N . GLU A 1 430 ? -69.651 -5.121 112.110 1.00 75.88 430 GLU A N 1
ATOM 3557 C CA . GLU A 1 430 ? -69.195 -4.619 113.412 1.00 75.88 430 GLU A CA 1
ATOM 3558 C C . GLU A 1 430 ? -70.084 -3.468 113.898 1.00 75.88 430 GLU A C 1
ATOM 3560 O O . GLU A 1 430 ? -70.681 -3.588 114.967 1.00 75.88 430 GLU A O 1
ATOM 3565 N N . MET A 1 431 ? -70.311 -2.439 113.069 1.00 77.69 431 MET A N 1
ATOM 3566 C CA . MET A 1 431 ? -71.227 -1.337 113.403 1.00 77.69 431 MET A CA 1
ATOM 3567 C C . MET A 1 431 ? -72.648 -1.824 113.712 1.00 77.69 431 MET A C 1
ATOM 3569 O O . MET A 1 431 ? -73.291 -1.328 114.630 1.00 77.69 431 MET A O 1
ATOM 3573 N N . ASN A 1 432 ? -73.165 -2.810 112.973 1.00 77.38 432 ASN A N 1
ATOM 3574 C CA . ASN A 1 432 ? -74.493 -3.367 113.243 1.00 77.38 432 ASN A CA 1
ATOM 3575 C C . ASN A 1 432 ? -74.543 -4.085 114.606 1.00 77.38 432 ASN A C 1
ATOM 3577 O O . ASN A 1 432 ? -75.537 -4.008 115.327 1.00 77.38 432 ASN A O 1
ATOM 3581 N N . THR A 1 433 ? -73.446 -4.736 114.997 1.00 79.69 433 THR A N 1
ATOM 3582 C CA . THR A 1 433 ? -73.317 -5.367 116.318 1.00 79.69 433 THR A CA 1
ATOM 3583 C C . THR A 1 433 ? -73.245 -4.310 117.424 1.00 79.69 433 THR A C 1
ATOM 3585 O O . THR A 1 433 ? -73.910 -4.453 118.448 1.00 79.69 433 THR A O 1
ATOM 3588 N N . GLU A 1 434 ? -72.518 -3.212 117.201 1.00 79.25 434 GLU A N 1
ATOM 3589 C CA . GLU A 1 434 ? -72.464 -2.070 118.123 1.00 79.25 434 GLU A CA 1
ATOM 3590 C C . GLU A 1 434 ? -73.834 -1.410 118.309 1.00 79.25 434 GLU A C 1
ATOM 3592 O O . GLU A 1 434 ? -74.277 -1.248 119.444 1.00 79.25 434 GLU A O 1
ATOM 3597 N N . ILE A 1 435 ? -74.552 -1.121 117.217 1.00 78.44 435 ILE A N 1
ATOM 3598 C CA . ILE A 1 435 ? -75.915 -0.568 117.263 1.00 78.44 435 ILE A CA 1
ATOM 3599 C C . ILE A 1 435 ? -76.846 -1.498 118.044 1.00 78.44 435 ILE A C 1
ATOM 3601 O O . ILE A 1 435 ? -77.643 -1.038 118.862 1.00 78.44 435 ILE A O 1
ATOM 3605 N N . LYS A 1 436 ? -76.752 -2.814 117.818 1.00 84.00 436 LYS A N 1
ATOM 3606 C CA . LYS A 1 436 ? -77.562 -3.792 118.548 1.00 84.00 436 LYS A CA 1
ATOM 3607 C C . LYS A 1 436 ? -77.270 -3.750 120.051 1.00 84.00 436 LYS A C 1
ATOM 3609 O O . LYS A 1 436 ? -78.210 -3.717 120.842 1.00 84.00 436 LYS A O 1
ATOM 3614 N N . ASN A 1 437 ? -75.998 -3.678 120.436 1.00 84.06 437 ASN A N 1
ATOM 3615 C CA . ASN A 1 437 ? -75.591 -3.575 121.837 1.00 84.06 437 ASN A CA 1
ATOM 3616 C C . ASN A 1 437 ? -76.049 -2.252 122.479 1.00 84.06 437 ASN A C 1
ATOM 3618 O O . ASN A 1 437 ? -76.471 -2.241 123.635 1.00 84.06 437 ASN A O 1
ATOM 3622 N N . GLU A 1 438 ? -75.994 -1.130 121.752 1.00 80.12 438 GLU A N 1
ATOM 3623 C CA . GLU A 1 438 ? -76.520 0.155 122.235 1.00 80.12 438 GLU A CA 1
ATOM 3624 C C . GLU A 1 438 ? -78.044 0.134 122.402 1.00 80.12 438 GLU A C 1
ATOM 3626 O O . GLU A 1 438 ? -78.559 0.622 123.410 1.00 80.12 438 GLU A O 1
ATOM 3631 N N . LEU A 1 439 ? -78.773 -0.483 121.468 1.00 83.50 439 LEU A N 1
ATOM 3632 C CA . LEU A 1 439 ? -80.218 -0.687 121.593 1.00 83.50 439 LEU A CA 1
ATOM 3633 C C . LEU A 1 439 ? -80.564 -1.574 122.793 1.00 83.50 439 LEU A C 1
ATOM 3635 O O . LEU A 1 439 ? -81.527 -1.279 123.501 1.00 83.50 439 LEU A O 1
ATOM 3639 N N . GLU A 1 440 ? -79.787 -2.629 123.053 1.00 81.25 440 GLU A N 1
ATOM 3640 C CA . GLU A 1 440 ? -79.958 -3.483 124.234 1.00 81.25 440 GLU A CA 1
ATOM 3641 C C . GLU A 1 440 ? -79.738 -2.695 125.536 1.00 81.25 440 GLU A C 1
ATOM 3643 O O . GLU A 1 440 ? -80.588 -2.763 126.428 1.00 81.25 440 GLU A O 1
ATOM 3648 N N . LYS A 1 441 ? -78.690 -1.860 125.616 1.00 85.38 441 LYS A N 1
ATOM 3649 C CA . LYS A 1 441 ? -78.450 -0.962 126.764 1.00 85.38 441 LYS A CA 1
ATOM 3650 C C . LYS A 1 441 ? -79.592 0.028 126.981 1.00 85.38 441 LYS A C 1
ATOM 3652 O O . LYS A 1 441 ? -80.094 0.141 128.098 1.00 85.38 441 LYS A O 1
ATOM 3657 N N . LEU A 1 442 ? -80.037 0.712 125.925 1.00 85.44 442 LEU A N 1
ATOM 3658 C CA . LEU A 1 442 ? -81.163 1.650 125.996 1.00 85.44 442 LEU A CA 1
ATOM 3659 C C . LEU A 1 442 ? -82.443 0.952 126.468 1.00 85.44 442 LEU A C 1
ATOM 3661 O O . LEU A 1 442 ? -83.210 1.514 127.250 1.00 85.44 442 LEU A O 1
ATOM 3665 N N . ASN A 1 443 ? -82.677 -0.286 126.030 1.00 83.94 443 ASN A N 1
ATOM 3666 C CA . ASN A 1 443 ? -83.836 -1.063 126.453 1.00 83.94 443 ASN A CA 1
ATOM 3667 C C . ASN A 1 443 ? -83.757 -1.443 127.946 1.00 83.94 443 ASN A C 1
ATOM 3669 O O . ASN A 1 443 ? -84.763 -1.397 128.659 1.00 83.94 443 ASN A O 1
ATOM 3673 N N . GLU A 1 444 ? -82.562 -1.749 128.453 1.00 82.19 444 GLU A N 1
ATOM 3674 C CA . GLU A 1 444 ? -82.312 -1.978 129.879 1.00 82.19 444 GLU A CA 1
ATOM 3675 C C . GLU A 1 444 ? -82.495 -0.712 130.727 1.00 82.19 444 GLU A C 1
ATOM 3677 O O . GLU A 1 444 ? -83.124 -0.758 131.790 1.00 82.19 444 GLU A O 1
ATOM 3682 N N . GLU A 1 445 ? -81.999 0.432 130.256 1.00 84.12 445 GLU A N 1
ATOM 3683 C CA . GLU A 1 445 ? -82.221 1.734 130.892 1.00 84.12 445 GLU A CA 1
ATOM 3684 C C . GLU A 1 445 ? -83.711 2.077 130.947 1.00 84.12 445 GLU A C 1
ATOM 3686 O O . GLU A 1 445 ? -84.224 2.489 131.991 1.00 84.12 445 GLU A O 1
ATOM 3691 N N . LEU A 1 446 ? -84.440 1.821 129.860 1.00 83.38 446 LEU A N 1
ATOM 3692 C CA . LEU A 1 446 ? -85.880 2.041 129.782 1.00 83.38 446 LEU A CA 1
ATOM 3693 C C . LEU A 1 446 ? -86.653 1.109 130.727 1.00 83.38 446 LEU A C 1
ATOM 3695 O O . LEU A 1 446 ? -87.642 1.527 131.335 1.00 83.38 446 LEU A O 1
ATOM 3699 N N . LYS A 1 447 ? -86.193 -0.136 130.907 1.00 82.50 447 LYS A N 1
ATOM 3700 C CA . LYS A 1 447 ? -86.747 -1.074 131.893 1.00 82.50 447 LYS A CA 1
ATOM 3701 C C . LYS A 1 447 ? -86.533 -0.573 133.325 1.00 82.50 447 LYS A C 1
ATOM 3703 O O . LYS A 1 447 ? -87.498 -0.515 134.085 1.00 82.50 447 LYS A O 1
ATOM 3708 N N . LYS A 1 448 ? -85.323 -0.119 133.669 1.00 82.12 448 LYS A N 1
ATOM 3709 C CA . LYS A 1 448 ? -85.019 0.476 134.986 1.00 82.12 448 LYS A CA 1
ATOM 3710 C C . LYS A 1 448 ? -85.830 1.746 135.244 1.00 82.12 448 LYS A C 1
ATOM 3712 O O . LYS A 1 448 ? -86.349 1.931 136.343 1.00 82.12 448 LYS A O 1
ATOM 3717 N N . ALA A 1 449 ? -85.986 2.606 134.237 1.00 76.56 449 ALA A N 1
ATOM 3718 C CA . ALA A 1 449 ? -86.813 3.806 134.335 1.00 76.56 449 ALA A CA 1
ATOM 3719 C C . ALA A 1 449 ? -88.288 3.453 134.582 1.00 76.56 449 ALA A C 1
ATOM 3721 O O . ALA A 1 449 ? -88.924 4.058 135.445 1.00 76.56 449 ALA A O 1
ATOM 3722 N N . LYS A 1 450 ? -88.818 2.433 133.890 1.00 78.19 450 LYS A N 1
ATOM 3723 C CA . LYS A 1 450 ? -90.171 1.906 134.133 1.00 78.19 450 LYS A CA 1
ATOM 3724 C C . LYS A 1 450 ? -90.329 1.344 135.546 1.00 78.19 450 LYS A C 1
ATOM 3726 O O . LYS A 1 450 ? -91.316 1.664 136.200 1.00 78.19 450 LYS A O 1
ATOM 3731 N N . GLU A 1 451 ? -89.376 0.553 136.034 1.00 78.56 451 GLU A N 1
ATOM 3732 C CA . GLU A 1 451 ? -89.395 0.007 137.401 1.00 78.56 451 GLU A CA 1
ATOM 3733 C C . GLU A 1 451 ? -89.329 1.119 138.461 1.00 78.56 451 GLU A C 1
ATOM 3735 O O . GLU A 1 451 ? -90.089 1.102 139.431 1.00 78.56 451 GLU A O 1
ATOM 3740 N N . SER A 1 452 ? -88.484 2.130 138.244 1.00 82.12 452 SER A N 1
ATOM 3741 C CA . SER A 1 452 ? -88.374 3.313 139.106 1.00 82.12 452 SER A CA 1
ATOM 3742 C C . SER A 1 452 ? -89.675 4.122 139.133 1.00 82.12 452 SER A C 1
ATOM 3744 O O . SER A 1 452 ? -90.177 4.473 140.203 1.00 82.12 452 SER A O 1
ATOM 3746 N N . TYR A 1 453 ? -90.279 4.354 137.965 1.00 80.25 453 TYR A N 1
ATOM 3747 C CA . TYR A 1 453 ? -91.554 5.058 137.845 1.00 80.25 453 TYR A CA 1
ATOM 3748 C C . TYR A 1 453 ? -92.703 4.281 138.501 1.00 80.25 453 TYR A C 1
ATOM 3750 O O . TYR A 1 453 ? -93.516 4.859 139.220 1.00 80.25 453 TYR A O 1
ATOM 3758 N N . PHE A 1 454 ? -92.741 2.959 138.321 1.00 81.38 454 PHE A N 1
ATOM 3759 C CA . PHE A 1 454 ? -93.717 2.089 138.973 1.00 81.38 454 PHE A CA 1
ATOM 3760 C C . PHE A 1 454 ? -93.586 2.132 140.500 1.00 81.38 454 PHE A C 1
ATOM 3762 O O . PHE A 1 454 ? -94.591 2.263 141.197 1.00 81.38 454 PHE A O 1
ATOM 3769 N N . LYS A 1 455 ? -92.358 2.104 141.032 1.00 80.62 455 LYS A N 1
ATOM 3770 C CA . LYS A 1 455 ? -92.107 2.254 142.471 1.00 80.62 455 LYS A CA 1
ATOM 3771 C C . LYS A 1 455 ? -92.584 3.610 142.996 1.00 80.62 455 LYS A C 1
ATOM 3773 O O . LYS A 1 455 ? -93.263 3.647 144.013 1.00 80.62 455 LYS A O 1
ATOM 3778 N N . LEU A 1 456 ? -92.310 4.697 142.274 1.00 82.69 456 LEU A N 1
ATOM 3779 C CA . LEU A 1 456 ? -92.807 6.040 142.600 1.00 82.69 456 LEU A CA 1
ATOM 3780 C C . LEU A 1 456 ? -94.339 6.106 142.642 1.00 82.69 456 LEU A C 1
ATOM 3782 O O . LEU A 1 456 ? -94.901 6.701 143.559 1.00 82.69 456 LEU A O 1
ATOM 3786 N N . ILE A 1 457 ? -95.015 5.481 141.674 1.00 78.75 457 ILE A N 1
ATOM 3787 C CA . ILE A 1 457 ? -96.479 5.384 141.649 1.00 78.75 457 ILE A CA 1
ATOM 3788 C C . ILE A 1 457 ? -96.992 4.598 142.861 1.00 78.75 457 ILE A C 1
ATOM 3790 O O . ILE A 1 457 ? -97.926 5.042 143.527 1.00 78.75 457 ILE A O 1
ATOM 3794 N N . MET A 1 458 ? -96.387 3.450 143.169 1.00 76.06 458 MET A N 1
ATOM 3795 C CA . MET A 1 458 ? -96.786 2.629 144.315 1.00 76.06 458 MET A CA 1
ATOM 3796 C C . MET A 1 458 ? -96.537 3.349 145.643 1.00 76.06 458 MET A C 1
ATOM 3798 O O . MET A 1 458 ? -97.415 3.339 146.501 1.00 76.06 458 MET A O 1
ATOM 3802 N N . ASP A 1 459 ? -95.408 4.047 145.787 1.00 79.56 459 ASP A N 1
ATOM 3803 C CA . ASP A 1 459 ? -95.108 4.894 146.945 1.00 79.56 459 ASP A CA 1
ATOM 3804 C C . ASP A 1 459 ? -96.121 6.046 147.075 1.00 79.56 459 ASP A C 1
ATOM 3806 O O . ASP A 1 459 ? -96.559 6.376 148.179 1.00 79.56 459 ASP A O 1
ATOM 3810 N N . PHE A 1 460 ? -96.535 6.654 145.958 1.00 83.50 460 PHE A N 1
ATOM 3811 C CA . PHE A 1 460 ? -97.559 7.701 145.931 1.00 83.50 460 PHE A CA 1
ATOM 3812 C C . PHE A 1 460 ? -98.933 7.176 146.362 1.00 83.50 460 PHE A C 1
ATOM 3814 O O . PHE A 1 460 ? -99.567 7.766 147.239 1.00 83.50 460 PHE A O 1
ATOM 3821 N N . PHE A 1 461 ? -99.382 6.050 145.801 1.00 81.00 461 PHE A N 1
ATOM 3822 C CA . PHE A 1 461 ? -100.641 5.427 146.203 1.00 81.00 461 PHE A CA 1
ATOM 3823 C C . PHE A 1 461 ? -100.603 4.983 147.662 1.00 81.00 461 PHE A C 1
ATOM 3825 O O . PHE A 1 461 ? -101.541 5.272 148.402 1.00 81.00 461 PHE A O 1
ATOM 3832 N N . TYR A 1 462 ? -99.509 4.362 148.105 1.00 79.31 462 TYR A N 1
ATOM 3833 C CA . TYR A 1 462 ? -99.323 3.985 149.502 1.00 79.31 462 TYR A CA 1
ATOM 3834 C C . TYR A 1 462 ? -99.479 5.197 150.429 1.00 79.31 462 TYR A C 1
ATOM 3836 O O . TYR A 1 462 ? -100.238 5.122 151.392 1.00 79.31 462 TYR A O 1
ATOM 3844 N N . ARG A 1 463 ? -98.864 6.343 150.088 1.00 75.38 463 ARG A N 1
ATOM 3845 C CA . ARG A 1 463 ? -99.024 7.605 150.833 1.00 75.38 463 ARG A CA 1
ATOM 3846 C C . ARG A 1 463 ? -100.469 8.110 150.855 1.00 75.38 463 ARG A C 1
ATOM 3848 O O . ARG A 1 463 ? -100.936 8.498 151.925 1.00 75.38 463 ARG A O 1
ATOM 3855 N N . ILE A 1 464 ? -101.182 8.095 149.723 1.00 76.62 464 ILE A N 1
ATOM 3856 C CA . ILE A 1 464 ? -102.598 8.509 149.661 1.00 76.62 464 ILE A CA 1
ATOM 3857 C C . ILE A 1 464 ? -103.457 7.631 150.573 1.00 76.62 464 ILE A C 1
ATOM 3859 O O . ILE A 1 464 ? -104.200 8.149 151.405 1.00 76.62 464 ILE A O 1
ATOM 3863 N N . PHE A 1 465 ? -103.352 6.308 150.438 1.00 75.50 465 PHE A N 1
ATOM 3864 C CA . PHE A 1 465 ? -104.192 5.378 151.192 1.00 75.50 465 PHE A CA 1
ATOM 3865 C C . PHE A 1 465 ? -103.850 5.364 152.684 1.00 75.50 465 PHE A C 1
ATOM 3867 O O . PHE A 1 465 ? -104.762 5.314 153.506 1.00 75.50 465 PHE A O 1
ATOM 3874 N N . SER A 1 466 ? -102.569 5.486 153.054 1.00 73.75 466 SER A N 1
ATOM 3875 C CA . SER A 1 466 ? -102.177 5.636 154.461 1.00 73.75 466 SER A CA 1
ATOM 3876 C C . SER A 1 466 ? -102.653 6.959 155.064 1.00 73.75 466 SER A C 1
ATOM 3878 O O . SER A 1 466 ? -102.956 7.011 156.250 1.00 73.75 466 SER A O 1
ATOM 3880 N N . GLY A 1 467 ? -102.737 8.023 154.255 1.00 64.94 467 GLY A N 1
ATOM 3881 C CA . GLY A 1 467 ? -103.217 9.336 154.688 1.00 64.94 467 GLY A CA 1
ATOM 3882 C C . GLY A 1 467 ? -104.737 9.416 154.844 1.00 64.94 467 GLY A C 1
ATOM 3883 O O . GLY A 1 467 ? -105.209 10.154 155.694 1.00 64.94 467 GLY A O 1
ATOM 3884 N N . LEU A 1 468 ? -105.502 8.641 154.070 1.00 67.62 468 LEU A N 1
ATOM 3885 C CA . LEU A 1 468 ? -106.963 8.534 154.208 1.00 67.62 468 LEU A CA 1
ATOM 3886 C C . LEU A 1 468 ? -107.405 7.715 155.437 1.00 67.62 468 LEU A C 1
ATOM 3888 O O . LEU A 1 468 ? -108.568 7.788 155.823 1.00 67.62 468 LEU A O 1
ATOM 3892 N N . MET A 1 469 ? -106.501 6.922 156.024 1.00 53.91 469 MET A N 1
ATOM 3893 C CA . MET A 1 469 ? -106.741 6.089 157.215 1.00 53.91 469 MET A CA 1
ATOM 3894 C C . MET A 1 469 ? -106.445 6.812 158.548 1.00 53.91 469 MET A C 1
ATOM 3896 O O . MET A 1 469 ? -106.508 6.163 159.592 1.00 53.91 469 MET A O 1
ATOM 3900 N N . ASN A 1 470 ? -106.143 8.119 158.528 1.00 49.25 470 ASN A N 1
ATOM 3901 C CA . ASN A 1 470 ? -105.893 8.947 159.718 1.00 49.25 470 ASN A CA 1
ATOM 3902 C C . ASN A 1 470 ? -106.826 10.156 159.802 1.00 49.25 470 ASN A C 1
ATOM 3904 O O . ASN A 1 470 ? -106.988 10.846 158.770 1.00 49.25 470 ASN A O 1
#